Protein AF-0000000085036688 (afdb_homodimer)

Solvent-accessible surface area (backbone atoms only — not comparable to full-atom values): 31280 Å² total; per-residue (Å²): 132,33,38,31,40,26,48,33,54,65,31,42,30,39,31,34,72,43,72,71,35,54,66,45,72,47,45,45,31,37,58,47,78,47,32,64,40,50,36,23,39,43,38,35,27,49,56,72,44,52,25,35,40,34,37,30,23,11,72,47,45,65,21,49,29,50,54,52,55,42,46,74,52,64,34,38,57,89,51,44,44,72,29,85,86,28,49,42,26,31,30,42,30,36,25,50,89,68,82,77,60,55,73,48,79,57,41,88,64,14,16,31,29,62,36,42,40,72,62,52,70,67,58,83,60,86,59,40,54,32,33,46,41,50,39,49,41,43,32,56,25,73,46,15,26,49,18,45,51,49,47,48,52,52,36,50,75,68,69,36,48,27,38,26,29,50,64,85,52,71,87,51,34,98,38,69,67,55,43,31,53,50,47,56,55,57,40,13,60,15,36,30,30,46,41,38,33,71,51,23,36,71,57,74,68,34,63,47,57,67,60,43,30,54,59,49,46,67,25,87,47,20,42,34,25,41,28,36,57,65,72,62,16,33,39,38,35,35,68,86,63,55,66,52,73,46,71,36,58,90,66,96,56,82,66,29,67,53,38,17,67,32,30,21,53,27,26,28,52,54,30,47,75,69,67,29,45,70,69,37,9,50,43,38,9,33,49,32,20,44,43,15,18,50,21,67,59,57,56,70,27,48,46,39,59,66,52,47,52,50,50,29,58,76,70,72,53,80,75,91,135,32,37,30,38,26,51,33,55,65,30,40,30,39,31,34,72,43,72,71,36,54,65,43,71,48,43,43,30,37,58,46,80,47,32,65,38,50,36,24,39,42,40,34,27,48,53,74,42,50,26,34,41,34,37,29,24,11,73,47,45,65,22,51,29,50,54,50,54,42,45,73,53,64,33,38,57,87,52,45,45,74,28,86,87,27,50,42,25,30,30,40,29,35,24,50,89,68,82,80,60,55,72,48,78,56,41,88,63,15,18,30,28,64,36,42,40,73,63,51,69,66,58,82,61,86,59,40,54,34,34,46,40,49,39,49,40,44,33,55,26,73,45,14,26,49,17,45,51,47,46,48,50,52,36,52,75,67,70,34,49,27,38,26,31,50,64,85,53,71,87,50,36,97,38,68,67,56,44,31,56,50,48,55,55,55,38,13,62,16,37,30,31,48,40,38,34,71,52,24,35,72,57,73,69,34,62,45,56,67,60,42,31,54,59,49,45,67,26,87,45,20,42,35,24,40,27,37,56,65,72,61,16,33,39,37,34,34,67,86,64,54,66,52,71,46,70,35,56,90,65,95,57,79,65,28,66,53,39,17,68,34,30,22,53,28,25,28,53,52,30,47,76,69,68,28,45,71,68,35,8,50,44,37,9,32,48,31,20,43,42,14,20,52,21,68,60,56,56,67,28,48,45,38,60,68,51,46,49,51,50,28,59,74,71,71,54,80,77,89

pLDDT: mean 96.86, std 3.48, range [76.81, 98.94]

Foldseek 3Di:
DFQEEEEWAKAWEFEAPDAPDDPVGGDHTDIDIDILRLLLQLLLVLQPGAYEYAFEAEPDDVSVVHLVVSVVSVHHDPRYHYDDPFHGKYKYWYHYPDDGIDMDTDDQRHRRQQDALVSLVPDDCPNYQEYEYELHQLLNYVRSVNNVVSNLVVCLVVVHAYEYEDPDDQVSHPHLVCSLVSSLQSLLSHQEYEEELVVCCSNPNGSDQVVSFVSSLPRPRYFKYWYADPQQFIWIAGVVGDIDGQGADDAPDFDAQAQLSSQLVSQLVSCVVVVWDNSLSSHRSRQQSRQPRNDDDNNPSNDHNVRSVVSCVVVVHDID/DFQEEEEWAKAWEFEAPDAPDDPVGGDHTDIDIDILRLLLQLLLVLQPGAYEYAFEAEPDDVSVVHQVVSVVSVHHDPRYHYDHPFHGKYKYWYHYPDDGIDMDTDDQRHRRQQDALVSLVPDDCPNYQEYEYELHQLLNYVRSVNNVVSNLVVCLVVVHAYEYEDPDDQVSHPHLVCSLVSSLQSLLSHQEYEYELVVLCSNPNGSDQVVSFVSSLPRPRYFKYWYQDPQQFIWIAGVVGDIDGQGADDAPDFDAQAQLSSQLVSQLVSCVVVVWDNSLSSHRSRQQSRQPRNDDDNNPSNDHNVRSVVSCVVVVHDID

InterPro domains:
  IPR011611 Carbohydrate kinase PfkB [PF00294] (1-304)
  IPR029056 Ribokinase-like [G3DSA:3.40.1190.20] (1-315)
  IPR029056 Ribokinase-like [SSF53613] (1-312)
  IPR050306 PfkB Carbohydrate Kinase [PTHR43085] (6-309)

Sequence (640 aa):
MSEILTIGEPIVTFASKEPDVSLRDALEFHKILGGAELNVAIGAQRLGHSVDYISQVGEEPLGDYVIKTIKEHHVGTRYITRDADYWTAFQLKDRVTQGNPTTQNYRRGSAAAHLTPAVVDQIDLTDVRAAHMSGIFPAISATAEAAFRTLLKRLEAANILTTFDPNLRPTLWPSRGKMVTTLNELAGHAEIVLPGVEEGEILMGSTDPEKIADFYLRGARTKVVIVKVGPAGAYVKQQSGESYTVTGFKVAQVADTVGAGDGFAMGVLTALLEHKSLRSAVMRGNAVGALQVQTYGDNDGYPTPAGLQAFYQQEGVVEDMSEILTIGEPIVTFASKEPDVSLRDALEFHKILGGAELNVAIGAQRLGHSVDYISQVGEEPLGDYVIKTIKEHHVGTRYITRDADYWTAFQLKDRVTQGNPTTQNYRRGSAAAHLTPAVVDQIDLTDVRAAHMSGIFPAISATAEAAFRTLLKRLEAANILTTFDPNLRPTLWPSRGKMVTTLNELAGHAEIVLPGVEEGEILMGSTDPEKIADFYLRGARTKVVIVKVGPAGAYVKQQSGESYTVTGFKVAQVADTVGAGDGFAMGVLTALLEHKSLRSAVMRGNAVGALQVQTYGDNDGYPTPAGLQAFYQQEGVVED

Radius of gyration: 29.86 Å; Cα contacts (8 Å, |Δi|>4): 1556; chains: 2; bounding box: 48×90×69 Å

Nearest PDB structures (foldseek):
  3pl2-assembly1_B  TM=9.076E-01  e=1.077E-28  Corynebacterium glutamicum
  2qcv-assembly1_A  TM=9.093E-01  e=4.792E-28  Halalkalibacterium halodurans C-125
  3k9e-assembly1_B  TM=9.135E-01  e=1.771E-25  Escherichia coli O6
  3ljs-assembly2_B  TM=8.445E-01  e=3.825E-23  Xylella fastidiosa Temecula1
  5bye-assembly1_B  TM=7.733E-01  e=3.073E-20  Homo sapiens

Secondary structure (DSSP, 8-state):
--SEEEE---EEEEEEEEETB-TTT--EEEEEEE-HHHHHHHHHHHTT--EEEEEEEESSHHHHHHHHHHHHTT-B-TTEEEESSSPPPEEEEEE-SSSPPPEEEE-TT-SGGG--HHHHTT---TT--EEEEESSGGGS-HHHHHHHHHHHHHHHHTT-EEEEE----GGGSS-HHHHHHHHHHHHTTSSEE--BHHHHHHHHS---HHHHHHHHHTSSS--EEEEE-GGGEEEEEETTS-EEEEE----S-----TTHHHHHHHHHHHHHHTT--HHHHHHHHHHHHHHHTTSSSSSTTPPPHHHHHHHHHHHT----/--SEEEE---EEEEEEEEETB-TTT--EEEEEEE-HHHHHHHHHHHTT--EEEEEEEESSHHHHHHHHHHHHTT-B-TTEEEESSSPPPEEEEEE-SSSPPPEEEE-TT-SGGG--HHHHTT---TT--EEEEESSGGGS-HHHHHHHHHHHHHHHHTT-EEEEE----GGGSS-HHHHHHHHHHHHTTSSEE--BHHHHHHHHS---HHHHHHHHTTSSS--EEEEE-GGGEEEEEETTS-EEEEE----S-----TTHHHHHHHHHHHHHHTT--HHHHHHHHHHHHHHHTTSSSSSTTPPPHHHHHHHHHHHT----

Organism: Levilactobacillus brevis (strain ATCC 367 / BCRC 12310 / CIP 105137 / JCM 1170 / LMG 11437 / NCIMB 947 / NCTC 947) (NCBI:txid387344)

Structure (mmCIF, N/CA/C/O backbone):
data_AF-0000000085036688-model_v1
#
loop_
_entity.id
_entity.type
_entity.pdbx_description
1 polymer 2-dehydro-3-deoxygluconokinase
#
loop_
_atom_site.group_PDB
_atom_site.id
_atom_site.type_symbol
_atom_site.label_atom_id
_atom_site.label_alt_id
_atom_site.label_comp_id
_atom_site.label_asym_id
_atom_site.label_entity_id
_atom_site.label_seq_id
_atom_site.pdbx_PDB_ins_code
_atom_site.Cartn_x
_atom_site.Cartn_y
_atom_site.Cartn_z
_atom_site.occupancy
_atom_site.B_iso_or_equiv
_atom_site.auth_seq_id
_atom_site.auth_comp_id
_atom_site.auth_asym_id
_atom_site.auth_atom_id
_atom_site.pdbx_PDB_model_num
ATOM 1 N N . MET A 1 1 ? 17.156 27.844 9.109 1 76.81 1 MET A N 1
ATOM 2 C CA . MET A 1 1 ? 16.188 27.531 10.156 1 76.81 1 MET A CA 1
ATOM 3 C C . MET A 1 1 ? 14.867 28.25 9.914 1 76.81 1 MET A C 1
ATOM 5 O O . MET A 1 1 ? 14.836 29.297 9.273 1 76.81 1 MET A O 1
ATOM 9 N N . SER A 1 2 ? 13.672 27.562 10.219 1 90.62 2 SER A N 1
ATOM 10 C CA . SER A 1 2 ? 12.383 28.094 9.797 1 90.62 2 SER A CA 1
ATOM 11 C C . SER A 1 2 ? 11.609 28.672 10.984 1 90.62 2 SER A C 1
ATOM 13 O O . SER A 1 2 ? 11.875 28.312 12.133 1 90.62 2 SER A O 1
ATOM 15 N N . GLU A 1 3 ? 10.805 29.547 10.695 1 97.31 3 GLU A N 1
ATOM 16 C CA . GLU A 1 3 ? 10.031 30.234 11.734 1 97.31 3 GLU A CA 1
ATOM 17 C C . GLU A 1 3 ? 8.867 29.359 12.211 1 97.31 3 GLU A C 1
ATOM 19 O O . GLU A 1 3 ? 8.406 29.5 13.344 1 97.31 3 GLU A O 1
ATOM 24 N N . ILE A 1 4 ? 8.359 28.484 11.312 1 98.69 4 ILE A N 1
ATOM 25 C CA . ILE A 1 4 ? 7.227 27.641 11.672 1 98.69 4 ILE A CA 1
ATOM 26 C C . ILE A 1 4 ? 7.641 26.172 11.633 1 98.69 4 ILE A C 1
ATOM 28 O O . ILE A 1 4 ? 8.406 25.75 10.758 1 98.69 4 ILE A O 1
ATOM 32 N N . LEU A 1 5 ? 7.137 25.406 12.555 1 98.62 5 LEU A N 1
ATOM 33 C CA . LEU A 1 5 ? 7.328 23.953 12.586 1 98.62 5 LEU A CA 1
ATOM 34 C C . LEU A 1 5 ? 5.984 23.234 12.586 1 98.62 5 LEU A C 1
ATOM 36 O O . LEU A 1 5 ? 5.043 23.672 13.258 1 98.62 5 LEU A O 1
ATOM 40 N N . THR A 1 6 ? 5.895 22.219 11.852 1 98.75 6 THR A N 1
ATOM 41 C CA . THR A 1 6 ? 4.793 21.266 11.961 1 98.75 6 THR A CA 1
ATOM 42 C C . THR A 1 6 ? 5.32 19.844 12.039 1 98.75 6 THR A C 1
ATOM 44 O O . THR A 1 6 ? 6.449 19.562 11.633 1 98.75 6 THR A O 1
ATOM 47 N N . ILE A 1 7 ? 4.594 18.953 12.672 1 98.81 7 ILE A N 1
ATOM 48 C CA . ILE A 1 7 ? 4.906 17.531 12.75 1 98.81 7 ILE A CA 1
ATOM 49 C C . ILE A 1 7 ? 3.695 16.719 12.305 1 98.81 7 ILE A C 1
ATOM 51 O O . ILE A 1 7 ? 2.57 16.969 12.75 1 98.81 7 ILE A O 1
ATOM 55 N N . GLY A 1 8 ? 3.912 15.828 11.414 1 98.69 8 GLY A N 1
ATOM 56 C CA . GLY A 1 8 ? 2.773 15.062 10.93 1 98.69 8 GLY A CA 1
ATOM 57 C C . GLY A 1 8 ? 3.172 13.859 10.109 1 98.69 8 GLY A C 1
ATOM 58 O O . GLY A 1 8 ? 4.344 13.484 10.07 1 98.69 8 GLY A O 1
ATOM 59 N N . GLU A 1 9 ? 2.17 13.141 9.617 1 98.56 9 GLU A N 1
ATOM 60 C CA . GLU A 1 9 ? 2.318 11.984 8.727 1 98.56 9 GLU A CA 1
ATOM 61 C C . GLU A 1 9 ? 1.904 12.328 7.301 1 98.56 9 GLU A C 1
ATOM 63 O O . GLU A 1 9 ? 0.719 12.516 7.02 1 98.56 9 GLU A O 1
ATOM 68 N N . PRO A 1 10 ? 2.922 12.43 6.414 1 98.5 10 PRO A N 1
ATOM 69 C CA . PRO A 1 10 ? 2.52 12.531 5.008 1 98.5 10 PRO A CA 1
ATOM 70 C C . PRO A 1 10 ? 1.915 11.234 4.477 1 98.5 10 PRO A C 1
ATOM 72 O O . PRO A 1 10 ? 2.367 10.148 4.836 1 98.5 10 PRO A O 1
ATOM 75 N N . ILE A 1 11 ? 0.914 11.375 3.695 1 98.06 11 ILE A N 1
ATOM 76 C CA . ILE A 1 11 ? 0.247 10.188 3.16 1 98.06 11 ILE A CA 1
ATOM 77 C C . ILE A 1 11 ? 0.178 10.281 1.637 1 98.06 11 ILE A C 1
ATOM 79 O O . ILE A 1 11 ? -0.337 11.258 1.091 1 98.06 11 ILE A O 1
ATOM 83 N N . VAL A 1 12 ? 0.749 9.289 0.964 1 98.62 12 VAL A N 1
ATOM 84 C CA . VAL A 1 12 ? 0.606 9.188 -0.485 1 98.62 12 VAL A CA 1
ATOM 85 C C . VAL A 1 12 ? -0.745 8.57 -0.832 1 98.62 12 VAL A C 1
ATOM 87 O O . VAL A 1 12 ? -1.051 7.453 -0.4 1 98.62 12 VAL A O 1
ATOM 90 N N . THR A 1 13 ? -1.485 9.32 -1.588 1 98.25 13 THR A N 1
ATOM 91 C CA . THR A 1 13 ? -2.826 8.859 -1.93 1 98.25 13 THR A CA 1
ATOM 92 C C . THR A 1 13 ? -2.9 8.453 -3.398 1 98.25 13 THR A C 1
ATOM 94 O O . THR A 1 13 ? -2.521 9.227 -4.281 1 98.25 13 THR A O 1
ATOM 97 N N . PHE A 1 14 ? -3.307 7.203 -3.623 1 98.5 14 PHE A N 1
ATOM 98 C CA . PHE A 1 14 ? -3.758 6.805 -4.953 1 98.5 14 PHE A CA 1
ATOM 99 C C . PHE A 1 14 ? -5.246 7.09 -5.125 1 98.5 14 PHE A C 1
ATOM 101 O O . PHE A 1 14 ? -6.086 6.297 -4.695 1 98.5 14 PHE A O 1
ATOM 108 N N . ALA A 1 15 ? -5.516 8.172 -5.773 1 97.69 15 ALA A N 1
ATOM 109 C CA . ALA A 1 15 ? -6.887 8.633 -5.969 1 97.69 15 ALA A CA 1
ATOM 110 C C . ALA A 1 15 ? -7.469 8.086 -7.27 1 97.69 15 ALA A C 1
ATOM 112 O O . ALA A 1 15 ? -6.895 8.273 -8.344 1 97.69 15 ALA A O 1
ATOM 113 N N . SER A 1 16 ? -8.609 7.438 -7.141 1 98.38 16 SER A N 1
ATOM 114 C CA . SER A 1 16 ? -9.273 6.91 -8.328 1 98.38 16 SER A CA 1
ATOM 115 C C . SER A 1 16 ? -9.586 8.023 -9.328 1 98.38 16 SER A C 1
ATOM 117 O O . SER A 1 16 ? -9.992 9.117 -8.93 1 98.38 16 SER A O 1
ATOM 119 N N . LYS A 1 17 ? -9.484 7.715 -10.57 1 97.69 17 LYS A N 1
ATOM 120 C CA . LYS A 1 17 ? -9.859 8.648 -11.625 1 97.69 17 LYS A CA 1
ATOM 121 C C . LYS A 1 17 ? -11.258 8.344 -12.156 1 97.69 17 LYS A C 1
ATOM 123 O O . LYS A 1 17 ? -11.727 8.984 -13.094 1 97.69 17 LYS A O 1
ATOM 128 N N . GLU A 1 18 ? -11.914 7.363 -11.594 1 98.31 18 GLU A N 1
ATOM 129 C CA . GLU A 1 18 ? -13.195 6.871 -12.094 1 98.31 18 GLU A CA 1
ATOM 130 C C . GLU A 1 18 ?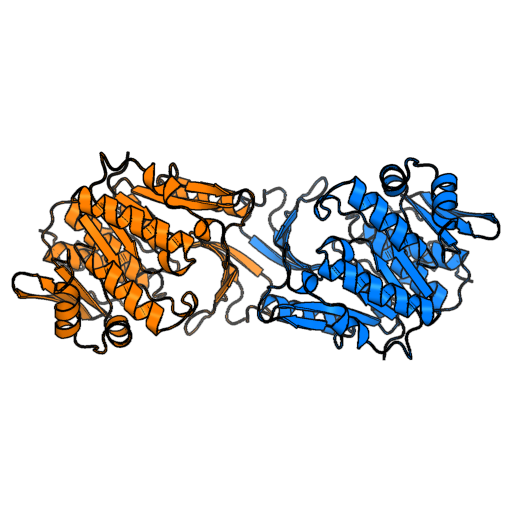 -14.336 7.301 -11.18 1 98.31 18 GLU A C 1
ATOM 132 O O . GLU A 1 18 ? -14.531 6.738 -10.102 1 98.31 18 GLU A O 1
ATOM 137 N N . PRO A 1 19 ? -15.195 8.242 -11.641 1 96.94 19 PRO A N 1
ATOM 138 C CA . PRO A 1 19 ? -16.266 8.766 -10.789 1 96.94 19 PRO A CA 1
ATOM 139 C C . PRO A 1 19 ? -17.297 7.703 -10.406 1 96.94 19 PRO A C 1
ATOM 141 O O . PRO A 1 19 ? -17.797 6.988 -11.273 1 96.94 19 PRO A O 1
ATOM 144 N N . ASP A 1 20 ? -17.578 7.609 -9.141 1 97.38 20 ASP A N 1
ATOM 145 C CA . ASP A 1 20 ? -18.641 6.785 -8.57 1 97.38 20 ASP A CA 1
ATOM 146 C C . ASP A 1 20 ? -18.359 5.301 -8.805 1 97.38 20 ASP A C 1
ATOM 148 O O . ASP A 1 20 ? -19.297 4.523 -9.016 1 97.38 20 ASP A O 1
ATOM 152 N N . VAL A 1 21 ? -17.156 4.91 -8.93 1 98.06 21 VAL A N 1
ATOM 153 C CA . VAL A 1 21 ? -16.719 3.521 -8.969 1 98.06 21 VAL A CA 1
ATOM 154 C C . VAL A 1 21 ? -16.031 3.166 -7.652 1 98.06 21 VAL A C 1
ATOM 156 O O . VAL A 1 21 ? -15.18 3.92 -7.164 1 98.06 21 VAL A O 1
ATOM 159 N N . SER A 1 22 ? -16.422 2.064 -7.043 1 97.81 22 SER A N 1
ATOM 160 C CA . SER A 1 22 ? -15.867 1.652 -5.758 1 97.81 22 SER A CA 1
ATOM 161 C C . SER A 1 22 ? -14.367 1.378 -5.863 1 97.81 22 SER A C 1
ATOM 163 O O . SER A 1 22 ? -13.859 1.099 -6.953 1 97.81 22 SER A O 1
ATOM 165 N N . LEU A 1 23 ? -13.68 1.391 -4.789 1 98.25 23 LEU A N 1
ATOM 166 C CA . LEU A 1 23 ? -12.25 1.106 -4.754 1 98.25 23 LEU A CA 1
ATOM 167 C C . LEU A 1 23 ? -11.969 -0.333 -5.172 1 98.25 23 LEU A C 1
ATOM 169 O O . LEU A 1 23 ? -10.906 -0.63 -5.719 1 98.25 23 LEU A O 1
ATOM 173 N N . ARG A 1 24 ? -12.859 -1.242 -4.914 1 97.88 24 ARG A N 1
ATOM 174 C CA . ARG A 1 24 ? -12.75 -2.617 -5.395 1 97.88 24 ARG A CA 1
ATOM 175 C C . ARG A 1 24 ? -12.68 -2.662 -6.918 1 97.88 24 ARG A C 1
ATOM 177 O O . ARG A 1 24 ? -11.867 -3.395 -7.484 1 97.88 24 ARG A O 1
ATOM 184 N N . ASP A 1 25 ? -13.461 -1.798 -7.562 1 98.31 25 ASP A N 1
ATOM 185 C CA . ASP A 1 25 ? -13.695 -1.935 -8.992 1 98.31 25 ASP A CA 1
ATOM 186 C C . ASP A 1 25 ? -12.852 -0.947 -9.789 1 98.31 25 ASP A C 1
ATOM 188 O O . ASP A 1 25 ? -12.602 -1.151 -10.984 1 98.31 25 ASP A O 1
ATOM 192 N N . ALA A 1 26 ? -12.414 0.16 -9.164 1 98.62 26 ALA A N 1
ATOM 193 C CA . ALA A 1 26 ? -11.625 1.175 -9.859 1 98.62 26 ALA A CA 1
ATOM 194 C C . ALA A 1 26 ? -10.289 0.607 -10.32 1 98.62 26 ALA A C 1
ATOM 196 O O . ALA A 1 26 ? -9.641 -0.154 -9.594 1 98.62 26 ALA A O 1
ATOM 197 N N . LEU A 1 27 ? -9.852 1.055 -11.547 1 98.62 27 LEU A N 1
ATOM 198 C CA . LEU A 1 27 ? -8.625 0.515 -12.117 1 98.62 27 LEU A CA 1
ATOM 199 C C . LEU A 1 27 ? -7.609 1.624 -12.367 1 98.62 27 LEU A C 1
ATOM 201 O O . LEU A 1 27 ? -6.414 1.357 -12.492 1 98.62 27 LEU A O 1
ATOM 205 N N . GLU A 1 28 ? -8.055 2.846 -12.484 1 98.69 28 GLU A N 1
ATOM 206 C CA . GLU A 1 28 ? -7.203 3.973 -12.852 1 98.69 28 GLU A CA 1
ATOM 207 C C . GLU A 1 28 ? -6.988 4.906 -11.664 1 98.69 28 GLU A C 1
ATOM 209 O O . GLU A 1 28 ? -7.949 5.398 -11.07 1 98.69 28 GLU A O 1
ATOM 214 N N . PHE A 1 29 ? -5.746 5.203 -11.352 1 98.69 29 PHE A N 1
ATOM 215 C CA . PHE A 1 29 ? -5.445 5.992 -10.164 1 98.69 29 PHE A CA 1
ATOM 216 C C . PHE A 1 29 ? -4.426 7.078 -10.477 1 98.69 29 PHE A C 1
ATOM 218 O O . PHE A 1 29 ? -3.59 6.914 -11.367 1 98.69 29 PHE A O 1
ATOM 225 N N . HIS A 1 30 ? -4.504 8.172 -9.758 1 98.5 30 HIS A N 1
ATOM 226 C CA . HIS A 1 30 ? -3.566 9.289 -9.773 1 98.5 30 HIS A CA 1
ATOM 227 C C . HIS A 1 30 ? -2.918 9.484 -8.406 1 98.5 30 HIS A C 1
ATOM 229 O O . HIS A 1 30 ? -3.613 9.555 -7.391 1 98.5 30 HIS A O 1
ATOM 235 N N . LYS A 1 31 ? -1.641 9.539 -8.406 1 97.94 31 LYS A N 1
ATOM 236 C CA . LYS A 1 31 ? -0.864 9.656 -7.176 1 97.94 31 LYS A CA 1
ATOM 237 C C . LYS A 1 31 ? -0.771 11.109 -6.715 1 97.94 31 LYS A C 1
ATOM 239 O O . LYS A 1 31 ? -0.379 11.984 -7.488 1 97.94 31 LYS A O 1
ATOM 244 N N . ILE A 1 32 ? -1.227 11.438 -5.473 1 97.31 32 ILE A N 1
ATOM 245 C CA . ILE A 1 32 ? -1.129 12.766 -4.875 1 97.31 32 ILE A CA 1
ATOM 246 C C . ILE A 1 32 ? -0.575 12.656 -3.457 1 97.31 32 ILE A C 1
ATOM 248 O O . ILE A 1 32 ? -0.409 11.547 -2.934 1 97.31 32 ILE A O 1
ATOM 252 N N . LEU A 1 33 ? -0.23 13.773 -2.881 1 97.81 33 LEU A N 1
ATOM 253 C CA . LEU A 1 33 ? 0.327 13.82 -1.533 1 97.81 33 LEU A CA 1
ATOM 254 C C . LEU A 1 33 ? -0.565 14.641 -0.606 1 97.81 33 LEU A C 1
ATOM 256 O O . LEU A 1 33 ? -1.025 15.727 -0.978 1 97.81 33 LEU A O 1
ATOM 260 N N . GLY A 1 34 ? -0.878 14.062 0.521 1 95.38 34 GLY A N 1
ATOM 261 C CA . GLY A 1 34 ? -1.642 14.766 1.535 1 95.38 34 GLY A CA 1
ATOM 262 C C . GLY A 1 34 ? -1.025 14.68 2.918 1 95.38 34 GLY A C 1
ATOM 263 O O . GLY A 1 34 ? 0.038 14.078 3.092 1 95.38 34 GLY A O 1
ATOM 264 N N . GLY A 1 35 ? -1.74 15.297 3.887 1 96.56 35 GLY A N 1
ATOM 265 C CA . GLY A 1 35 ? -1.354 15.422 5.285 1 96.56 35 GLY A CA 1
ATOM 266 C C . GLY A 1 35 ? -1.819 16.719 5.918 1 96.56 35 GLY A C 1
ATOM 267 O O . GLY A 1 35 ? -1.596 17.797 5.367 1 96.56 35 GLY A O 1
ATOM 268 N N . ALA A 1 36 ? -2.412 16.516 7.059 1 97.19 36 ALA A N 1
ATOM 269 C CA . ALA A 1 36 ? -3.031 17.672 7.684 1 97.19 36 ALA A CA 1
ATOM 270 C C . ALA A 1 36 ? -1.99 18.734 8.016 1 97.19 36 ALA A C 1
ATOM 272 O O . ALA A 1 36 ? -2.064 19.859 7.512 1 97.19 36 ALA A O 1
ATOM 273 N N . GLU A 1 37 ? -0.997 18.375 8.766 1 98.44 37 GLU A N 1
ATOM 274 C CA . GLU A 1 37 ? 0.019 19.344 9.164 1 98.44 37 GLU A CA 1
ATOM 275 C C . GLU A 1 37 ? 0.88 19.766 7.98 1 98.44 37 GLU A C 1
ATOM 277 O O . GLU A 1 37 ? 1.438 20.875 7.973 1 98.44 37 GLU A O 1
ATOM 282 N N . LEU A 1 38 ? 0.98 18.891 7.02 1 98.5 38 LEU A N 1
ATOM 283 C CA . LEU A 1 38 ? 1.668 19.25 5.785 1 98.5 38 LEU A CA 1
ATOM 284 C C . LEU A 1 38 ? 0.898 20.328 5.031 1 98.5 38 LEU A C 1
ATOM 286 O O . LEU A 1 38 ? 1.499 21.234 4.453 1 98.5 38 LEU A O 1
ATOM 290 N N . ASN A 1 39 ? -0.401 20.219 4.988 1 98.19 39 ASN A N 1
ATOM 291 C CA . ASN A 1 39 ? -1.222 21.266 4.379 1 98.19 39 ASN A CA 1
ATOM 292 C C . ASN A 1 39 ? -0.949 22.641 5.004 1 98.19 39 ASN A C 1
ATOM 294 O O . ASN A 1 39 ? -0.837 23.641 4.293 1 98.19 39 ASN A O 1
ATOM 298 N N . VAL A 1 40 ? -0.863 22.625 6.324 1 98.75 40 VAL A N 1
ATOM 299 C CA . VAL A 1 40 ? -0.56 23.859 7.035 1 98.75 40 VAL A CA 1
ATOM 300 C C . VAL A 1 40 ? 0.806 24.391 6.598 1 98.75 40 VAL A C 1
ATOM 302 O O . VAL A 1 40 ? 0.96 25.578 6.328 1 98.75 40 VAL A O 1
ATOM 305 N N . ALA A 1 41 ? 1.756 23.484 6.516 1 98.75 41 ALA A N 1
ATOM 306 C CA . ALA A 1 41 ? 3.109 23.859 6.117 1 98.75 41 ALA A CA 1
ATOM 307 C C . ALA A 1 41 ? 3.123 24.469 4.715 1 98.75 41 ALA A C 1
ATOM 309 O O . ALA A 1 41 ? 3.717 25.516 4.492 1 98.75 41 ALA A O 1
ATOM 310 N N . ILE A 1 42 ? 2.465 23.828 3.801 1 98.44 42 ILE A N 1
ATOM 311 C CA . ILE A 1 42 ? 2.422 24.281 2.41 1 98.44 42 ILE A CA 1
ATOM 312 C C . ILE A 1 42 ? 1.74 25.641 2.324 1 98.44 42 ILE A C 1
ATOM 314 O O . ILE A 1 42 ? 2.238 26.547 1.657 1 98.44 42 ILE A O 1
ATOM 318 N N . GLY A 1 43 ? 0.634 25.75 2.973 1 98.38 43 GLY A N 1
ATOM 319 C CA . GLY A 1 43 ? -0.074 27.016 2.967 1 98.38 43 GLY A CA 1
ATOM 320 C C . GLY A 1 43 ? 0.737 28.156 3.557 1 98.38 43 GLY A C 1
ATOM 321 O O . GLY A 1 43 ? 0.733 29.266 3.025 1 98.38 43 GLY A O 1
ATOM 322 N N . ALA A 1 44 ? 1.373 27.906 4.688 1 98.62 44 ALA A N 1
ATOM 323 C CA . ALA A 1 44 ? 2.199 28.938 5.324 1 98.62 44 ALA A CA 1
ATOM 324 C C . ALA A 1 44 ? 3.33 29.375 4.398 1 98.62 44 ALA A C 1
ATOM 326 O O . ALA A 1 44 ? 3.631 30.578 4.309 1 98.62 44 ALA A O 1
ATOM 327 N N . GLN A 1 45 ? 3.955 28.391 3.781 1 98.38 45 GLN A N 1
ATOM 328 C CA . GLN A 1 45 ? 4.996 28.703 2.807 1 98.38 45 GLN A CA 1
ATOM 329 C C . GLN A 1 45 ? 4.449 29.578 1.684 1 98.38 45 GLN A C 1
ATOM 331 O O . GLN A 1 45 ? 5.09 30.547 1.279 1 98.38 45 GLN A O 1
ATOM 336 N N . ARG A 1 46 ? 3.305 29.266 1.174 1 97.81 46 ARG A N 1
ATOM 337 C CA . ARG A 1 46 ? 2.678 30.016 0.097 1 97.81 46 ARG A CA 1
ATOM 338 C C . ARG A 1 46 ? 2.426 31.469 0.519 1 97.81 46 ARG A C 1
ATOM 340 O O . ARG A 1 46 ? 2.457 32.375 -0.313 1 97.81 46 ARG A O 1
ATOM 347 N N . LEU A 1 47 ? 2.191 31.672 1.78 1 98.06 47 LEU A N 1
ATOM 348 C CA . LEU A 1 47 ? 1.912 33 2.297 1 98.06 47 LEU A CA 1
ATOM 349 C C . LEU A 1 47 ? 3.203 33.719 2.697 1 98.06 47 LEU A C 1
ATOM 351 O O . LEU A 1 47 ? 3.164 34.781 3.291 1 98.06 47 LEU A O 1
ATOM 355 N N . GLY A 1 48 ? 4.359 33.094 2.49 1 97.44 48 GLY A N 1
ATOM 356 C CA . GLY A 1 48 ? 5.625 33.812 2.576 1 97.44 48 GLY A CA 1
ATOM 357 C C . GLY A 1 48 ? 6.422 33.469 3.818 1 97.44 48 GLY A C 1
ATOM 358 O O . GLY A 1 48 ? 7.414 34.125 4.133 1 97.44 48 GLY A O 1
ATOM 359 N N . HIS A 1 49 ? 6.047 32.438 4.516 1 98.38 49 HIS A N 1
ATOM 360 C CA . HIS A 1 49 ? 6.754 32.062 5.734 1 98.38 49 HIS A CA 1
ATOM 361 C C . HIS A 1 49 ? 7.652 30.859 5.504 1 98.38 49 HIS A C 1
ATOM 363 O O . HIS A 1 49 ? 7.379 30.047 4.625 1 98.38 49 HIS A O 1
ATOM 369 N N . SER A 1 50 ? 8.734 30.766 6.238 1 98.38 50 SER A N 1
ATOM 370 C CA . SER A 1 50 ? 9.57 29.562 6.199 1 98.38 50 SER A CA 1
ATOM 371 C C . SER A 1 50 ? 9.055 28.5 7.16 1 98.38 50 SER A C 1
ATOM 373 O O . SER A 1 50 ? 8.641 28.812 8.273 1 98.38 50 SER A O 1
ATOM 375 N N . VAL A 1 51 ? 9.008 27.312 6.684 1 98.62 51 VAL A N 1
ATOM 376 C CA . VAL A 1 51 ? 8.43 26.234 7.473 1 98.62 51 VAL A CA 1
ATOM 377 C C . VAL A 1 51 ? 9.297 24.984 7.328 1 98.62 51 VAL A C 1
ATOM 379 O O . VAL A 1 51 ? 9.773 24.672 6.238 1 98.62 51 VAL A O 1
ATOM 382 N N . ASP A 1 52 ? 9.531 24.281 8.398 1 98.62 52 ASP A N 1
ATOM 383 C CA . ASP A 1 52 ? 10.086 22.938 8.391 1 98.62 52 ASP A CA 1
ATOM 384 C C . ASP A 1 52 ? 9.031 21.906 8.805 1 98.62 52 ASP A C 1
ATOM 386 O O . ASP A 1 52 ? 8.227 22.172 9.695 1 98.62 52 ASP A O 1
ATOM 390 N N . TYR A 1 53 ? 9.078 20.812 8.164 1 98.62 53 TYR A N 1
ATOM 391 C CA . TYR A 1 53 ? 8.148 19.719 8.414 1 98.62 53 TYR A CA 1
ATOM 392 C C . TYR A 1 53 ? 8.867 18.516 9.039 1 98.62 53 TYR A C 1
ATOM 394 O O . TYR A 1 53 ? 9.852 18.031 8.492 1 98.62 53 TYR A O 1
ATOM 402 N N . ILE A 1 54 ? 8.398 18.125 10.211 1 98.81 54 ILE A N 1
ATOM 403 C CA . ILE A 1 54 ? 8.977 16.984 10.922 1 98.81 54 ILE A CA 1
ATOM 404 C C . ILE A 1 54 ? 8.188 15.719 10.586 1 98.81 54 ILE A C 1
ATOM 406 O O . ILE A 1 54 ? 6.969 15.68 10.758 1 98.81 54 ILE A O 1
ATOM 410 N N . SER A 1 55 ? 8.875 14.758 10.102 1 98.88 55 SER A N 1
ATOM 411 C CA . SER A 1 55 ? 8.234 13.484 9.789 1 98.88 55 SER A CA 1
ATOM 412 C C . SER A 1 55 ? 9.266 12.383 9.57 1 98.88 55 SER A C 1
ATOM 414 O O . SER A 1 55 ? 10.445 12.562 9.883 1 98.88 55 SER A O 1
ATOM 416 N N . GLN A 1 56 ? 8.82 11.219 9.25 1 98.88 56 GLN A N 1
ATOM 417 C CA . GLN A 1 56 ? 9.641 10.078 8.836 1 98.88 56 GLN A CA 1
ATOM 418 C C . GLN A 1 56 ? 8.977 9.305 7.703 1 98.88 56 GLN A C 1
ATOM 420 O O . GLN A 1 56 ? 7.766 9.062 7.734 1 98.88 56 GLN A O 1
ATOM 425 N N . VAL A 1 57 ? 9.742 9 6.664 1 98.88 57 VAL A N 1
ATOM 426 C CA . VAL A 1 57 ? 9.234 8.25 5.52 1 98.88 57 VAL A CA 1
ATOM 427 C C . VAL A 1 57 ? 10.102 7.016 5.285 1 98.88 57 VAL A C 1
ATOM 429 O O . VAL A 1 57 ? 11.18 6.887 5.867 1 98.88 57 VAL A O 1
ATOM 432 N N . GLY A 1 58 ? 9.594 6.109 4.484 1 98.69 58 GLY A N 1
ATOM 433 C CA . GLY A 1 58 ? 10.352 4.914 4.148 1 98.69 58 GLY A CA 1
ATOM 434 C C . GLY A 1 58 ? 11.469 5.176 3.152 1 98.69 58 GLY A C 1
ATOM 435 O O . GLY A 1 58 ? 11.477 6.211 2.484 1 98.69 58 GLY A O 1
ATOM 436 N N . GLU A 1 59 ? 12.461 4.258 3.129 1 98.25 59 GLU A N 1
ATOM 437 C CA . GLU A 1 59 ? 13.469 4.25 2.072 1 98.25 59 GLU A CA 1
ATOM 438 C C . GLU A 1 59 ? 12.977 3.494 0.843 1 98.25 59 GLU A C 1
ATOM 440 O O . GLU A 1 59 ? 13.539 2.459 0.479 1 98.25 59 GLU A O 1
ATOM 445 N N . GLU A 1 60 ? 12.07 3.98 0.147 1 97.88 60 GLU A N 1
ATOM 446 C CA . GLU A 1 60 ? 11.43 3.436 -1.045 1 97.88 60 GLU A CA 1
ATOM 447 C C . GLU A 1 60 ? 10.797 4.543 -1.888 1 97.88 60 GLU A C 1
ATOM 449 O O . GLU A 1 60 ? 10.859 5.719 -1.521 1 97.88 60 GLU A O 1
ATOM 454 N N . PRO A 1 61 ? 10.219 4.254 -3.053 1 98.44 61 PRO A N 1
ATOM 455 C CA . PRO A 1 61 ? 9.812 5.277 -4.016 1 98.44 61 PRO A CA 1
ATOM 456 C C . PRO A 1 61 ? 8.75 6.223 -3.459 1 98.44 61 PRO A C 1
ATOM 458 O O . PRO A 1 61 ? 8.742 7.41 -3.791 1 98.44 61 PRO A O 1
ATOM 461 N N . LEU A 1 62 ? 7.871 5.758 -2.646 1 98.75 62 LEU A N 1
ATOM 462 C CA . LEU A 1 62 ? 6.852 6.641 -2.086 1 98.75 62 LEU A CA 1
ATOM 463 C C . LEU A 1 62 ? 7.477 7.648 -1.128 1 98.75 62 LEU A C 1
ATOM 465 O O . LEU A 1 62 ? 7.066 8.812 -1.089 1 98.75 62 LEU A O 1
ATOM 469 N N . GLY A 1 63 ? 8.406 7.145 -0.327 1 98.81 63 GLY A N 1
ATOM 470 C CA . GLY A 1 63 ? 9.148 8.078 0.501 1 98.81 63 GLY A CA 1
ATOM 471 C C . GLY A 1 63 ? 9.891 9.133 -0.304 1 98.81 63 GLY A C 1
ATOM 472 O O . GLY A 1 63 ? 9.875 10.312 0.049 1 98.81 63 GLY A O 1
ATOM 473 N N . ASP A 1 64 ? 10.5 8.703 -1.41 1 98.81 64 ASP A N 1
ATOM 474 C CA . ASP A 1 64 ? 11.18 9.625 -2.316 1 98.81 64 ASP A CA 1
ATOM 475 C C . ASP A 1 64 ? 10.203 10.648 -2.885 1 98.81 64 ASP A C 1
ATOM 477 O O . ASP A 1 64 ? 10.523 11.836 -2.984 1 98.81 64 ASP A O 1
ATOM 481 N N . TYR A 1 65 ? 9.109 10.172 -3.238 1 98.88 65 TYR A N 1
ATOM 482 C CA . TYR A 1 65 ? 8.062 11.023 -3.789 1 98.88 65 TYR A CA 1
ATOM 483 C C . TYR A 1 65 ? 7.637 12.086 -2.783 1 98.88 65 TYR A C 1
ATOM 485 O O . TYR A 1 65 ? 7.484 13.258 -3.135 1 98.88 65 TYR A O 1
ATOM 493 N N . VAL A 1 66 ? 7.461 11.719 -1.545 1 98.88 66 VAL A N 1
ATOM 494 C CA . VAL A 1 66 ? 7.035 12.617 -0.479 1 98.88 66 VAL A CA 1
ATOM 495 C C . VAL A 1 66 ? 8.055 13.742 -0.317 1 98.88 66 VAL A C 1
ATOM 497 O O . VAL A 1 66 ? 7.699 14.922 -0.355 1 98.88 66 VAL A O 1
ATOM 500 N N . ILE A 1 67 ? 9.273 13.375 -0.172 1 98.88 67 ILE A N 1
ATOM 501 C CA . ILE A 1 67 ? 10.32 14.367 0.054 1 98.88 67 ILE A CA 1
ATOM 502 C C . ILE A 1 67 ? 10.422 15.305 -1.147 1 98.88 67 ILE A C 1
ATOM 504 O O . ILE A 1 67 ? 10.469 16.531 -0.987 1 98.88 67 ILE A O 1
ATOM 508 N N . LYS A 1 68 ? 10.406 14.719 -2.326 1 98.75 68 LYS A N 1
ATOM 509 C CA . LYS A 1 68 ? 10.484 15.523 -3.545 1 98.75 68 LYS A CA 1
ATOM 510 C C . LYS A 1 68 ? 9.328 16.516 -3.623 1 98.75 68 LYS A C 1
ATOM 512 O O . LYS A 1 68 ? 9.531 17.688 -3.918 1 98.75 68 LYS A O 1
ATOM 517 N N . THR A 1 69 ? 8.133 16.047 -3.434 1 98.44 69 THR A N 1
ATOM 518 C CA . THR A 1 69 ? 6.934 16.859 -3.549 1 98.44 69 THR A CA 1
ATOM 519 C C . THR A 1 69 ? 6.941 17.984 -2.508 1 98.44 69 THR A C 1
ATOM 521 O O . THR A 1 69 ? 6.57 19.109 -2.807 1 98.44 69 THR A O 1
ATOM 524 N N . ILE A 1 70 ? 7.352 17.656 -1.272 1 98.69 70 ILE A N 1
ATOM 525 C CA . ILE A 1 70 ? 7.418 18.656 -0.212 1 98.69 70 ILE A CA 1
ATOM 526 C C . ILE A 1 70 ? 8.43 19.734 -0.583 1 98.69 70 ILE A C 1
ATOM 528 O O . ILE A 1 70 ? 8.164 20.922 -0.415 1 98.69 70 ILE A O 1
ATOM 532 N N . LYS A 1 71 ? 9.57 19.312 -1.161 1 98.56 71 LYS A N 1
ATOM 533 C CA . LYS A 1 71 ? 10.57 20.266 -1.621 1 98.56 71 LYS A CA 1
ATOM 534 C C . LYS A 1 71 ? 10.023 21.156 -2.732 1 98.56 71 LYS A C 1
ATOM 536 O O . LYS A 1 71 ? 10.344 22.344 -2.801 1 98.56 71 LYS A O 1
ATOM 541 N N . GLU A 1 72 ? 9.234 20.594 -3.568 1 98 72 GLU A N 1
ATOM 542 C CA . GLU A 1 72 ? 8.633 21.359 -4.664 1 98 72 GLU A CA 1
ATOM 543 C C . GLU A 1 72 ? 7.719 22.453 -4.137 1 98 72 GLU A C 1
ATOM 545 O O . GLU A 1 72 ? 7.523 23.484 -4.797 1 98 72 GLU A O 1
ATOM 550 N N . HIS A 1 73 ? 7.195 22.297 -2.945 1 97.69 73 HIS A N 1
ATOM 551 C CA . HIS A 1 73 ? 6.371 23.312 -2.301 1 97.69 73 HIS A CA 1
ATOM 552 C C . HIS A 1 73 ? 7.223 24.25 -1.454 1 97.69 73 HIS A C 1
ATOM 554 O O . HIS A 1 73 ? 6.688 25.094 -0.72 1 97.69 73 HIS A O 1
ATOM 560 N N . HIS A 1 74 ? 8.547 24.031 -1.439 1 97.94 74 HIS A N 1
ATOM 561 C CA . HIS A 1 74 ? 9.523 24.875 -0.759 1 97.94 74 HIS A CA 1
ATOM 562 C C . HIS A 1 74 ? 9.383 24.781 0.755 1 97.94 74 HIS A C 1
ATOM 564 O O . HIS A 1 74 ? 9.656 25.734 1.476 1 97.94 74 HIS A O 1
ATOM 570 N N . VAL A 1 75 ? 8.812 23.703 1.2 1 98.56 75 VAL A N 1
ATOM 571 C CA . VAL A 1 75 ? 8.789 23.375 2.623 1 98.56 75 VAL A CA 1
ATOM 572 C C . VAL A 1 75 ? 10.07 22.641 3.008 1 98.56 75 VAL A C 1
ATOM 574 O O . VAL A 1 75 ? 10.586 21.828 2.238 1 98.56 75 VAL A O 1
ATOM 577 N N . GLY A 1 76 ? 10.648 23.016 4.137 1 98.38 76 GLY A N 1
ATOM 578 C CA . GLY A 1 76 ? 11.883 22.391 4.598 1 98.38 76 GLY A CA 1
ATOM 579 C C . GLY A 1 76 ? 11.727 20.922 4.914 1 98.38 76 GLY A C 1
ATOM 580 O O . GLY A 1 76 ? 10.75 20.516 5.559 1 98.38 76 GLY A O 1
ATOM 581 N N . THR A 1 77 ? 12.719 20.125 4.484 1 98.44 77 THR A N 1
ATOM 582 C CA . THR A 1 77 ? 12.648 18.672 4.664 1 98.44 77 THR A CA 1
ATOM 583 C C . THR A 1 77 ? 13.812 18.172 5.52 1 98.44 77 THR A C 1
ATOM 585 O O . THR A 1 77 ? 14.07 16.969 5.586 1 98.44 77 THR A O 1
ATOM 588 N N . ARG A 1 78 ? 14.531 19.078 6.117 1 97.81 78 ARG A N 1
ATOM 589 C CA . ARG A 1 78 ? 15.742 18.688 6.844 1 97.81 78 ARG A CA 1
ATOM 590 C C . ARG A 1 78 ? 15.391 17.797 8.047 1 97.81 78 ARG A C 1
ATOM 592 O O . ARG A 1 78 ? 16.234 17.047 8.539 1 97.81 78 ARG A O 1
ATOM 599 N N . TYR A 1 79 ? 14.133 17.859 8.5 1 98.44 79 TYR A N 1
ATOM 600 C CA . TYR A 1 79 ? 13.727 17.078 9.656 1 98.44 79 TYR A CA 1
ATOM 601 C C . TYR A 1 79 ? 12.844 15.914 9.25 1 98.44 79 TYR A C 1
ATOM 603 O O . TYR A 1 79 ? 12.109 15.359 10.07 1 98.44 79 TYR A O 1
ATOM 611 N N . ILE A 1 80 ? 12.883 15.586 7.984 1 98.69 80 ILE A N 1
ATOM 612 C CA . ILE A 1 80 ? 12.266 14.336 7.543 1 98.69 80 ILE A CA 1
ATOM 613 C C . ILE A 1 80 ? 13.305 13.227 7.512 1 98.69 80 ILE A C 1
ATOM 615 O O . ILE A 1 80 ? 14.227 13.25 6.691 1 98.69 80 ILE A O 1
ATOM 619 N N . THR A 1 81 ? 13.141 12.273 8.398 1 98.69 81 THR A N 1
ATOM 620 C CA . THR A 1 81 ? 14.062 11.148 8.445 1 98.69 81 THR A CA 1
ATOM 621 C C . THR A 1 81 ? 13.562 10 7.574 1 98.69 81 THR A C 1
ATOM 623 O O . THR A 1 81 ? 12.406 10.008 7.133 1 98.69 81 THR A O 1
ATOM 626 N N . ARG A 1 82 ? 14.438 9.094 7.281 1 98.19 82 ARG A N 1
ATOM 627 C CA . ARG A 1 82 ? 14.125 7.926 6.457 1 98.19 82 ARG A CA 1
ATOM 628 C C . ARG A 1 82 ? 14.266 6.637 7.262 1 98.19 82 ARG A C 1
ATOM 630 O O . ARG A 1 82 ? 15.164 6.508 8.094 1 98.19 82 ARG A O 1
ATOM 637 N N . ASP A 1 83 ? 13.398 5.77 7.047 1 98.25 83 ASP A N 1
ATOM 638 C CA . ASP A 1 83 ? 13.406 4.469 7.715 1 98.25 83 ASP A CA 1
ATOM 639 C C . ASP A 1 83 ? 13.469 3.332 6.699 1 98.25 83 ASP A C 1
ATOM 641 O O . ASP A 1 83 ? 12.672 3.285 5.758 1 98.25 83 ASP A O 1
ATOM 645 N N . ALA A 1 84 ? 14.398 2.379 6.824 1 96.56 84 ALA A N 1
ATOM 646 C CA . ALA A 1 84 ? 14.578 1.289 5.867 1 96.56 84 ALA A CA 1
ATOM 647 C C . ALA A 1 84 ? 13.625 0.135 6.168 1 96.56 84 ALA A C 1
ATOM 649 O O . ALA A 1 84 ? 13.391 -0.721 5.312 1 96.56 84 ALA A O 1
ATOM 650 N N . ASP A 1 85 ? 13.07 0.143 7.391 1 96 85 ASP A N 1
ATOM 651 C CA . ASP A 1 85 ? 12.312 -1.024 7.832 1 96 85 ASP A CA 1
ATOM 652 C C . ASP A 1 85 ? 10.812 -0.817 7.621 1 96 85 ASP A C 1
ATOM 654 O O . ASP A 1 85 ? 10.055 -1.785 7.523 1 96 85 ASP A O 1
ATOM 658 N N . TYR A 1 86 ? 10.359 0.406 7.629 1 97.69 86 TYR A N 1
ATOM 659 C CA . TYR A 1 86 ? 8.93 0.699 7.543 1 97.69 86 TYR A CA 1
ATOM 660 C C . TYR A 1 86 ? 8.625 1.565 6.328 1 97.69 86 TYR A C 1
ATOM 662 O O . TYR A 1 86 ? 9.406 2.451 5.973 1 97.69 86 TYR A O 1
ATOM 670 N N . TRP A 1 87 ? 7.488 1.306 5.715 1 98 87 TRP A N 1
ATOM 671 C CA . TRP A 1 87 ? 7.121 1.98 4.477 1 98 87 TRP A CA 1
ATOM 672 C C . TRP A 1 87 ? 6.414 3.301 4.762 1 98 87 TRP A C 1
ATOM 674 O O . TRP A 1 87 ? 5.883 3.502 5.855 1 98 87 TRP A O 1
ATOM 684 N N . THR A 1 88 ? 6.453 4.172 3.789 1 98.75 88 THR A N 1
ATOM 685 C CA . THR A 1 88 ? 5.668 5.398 3.803 1 98.75 88 THR A CA 1
ATOM 686 C C . THR A 1 88 ? 4.176 5.09 3.793 1 98.75 88 THR A C 1
ATOM 688 O O . THR A 1 88 ? 3.73 4.172 3.096 1 98.75 88 THR A O 1
ATOM 691 N N . ALA A 1 89 ? 3.418 5.852 4.574 1 98.12 89 ALA A N 1
ATOM 692 C CA . ALA A 1 89 ? 1.97 5.668 4.605 1 98.12 89 ALA A CA 1
ATOM 693 C C . ALA A 1 89 ? 1.35 5.957 3.242 1 98.12 89 ALA A C 1
ATOM 695 O O . ALA A 1 89 ? 1.749 6.906 2.561 1 98.12 89 ALA A O 1
ATOM 696 N N . PHE A 1 90 ? 0.378 5.176 2.861 1 97.44 90 PHE A N 1
ATOM 697 C CA . PHE A 1 90 ? -0.388 5.492 1.661 1 97.44 90 PHE A CA 1
ATOM 698 C C . PHE A 1 90 ? -1.854 5.121 1.841 1 97.44 90 PHE A C 1
ATOM 700 O O . PHE A 1 90 ? -2.232 4.539 2.861 1 97.44 90 PHE A O 1
ATOM 707 N N . GLN A 1 91 ? -2.662 5.586 0.927 1 97.88 91 GLN A N 1
ATOM 708 C CA . GLN A 1 91 ? -4.102 5.352 0.998 1 97.88 91 GLN A CA 1
ATOM 709 C C . GLN A 1 91 ? -4.715 5.273 -0.397 1 97.88 91 GLN A C 1
ATOM 711 O O . GLN A 1 91 ? -4.105 5.719 -1.374 1 97.88 91 GLN A O 1
ATOM 716 N N . LEU A 1 92 ? -5.793 4.574 -0.482 1 98.38 92 LEU A N 1
ATOM 717 C CA . LEU A 1 92 ? -6.656 4.613 -1.659 1 98.38 92 LEU A CA 1
ATOM 718 C C . LEU A 1 92 ? -7.875 5.492 -1.41 1 98.38 92 LEU A C 1
ATOM 720 O O . LEU A 1 92 ? -8.453 5.469 -0.32 1 98.38 92 LEU A O 1
ATOM 724 N N . LYS A 1 93 ? -8.211 6.301 -2.361 1 97 93 LYS A N 1
ATOM 725 C CA . LYS A 1 93 ? -9.375 7.18 -2.279 1 97 93 LYS A CA 1
ATOM 726 C C . LYS A 1 93 ? -10.25 7.055 -3.523 1 97 93 LYS A C 1
ATOM 728 O O . LYS A 1 93 ? -9.75 7.09 -4.648 1 97 93 LYS A O 1
ATOM 733 N N . ASP A 1 94 ? -11.539 6.836 -3.352 1 96.62 94 ASP A N 1
ATOM 734 C CA . ASP A 1 94 ? -12.414 6.781 -4.516 1 96.62 94 ASP A CA 1
ATOM 735 C C . ASP A 1 94 ? -12.828 8.18 -4.957 1 96.62 94 ASP A C 1
ATOM 737 O O . ASP A 1 94 ? -12.469 9.172 -4.316 1 96.62 94 ASP A O 1
ATOM 741 N N . ARG A 1 95 ? -13.414 8.25 -6.098 1 95.06 95 ARG A N 1
ATOM 742 C CA . ARG A 1 95 ? -13.93 9.5 -6.652 1 95.06 95 ARG A CA 1
ATOM 743 C C . ARG A 1 95 ? -15.453 9.492 -6.684 1 95.06 95 ARG A C 1
ATOM 745 O O . ARG A 1 95 ? -16.062 8.562 -7.219 1 95.06 95 ARG A O 1
ATOM 752 N N . VAL A 1 96 ? -15.984 10.492 -6.074 1 93 96 VAL A N 1
ATOM 753 C CA . VAL A 1 96 ? -17.438 10.539 -6.055 1 93 96 VAL A CA 1
ATOM 754 C C . VAL A 1 96 ? -17.922 11.883 -6.602 1 93 96 VAL A C 1
ATOM 756 O O . VAL A 1 96 ? -17.25 12.906 -6.426 1 93 96 VAL A O 1
ATOM 759 N N . THR A 1 97 ? -19.047 11.859 -7.305 1 90.88 97 THR A N 1
ATOM 760 C CA . THR A 1 97 ? -19.656 13.086 -7.812 1 90.88 97 THR A CA 1
ATOM 761 C C . THR A 1 97 ? -20.609 13.688 -6.777 1 90.88 97 THR A C 1
ATOM 763 O O . THR A 1 97 ? -20.969 14.859 -6.871 1 90.88 97 THR A O 1
ATOM 766 N N . GLN A 1 98 ? -21.062 12.891 -5.859 1 87.31 98 GLN A N 1
ATOM 767 C CA . GLN A 1 98 ? -21.922 13.32 -4.758 1 87.31 98 GLN A CA 1
ATOM 768 C C . GLN A 1 98 ? -21.453 12.711 -3.436 1 87.31 98 GLN A C 1
ATOM 770 O O . GLN A 1 98 ? -20.984 11.578 -3.396 1 87.31 98 GLN A O 1
ATOM 775 N N . GLY A 1 99 ? -21.5 13.539 -2.441 1 83.31 99 GLY A N 1
ATOM 776 C CA . GLY A 1 99 ? -21.109 13.039 -1.133 1 83.31 99 GLY A CA 1
ATOM 777 C C . GLY A 1 99 ? -19.609 13.062 -0.905 1 83.31 99 GLY A C 1
ATOM 778 O O . GLY A 1 99 ? -18.875 13.766 -1.61 1 83.31 99 GLY A O 1
ATOM 779 N N . ASN A 1 100 ? -19.172 12.312 0.205 1 84.56 100 ASN A N 1
ATOM 780 C CA . ASN A 1 100 ? -17.766 12.273 0.563 1 84.56 100 ASN A CA 1
ATOM 781 C C . ASN A 1 100 ? -17.078 11.008 0.051 1 84.56 100 ASN A C 1
ATOM 783 O O . ASN A 1 100 ? -17.641 9.914 0.143 1 84.56 100 ASN A O 1
ATOM 787 N N . PRO A 1 101 ? -15.977 11.141 -0.497 1 91.06 101 PRO A N 1
ATOM 788 C CA . PRO A 1 101 ? -15.234 9.961 -0.941 1 91.06 101 PRO A CA 1
ATOM 789 C C . PRO A 1 101 ? -14.891 9.016 0.208 1 91.06 101 PRO A C 1
ATOM 791 O O . PRO A 1 101 ? -14.836 9.445 1.365 1 91.06 101 PRO A O 1
ATOM 794 N N . THR A 1 102 ? -14.766 7.766 -0.105 1 93.69 102 THR A N 1
ATOM 795 C CA . THR A 1 102 ? -14.258 6.789 0.853 1 93.69 102 THR A CA 1
ATOM 796 C C . THR A 1 102 ? -12.75 6.625 0.715 1 93.69 102 THR A C 1
ATOM 798 O O . THR A 1 102 ? -12.203 6.762 -0.382 1 93.69 102 THR A O 1
ATOM 801 N N . THR A 1 103 ? -12.133 6.332 1.835 1 95.12 103 THR A N 1
ATOM 802 C CA . THR A 1 103 ? -10.688 6.109 1.834 1 95.12 103 THR A CA 1
ATOM 803 C C . THR A 1 103 ? -10.344 4.793 2.525 1 95.12 103 THR A C 1
ATOM 805 O O . THR A 1 103 ? -11.086 4.328 3.391 1 95.12 103 THR A O 1
ATOM 808 N N . GLN A 1 104 ? -9.359 4.129 2.025 1 96.94 104 GLN A N 1
ATOM 809 C CA . GLN A 1 104 ? -8.734 2.994 2.695 1 96.94 104 GLN A CA 1
ATOM 810 C C . GLN A 1 104 ? -7.281 3.301 3.053 1 96.94 104 GLN A C 1
ATOM 812 O O . GLN A 1 104 ? -6.453 3.525 2.166 1 96.94 104 GLN A O 1
ATOM 817 N N . ASN A 1 105 ? -7.043 3.271 4.301 1 96.25 105 ASN A N 1
ATOM 818 C CA . ASN A 1 105 ? -5.703 3.613 4.77 1 96.25 105 ASN A CA 1
ATOM 819 C C . ASN A 1 105 ? -4.82 2.375 4.883 1 96.25 105 ASN A C 1
ATOM 821 O O . ASN A 1 105 ? -5.262 1.334 5.375 1 96.25 105 ASN A O 1
ATOM 825 N N . TYR A 1 106 ? -3.682 2.479 4.367 1 96.44 106 TYR A N 1
ATOM 826 C CA . TYR A 1 106 ? -2.594 1.53 4.578 1 96.44 106 TYR A CA 1
ATOM 827 C C . TYR A 1 106 ? -1.426 2.195 5.297 1 96.44 106 TYR A C 1
ATOM 829 O O . TYR A 1 106 ? -0.351 2.371 4.719 1 96.44 106 TYR A O 1
ATOM 837 N N . ARG A 1 107 ? -1.672 2.424 6.582 1 95.69 107 ARG A N 1
ATOM 838 C CA . ARG A 1 107 ? -0.702 3.287 7.25 1 95.69 107 ARG A CA 1
ATOM 839 C C . ARG A 1 107 ? -0.33 2.734 8.625 1 95.69 107 ARG A C 1
ATOM 841 O O . ARG A 1 107 ? 0.525 3.295 9.312 1 95.69 107 ARG A O 1
ATOM 848 N N . ARG A 1 108 ? -1.011 1.675 9.086 1 94.25 108 ARG A N 1
ATOM 849 C CA . ARG A 1 108 ? -0.623 1.094 10.367 1 94.25 108 ARG A CA 1
ATOM 850 C C . ARG A 1 108 ? 0.847 0.688 10.359 1 94.25 108 ARG A C 1
ATOM 852 O O . ARG A 1 108 ? 1.282 -0.077 9.492 1 94.25 108 ARG A O 1
ATOM 859 N N . GLY A 1 109 ? 1.555 1.272 11.227 1 96.19 109 GLY A N 1
ATOM 860 C CA . GLY A 1 109 ? 2.963 0.929 11.336 1 96.19 109 GLY A CA 1
ATOM 861 C C . GLY A 1 109 ? 3.828 1.632 10.305 1 96.19 109 GLY A C 1
ATOM 862 O O . GLY A 1 109 ? 4.961 1.219 10.055 1 96.19 109 GLY A O 1
ATOM 863 N N . SER A 1 110 ? 3.34 2.65 9.727 1 97.94 110 SER A N 1
ATOM 864 C CA . SER A 1 110 ? 4.102 3.412 8.742 1 97.94 110 SER A CA 1
ATOM 865 C C . SER A 1 110 ? 5.41 3.924 9.328 1 97.94 110 SER A C 1
ATOM 867 O O . SER A 1 110 ? 5.617 3.861 10.547 1 97.94 110 SER A O 1
ATOM 869 N N . ALA A 1 111 ? 6.262 4.402 8.43 1 98.75 111 ALA A N 1
ATOM 870 C CA . ALA A 1 111 ? 7.535 4.969 8.859 1 98.75 111 ALA A CA 1
ATOM 871 C C . ALA A 1 111 ? 7.32 6.094 9.875 1 98.75 111 ALA A C 1
ATOM 873 O O . ALA A 1 111 ? 8.008 6.152 10.898 1 98.75 111 ALA A O 1
ATOM 874 N N . ALA A 1 112 ? 6.355 6.938 9.672 1 98.81 112 ALA A N 1
ATOM 875 C CA . ALA A 1 112 ? 6.078 8.062 10.562 1 98.81 112 ALA A CA 1
ATOM 876 C C . ALA A 1 112 ? 5.676 7.578 11.953 1 98.81 112 ALA A C 1
ATOM 878 O O . ALA A 1 112 ? 5.992 8.219 12.953 1 98.81 112 ALA A O 1
ATOM 879 N N . ALA A 1 113 ? 4.996 6.449 12 1 98.69 113 ALA A N 1
ATOM 880 C CA . ALA A 1 113 ? 4.512 5.883 13.258 1 98.69 113 ALA A CA 1
ATOM 881 C C . ALA A 1 113 ? 5.672 5.445 14.141 1 98.69 113 ALA A C 1
ATOM 883 O O . ALA A 1 113 ? 5.477 5.148 15.328 1 98.69 113 ALA A O 1
ATOM 884 N N . HIS A 1 114 ? 6.883 5.488 13.625 1 98.75 114 HIS A N 1
ATOM 885 C CA . HIS A 1 114 ? 8.055 5.023 14.359 1 98.75 114 HIS A CA 1
ATOM 886 C C . HIS A 1 114 ? 9.031 6.168 14.617 1 98.75 114 HIS A C 1
ATOM 888 O O . HIS A 1 114 ? 10.172 5.934 15.008 1 98.75 114 HIS A O 1
ATOM 894 N N . LEU A 1 115 ? 8.594 7.395 14.305 1 98.75 115 LEU A N 1
ATOM 895 C CA . LEU A 1 115 ? 9.398 8.555 14.672 1 98.75 115 LEU A CA 1
ATOM 896 C C . LEU A 1 115 ? 9.57 8.641 16.188 1 98.75 115 LEU A C 1
ATOM 898 O O . LEU A 1 115 ? 8.586 8.703 16.922 1 98.75 115 LEU A O 1
ATOM 902 N N . THR A 1 116 ? 10.789 8.727 16.688 1 98.69 116 THR A N 1
ATOM 903 C CA . THR A 1 116 ? 11.047 8.586 18.109 1 98.69 116 THR A CA 1
ATOM 904 C C . THR A 1 116 ? 11.297 9.945 18.75 1 98.69 116 THR A C 1
ATOM 906 O O . THR A 1 116 ? 11.672 10.906 18.078 1 98.69 116 THR A O 1
ATOM 909 N N . PRO A 1 117 ? 11.141 10.023 20.078 1 98.75 117 PRO A N 1
ATOM 910 C CA . PRO A 1 117 ? 11.492 11.234 20.812 1 98.75 117 PRO A CA 1
ATOM 911 C C . PRO A 1 117 ? 12.945 11.648 20.625 1 98.75 117 PRO A C 1
ATOM 913 O O . PRO A 1 117 ? 13.258 12.844 20.594 1 98.75 117 PRO A O 1
ATOM 916 N N . ALA A 1 118 ? 13.805 10.664 20.453 1 98.5 118 ALA A N 1
ATOM 917 C CA . ALA A 1 118 ? 15.227 10.953 20.297 1 98.5 118 ALA A CA 1
ATOM 918 C C . ALA A 1 118 ? 15.477 11.805 19.047 1 98.5 118 ALA A C 1
ATOM 920 O O . ALA A 1 118 ? 16.359 12.664 19.047 1 98.5 118 ALA A O 1
ATOM 921 N N . VAL A 1 119 ? 14.734 11.531 17.984 1 98.06 119 VAL A N 1
ATOM 922 C CA . VAL A 1 119 ? 14.852 12.305 16.766 1 98.06 119 VAL A CA 1
ATOM 923 C C . VAL A 1 119 ? 14.359 13.727 17 1 98.06 119 VAL A C 1
ATOM 925 O O . VAL A 1 119 ? 14.984 14.695 16.562 1 98.06 119 VAL A O 1
ATOM 928 N N . VAL A 1 120 ? 13.281 13.867 17.703 1 98.06 120 VAL A N 1
ATOM 929 C CA . VAL A 1 120 ? 12.641 15.156 17.969 1 98.06 120 VAL A CA 1
ATOM 930 C C . VAL A 1 120 ? 13.531 16 18.875 1 98.06 120 VAL A C 1
ATOM 932 O O . VAL A 1 120 ? 13.586 17.219 18.734 1 98.06 120 VAL A O 1
ATOM 935 N N . ASP A 1 121 ? 14.273 15.344 19.766 1 97.62 121 ASP A N 1
ATOM 936 C CA . ASP A 1 121 ? 15.172 16.031 20.703 1 97.62 121 ASP A CA 1
ATOM 937 C C . ASP A 1 121 ? 16.281 16.766 19.953 1 97.62 121 ASP A C 1
ATOM 939 O O . ASP A 1 121 ? 16.875 17.703 20.484 1 97.62 121 ASP A O 1
ATOM 943 N N . GLN A 1 122 ? 16.469 16.344 18.75 1 96.81 122 GLN A N 1
ATOM 944 C CA . GLN A 1 122 ? 17.578 16.922 18 1 96.81 122 GLN A CA 1
ATOM 945 C C . GLN A 1 122 ? 17.141 18.109 17.172 1 96.81 122 GLN A C 1
ATOM 947 O O . GLN A 1 122 ? 17.969 18.797 16.562 1 96.81 122 GLN A O 1
ATOM 952 N N . ILE A 1 123 ? 15.914 18.453 17.141 1 97.38 123 ILE A N 1
ATOM 953 C CA . ILE A 1 123 ? 15.391 19.547 16.344 1 97.38 123 ILE A CA 1
ATOM 954 C C . ILE A 1 123 ? 15.828 20.875 16.938 1 97.38 123 ILE A C 1
ATOM 956 O O . ILE A 1 123 ? 15.719 21.094 18.141 1 97.38 123 ILE A O 1
ATOM 960 N N . ASP A 1 124 ? 16.312 21.75 16.141 1 97.44 124 ASP A N 1
ATOM 961 C CA . ASP A 1 124 ? 16.75 23.078 16.547 1 97.44 124 ASP A CA 1
ATOM 962 C C . ASP A 1 124 ? 15.57 24.062 16.578 1 97.44 124 ASP A C 1
ATOM 964 O O . ASP A 1 124 ? 14.984 24.359 15.539 1 97.44 124 ASP A O 1
ATOM 968 N N . LEU A 1 125 ? 15.273 24.625 17.781 1 97.62 125 LEU A N 1
ATOM 969 C CA . LEU A 1 125 ? 14.117 25.5 17.938 1 97.62 125 LEU A CA 1
ATOM 970 C C . LEU A 1 125 ? 14.531 26.969 17.953 1 97.62 125 LEU A C 1
ATOM 972 O O . LEU A 1 125 ? 13.695 27.844 18.156 1 97.62 125 LEU A O 1
ATOM 976 N N . THR A 1 126 ? 15.75 27.219 17.703 1 95.88 126 THR A N 1
ATOM 977 C CA . THR A 1 126 ? 16.328 28.547 17.922 1 95.88 126 THR A CA 1
ATOM 978 C C . THR A 1 126 ? 15.555 29.609 17.156 1 95.88 126 THR A C 1
ATOM 980 O O . THR A 1 126 ? 15.266 30.688 17.688 1 95.88 126 THR A O 1
ATOM 983 N N . ASP A 1 127 ? 15.188 29.391 15.922 1 95.31 127 ASP A N 1
ATOM 984 C CA . ASP A 1 127 ? 14.555 30.406 15.086 1 95.31 127 ASP A CA 1
ATOM 985 C C . ASP A 1 127 ? 13.055 30.141 14.961 1 95.31 127 ASP A C 1
ATOM 987 O O . ASP A 1 127 ? 12.367 30.828 14.188 1 95.31 127 ASP A O 1
ATOM 991 N N . VAL A 1 128 ? 12.602 29.188 15.711 1 98.38 128 VAL A N 1
ATOM 992 C CA . VAL A 1 128 ? 11.195 28.828 15.609 1 98.38 128 VAL A CA 1
ATOM 993 C C . VAL A 1 128 ? 10.344 29.828 16.391 1 98.38 128 VAL A C 1
ATOM 995 O O . VAL A 1 128 ? 10.609 30.094 17.562 1 98.38 128 VAL A O 1
ATOM 998 N N . ARG A 1 129 ? 9.328 30.312 15.711 1 98.38 129 ARG A N 1
ATOM 999 C CA . ARG A 1 129 ? 8.453 31.312 16.312 1 98.38 129 ARG A CA 1
ATOM 1000 C C . ARG A 1 129 ? 7.074 30.734 16.609 1 98.38 129 ARG A C 1
ATOM 1002 O O . ARG A 1 129 ? 6.355 31.234 17.469 1 98.38 129 ARG A O 1
ATOM 1009 N N . ALA A 1 130 ? 6.715 29.75 15.852 1 98.75 130 ALA A N 1
ATOM 1010 C CA . ALA A 1 130 ? 5.402 29.125 16.031 1 98.75 130 ALA A CA 1
ATOM 1011 C C . ALA A 1 130 ? 5.41 27.672 15.586 1 98.75 130 ALA A C 1
ATOM 1013 O O . ALA A 1 130 ? 6.25 27.266 14.781 1 98.75 130 ALA A O 1
ATOM 1014 N N . ALA A 1 131 ? 4.512 26.891 16.125 1 98.75 131 ALA A N 1
ATOM 1015 C CA . ALA A 1 131 ? 4.309 25.5 15.711 1 98.75 131 ALA A CA 1
ATOM 1016 C C . ALA A 1 131 ? 2.82 25.172 15.633 1 98.75 131 ALA A C 1
ATOM 1018 O O . ALA A 1 131 ? 2.029 25.641 16.453 1 98.75 131 ALA A O 1
ATOM 1019 N N . HIS A 1 132 ? 2.441 24.438 14.648 1 98.88 132 HIS A N 1
ATOM 1020 C CA . HIS A 1 132 ? 1.092 23.891 14.562 1 98.88 132 HIS A CA 1
ATOM 1021 C C . HIS A 1 132 ? 1.096 22.375 14.75 1 98.88 132 HIS A C 1
ATOM 1023 O O . HIS A 1 132 ? 1.859 21.656 14.086 1 98.88 132 HIS A O 1
ATOM 1029 N N . MET A 1 133 ? 0.221 21.969 15.57 1 98.25 133 MET A N 1
ATOM 1030 C CA . MET A 1 133 ? 0.113 20.547 15.906 1 98.25 133 MET A CA 1
ATOM 1031 C C . MET A 1 133 ? -1.342 20.094 15.883 1 98.25 133 MET A C 1
ATOM 1033 O O . MET A 1 133 ? -2.246 20.875 16.172 1 98.25 133 MET A O 1
ATOM 1037 N N . SER A 1 134 ? -1.574 18.828 15.5 1 98.31 134 SER A N 1
ATOM 1038 C CA . SER A 1 134 ? -2.939 18.312 15.477 1 98.31 134 SER A CA 1
ATOM 1039 C C . SER A 1 134 ? -3.031 16.953 16.172 1 98.31 134 SER A C 1
ATOM 1041 O O . SER A 1 134 ? -2.014 16.391 16.578 1 98.31 134 SER A O 1
ATOM 1043 N N . GLY A 1 135 ? -4.25 16.484 16.281 1 98.38 135 GLY A N 1
ATOM 1044 C CA . GLY A 1 135 ? -4.492 15.234 16.984 1 98.38 135 GLY A CA 1
ATOM 1045 C C . GLY A 1 135 ? -4.234 14.008 16.125 1 98.38 135 GLY A C 1
ATOM 1046 O O . GLY A 1 135 ? -4.379 12.875 16.578 1 98.38 135 GLY A O 1
ATOM 1047 N N . ILE A 1 136 ? -3.738 14.211 14.945 1 98.25 136 ILE A N 1
ATOM 1048 C CA . ILE A 1 136 ? -3.582 13.078 14.031 1 98.25 136 ILE A CA 1
ATOM 1049 C C . ILE A 1 136 ? -2.273 12.352 14.336 1 98.25 136 ILE A C 1
ATOM 1051 O O . ILE A 1 136 ? -2.266 11.141 14.547 1 98.25 136 ILE A O 1
ATOM 1055 N N . PHE A 1 137 ? -1.182 13.047 14.453 1 98.69 137 PHE A N 1
ATOM 1056 C CA . PHE A 1 137 ? 0.138 12.438 14.562 1 98.69 137 PHE A CA 1
ATOM 1057 C C . PHE A 1 137 ? 0.246 11.609 15.836 1 98.69 137 PHE A C 1
ATOM 1059 O O . PHE A 1 137 ? 0.714 10.469 15.805 1 98.69 137 PHE A O 1
ATOM 1066 N N . PRO A 1 138 ? -0.222 12.125 16.953 1 98.69 138 PRO A N 1
ATOM 1067 C CA . PRO A 1 138 ? -0.106 11.312 18.172 1 98.69 138 PRO A CA 1
ATOM 1068 C C . PRO A 1 138 ? -1 10.078 18.141 1 98.69 138 PRO A C 1
ATOM 1070 O O . PRO A 1 138 ? -0.852 9.18 18.969 1 98.69 138 PRO A O 1
ATOM 1073 N N . ALA A 1 139 ? -1.907 10.031 17.219 1 98.62 139 ALA A N 1
ATOM 1074 C CA . ALA A 1 139 ? -2.857 8.922 17.141 1 98.62 139 ALA A CA 1
ATOM 1075 C C . ALA A 1 139 ? -2.258 7.738 16.406 1 98.62 139 ALA A C 1
ATOM 1077 O O . ALA A 1 139 ? -2.771 6.621 16.484 1 98.62 139 ALA A O 1
ATOM 1078 N N . ILE A 1 140 ? -1.163 7.902 15.633 1 98.38 140 ILE A N 1
ATOM 1079 C CA . ILE A 1 140 ? -0.785 6.891 14.648 1 98.38 140 ILE A CA 1
ATOM 1080 C C . ILE A 1 140 ? 0.019 5.785 15.328 1 98.38 140 ILE A C 1
ATOM 1082 O O . ILE A 1 140 ? 0.195 4.703 14.766 1 98.38 140 ILE A O 1
ATOM 1086 N N . SER A 1 141 ? 0.594 6.039 16.531 1 98.38 141 SER A N 1
ATOM 1087 C CA . SER A 1 141 ? 1.23 5.004 17.344 1 98.38 141 SER A CA 1
ATOM 1088 C C . SER A 1 141 ? 1.638 5.543 18.719 1 98.38 141 SER A C 1
ATOM 1090 O O . SER A 1 141 ? 1.725 6.754 18.906 1 98.38 141 SER A O 1
ATOM 1092 N N . ALA A 1 142 ? 1.92 4.672 19.625 1 98.31 142 ALA A N 1
ATOM 1093 C CA . ALA A 1 142 ? 2.424 5.078 20.938 1 98.31 142 ALA A CA 1
ATOM 1094 C C . ALA A 1 142 ? 3.762 5.801 20.812 1 98.31 142 ALA A C 1
ATOM 1096 O O . ALA A 1 142 ? 4.023 6.766 21.531 1 98.31 142 ALA A O 1
ATOM 1097 N N . THR A 1 143 ? 4.598 5.328 19.891 1 98.69 143 THR A N 1
ATOM 1098 C CA . THR A 1 143 ? 5.891 5.957 19.672 1 98.69 143 THR A CA 1
ATOM 1099 C C . THR A 1 143 ? 5.711 7.375 19.125 1 98.69 143 THR A C 1
ATOM 1101 O O . THR A 1 143 ? 6.379 8.305 19.578 1 98.69 143 THR A O 1
ATOM 1104 N N . ALA A 1 144 ? 4.812 7.52 18.172 1 98.75 144 ALA A N 1
ATOM 1105 C CA . ALA A 1 144 ? 4.527 8.836 17.609 1 98.75 144 ALA A CA 1
ATOM 1106 C C . ALA A 1 144 ? 3.961 9.773 18.688 1 98.75 144 ALA A C 1
ATOM 1108 O O . ALA A 1 144 ? 4.289 10.961 18.703 1 98.75 144 ALA A O 1
ATOM 1109 N N . GLU A 1 145 ? 3.105 9.219 19.5 1 98.81 145 GLU A N 1
ATOM 1110 C CA . GLU A 1 145 ? 2.568 10.031 20.594 1 98.81 145 GLU A CA 1
ATOM 1111 C C . GLU A 1 145 ? 3.68 10.531 21.516 1 98.81 145 GLU A C 1
ATOM 1113 O O . GLU A 1 145 ? 3.682 11.695 21.922 1 98.81 145 GLU A O 1
ATOM 1118 N N . ALA A 1 146 ? 4.574 9.664 21.859 1 98.88 146 ALA A N 1
ATOM 1119 C CA . ALA A 1 146 ? 5.691 10.047 22.719 1 98.88 146 ALA A CA 1
ATOM 1120 C C . ALA A 1 146 ? 6.539 11.133 22.062 1 98.88 146 ALA A C 1
ATOM 1122 O O . ALA A 1 146 ? 6.969 12.078 22.734 1 98.88 146 ALA A O 1
ATOM 1123 N N . ALA A 1 147 ? 6.812 10.969 20.797 1 98.88 147 ALA A N 1
ATOM 1124 C CA . ALA A 1 147 ? 7.562 11.984 20.062 1 98.88 147 ALA A CA 1
ATOM 1125 C C . ALA A 1 147 ? 6.816 13.312 20.047 1 98.88 147 ALA A C 1
ATOM 1127 O O . ALA A 1 147 ? 7.418 14.375 20.219 1 98.88 147 ALA A O 1
ATOM 1128 N N . PHE A 1 148 ? 5.559 13.211 19.828 1 98.81 148 PHE A N 1
ATOM 1129 C CA . PHE A 1 148 ? 4.688 14.375 19.828 1 98.81 148 PHE A CA 1
ATOM 1130 C C . PHE A 1 148 ? 4.777 15.109 21.172 1 98.81 148 PHE A C 1
ATOM 1132 O O . PHE A 1 148 ? 4.969 16.328 21.203 1 98.81 148 PHE A O 1
ATOM 1139 N N . ARG A 1 149 ? 4.68 14.414 22.234 1 98.75 149 ARG A N 1
ATOM 1140 C CA . ARG A 1 149 ? 4.734 14.977 23.578 1 98.75 149 ARG A CA 1
ATOM 1141 C C . ARG A 1 149 ? 6.09 15.625 23.844 1 98.75 149 ARG A C 1
ATOM 1143 O O . ARG A 1 149 ? 6.164 16.672 24.5 1 98.75 149 ARG A O 1
ATOM 1150 N N . THR A 1 150 ? 7.074 14.984 23.391 1 98.75 150 THR A N 1
ATOM 1151 C CA . THR A 1 150 ? 8.414 15.539 23.531 1 98.75 150 THR A CA 1
ATOM 1152 C C . THR A 1 150 ? 8.516 16.891 22.844 1 98.75 150 THR A C 1
ATOM 1154 O O . THR A 1 150 ? 9.031 17.859 23.422 1 98.75 150 THR A O 1
ATOM 1157 N N . LEU A 1 151 ? 8.023 16.969 21.625 1 98.75 151 LEU A N 1
ATOM 1158 C CA . LEU A 1 151 ? 8.055 18.234 20.891 1 98.75 151 LEU A CA 1
ATOM 1159 C C . LEU A 1 151 ? 7.238 19.297 21.609 1 98.75 151 LEU A C 1
ATOM 1161 O O . LEU A 1 151 ? 7.691 20.438 21.75 1 98.75 151 LEU A O 1
ATOM 1165 N N . LEU A 1 152 ? 6.09 18.891 22 1 98.31 152 LEU A N 1
ATOM 1166 C CA . LEU A 1 152 ? 5.184 19.828 22.672 1 98.31 152 LEU A CA 1
ATOM 1167 C C . LEU A 1 152 ? 5.836 20.406 23.922 1 98.31 152 LEU A C 1
ATOM 1169 O O . LEU A 1 152 ? 5.758 21.609 24.172 1 98.31 152 LEU A O 1
ATOM 1173 N N . LYS A 1 153 ? 6.426 19.594 24.719 1 97.94 153 LYS A N 1
ATOM 1174 C CA . LYS A 1 153 ? 7.109 20.031 25.922 1 97.94 153 LYS A CA 1
ATOM 1175 C C . LYS A 1 153 ? 8.234 21 25.609 1 97.94 153 LYS A C 1
ATOM 1177 O O . LYS A 1 153 ? 8.43 22 26.312 1 97.94 153 LYS A O 1
ATOM 1182 N N . ARG A 1 154 ? 8.977 20.688 24.641 1 98.5 154 ARG A N 1
ATOM 1183 C CA . ARG A 1 154 ? 10.086 21.562 24.25 1 98.5 154 ARG A CA 1
ATOM 1184 C C . ARG A 1 154 ? 9.578 22.906 23.75 1 98.5 154 ARG A C 1
ATOM 1186 O O . ARG A 1 154 ? 10.172 23.938 24.047 1 98.5 154 ARG A O 1
ATOM 1193 N N . LEU A 1 155 ? 8.547 22.875 22.953 1 98.44 155 LEU A N 1
ATOM 1194 C CA . LEU A 1 155 ? 7.941 24.125 22.469 1 98.44 155 LEU A CA 1
ATOM 1195 C C . LEU A 1 155 ? 7.445 24.969 23.641 1 98.44 155 LEU A C 1
ATOM 1197 O O . LEU A 1 155 ? 7.633 26.188 23.656 1 98.44 155 LEU A O 1
ATOM 1201 N N . GLU A 1 156 ? 6.812 24.328 24.594 1 97.56 156 GLU A N 1
ATOM 1202 C CA . GLU A 1 156 ? 6.332 25 25.797 1 97.56 156 GLU A CA 1
ATOM 1203 C C . GLU A 1 156 ? 7.484 25.625 26.578 1 97.56 156 GLU A C 1
ATOM 1205 O O . GLU A 1 156 ? 7.406 26.797 26.984 1 97.56 156 GLU A O 1
ATOM 1210 N N . ALA A 1 157 ? 8.5 24.891 26.781 1 97.31 157 ALA A N 1
ATOM 1211 C CA . ALA A 1 157 ? 9.664 25.344 27.531 1 97.31 157 ALA A CA 1
ATOM 1212 C C . ALA A 1 157 ? 10.312 26.547 26.844 1 97.31 157 ALA A C 1
ATOM 1214 O O . ALA A 1 157 ? 10.844 27.438 27.516 1 97.31 157 ALA A O 1
ATOM 1215 N N . ALA A 1 158 ? 10.242 26.609 25.578 1 97.56 158 ALA A N 1
ATOM 1216 C CA . ALA A 1 158 ? 10.859 27.688 24.812 1 97.56 158 ALA A CA 1
ATOM 1217 C C . ALA A 1 158 ? 9.883 28.844 24.609 1 97.56 158 ALA A C 1
ATOM 1219 O O . ALA A 1 158 ? 10.211 29.828 23.969 1 97.56 158 ALA A O 1
ATOM 1220 N N . ASN A 1 159 ? 8.664 28.719 25.125 1 97.44 159 ASN A N 1
ATOM 1221 C CA . ASN A 1 159 ? 7.613 29.719 25.031 1 97.44 159 ASN A CA 1
ATOM 1222 C C . ASN A 1 159 ? 7.281 30.047 23.578 1 97.44 159 ASN A C 1
ATOM 1224 O O . ASN A 1 159 ? 7.125 31.219 23.219 1 97.44 159 ASN A O 1
ATOM 1228 N N . ILE A 1 160 ? 7.332 29.062 22.781 1 98.12 160 ILE A N 1
ATOM 1229 C CA . ILE A 1 160 ? 6.996 29.203 21.375 1 98.12 160 ILE A CA 1
ATOM 1230 C C . ILE A 1 160 ? 5.488 29.094 21.188 1 98.12 160 ILE A C 1
ATOM 1232 O O . ILE A 1 160 ? 4.848 28.203 21.766 1 98.12 160 ILE A O 1
ATOM 1236 N N . LEU A 1 161 ? 4.879 29.969 20.391 1 98.5 161 LEU A N 1
ATOM 1237 C CA . LEU A 1 161 ? 3.453 29.953 20.078 1 98.5 161 LEU A CA 1
ATOM 1238 C C . LEU A 1 161 ? 3.047 28.625 19.469 1 98.5 161 LEU A C 1
ATOM 1240 O O . LEU A 1 161 ? 3.635 28.188 18.469 1 98.5 161 LEU A O 1
ATOM 1244 N N . THR A 1 162 ? 2.092 27.969 20.062 1 98.62 162 THR A N 1
ATOM 1245 C CA . THR A 1 162 ? 1.644 26.672 19.562 1 98.62 162 THR A CA 1
ATOM 1246 C C . THR A 1 162 ? 0.13 26.672 19.375 1 98.62 162 THR A C 1
ATOM 1248 O O . THR A 1 162 ? -0.62 27.078 20.266 1 98.62 162 THR A O 1
ATOM 1251 N N . THR A 1 163 ? -0.28 26.266 18.188 1 98.81 163 THR A N 1
ATOM 1252 C CA . THR A 1 163 ? -1.687 25.984 17.938 1 98.81 163 THR A CA 1
ATOM 1253 C C . THR A 1 163 ? -1.934 24.469 17.922 1 98.81 163 THR A C 1
ATOM 1255 O O . THR A 1 163 ? -1.081 23.703 17.484 1 98.81 163 THR A O 1
ATOM 1258 N N . PHE A 1 164 ? -3.107 24.047 18.406 1 98.88 164 PHE A N 1
ATOM 1259 C CA . PHE A 1 164 ? -3.494 22.641 18.422 1 98.88 164 PHE A CA 1
ATOM 1260 C C . PHE A 1 164 ? -4.891 22.453 17.844 1 98.88 164 PHE A C 1
ATOM 1262 O O . PHE A 1 164 ? -5.852 23.062 18.312 1 98.88 164 PHE A O 1
ATOM 1269 N N . ASP A 1 165 ? -4.98 21.703 16.828 1 98.81 165 ASP A N 1
ATOM 1270 C CA . ASP A 1 165 ? -6.234 21.266 16.219 1 98.81 165 ASP A CA 1
ATOM 1271 C C . ASP A 1 165 ? -6.539 19.812 16.562 1 98.81 165 ASP A C 1
ATOM 1273 O O . ASP A 1 165 ? -5.797 18.906 16.172 1 98.81 165 ASP A O 1
ATOM 1277 N N . PRO A 1 166 ? -7.641 19.547 17.281 1 98.44 166 PRO A N 1
ATOM 1278 C CA . PRO A 1 166 ? -7.93 18.156 17.625 1 98.44 166 PRO A CA 1
ATOM 1279 C C . PRO A 1 166 ? -7.941 17.234 16.406 1 98.44 166 PRO A C 1
ATOM 1281 O O . PRO A 1 166 ? -7.363 16.141 16.453 1 98.44 166 PRO A O 1
ATOM 1284 N N . ASN A 1 167 ? -8.68 17.672 15.32 1 97.31 167 ASN A N 1
ATOM 1285 C CA . ASN A 1 167 ? -8.633 16.953 14.055 1 97.31 167 ASN A CA 1
ATOM 1286 C C . ASN A 1 167 ? -8.805 15.445 14.266 1 97.31 167 ASN A C 1
ATOM 1288 O O . ASN A 1 167 ? -7.941 14.664 13.867 1 97.31 167 ASN A O 1
ATOM 1292 N N . LEU A 1 168 ? -10 15.047 14.734 1 96.5 168 LEU A N 1
ATOM 1293 C CA . LEU A 1 168 ? -10.289 13.703 15.227 1 96.5 168 LEU A CA 1
ATOM 1294 C C . LEU A 1 168 ? -10.188 12.68 14.102 1 96.5 168 LEU A C 1
ATOM 1296 O O . LEU A 1 168 ? -10.695 12.906 13 1 96.5 168 LEU A O 1
ATOM 1300 N N . ARG A 1 169 ? -9.445 11.648 14.367 1 95.94 169 ARG A N 1
ATOM 1301 C CA . ARG A 1 169 ? -9.414 10.414 13.594 1 95.94 169 ARG A CA 1
ATOM 1302 C C . ARG A 1 169 ? -9.664 9.203 14.492 1 95.94 169 ARG A C 1
ATOM 1304 O O . ARG A 1 169 ? -8.742 8.461 14.812 1 95.94 169 ARG A O 1
ATOM 1311 N N . PRO A 1 170 ? -10.922 8.953 14.758 1 96 170 PRO A N 1
ATOM 1312 C CA . PRO A 1 170 ? -11.258 7.953 15.773 1 96 170 PRO A CA 1
ATOM 1313 C C . PRO A 1 170 ? -10.664 6.582 15.469 1 96 170 PRO A C 1
ATOM 1315 O O . PRO A 1 170 ? -10.25 5.863 16.375 1 96 170 PRO A O 1
ATOM 1318 N N . THR A 1 171 ? -10.5 6.23 14.227 1 93.06 171 THR A N 1
ATOM 1319 C CA . THR A 1 171 ? -10.078 4.891 13.828 1 93.06 171 THR A CA 1
ATOM 1320 C C . THR A 1 171 ? -8.602 4.672 14.156 1 93.06 171 THR A C 1
ATOM 1322 O O . THR A 1 171 ? -8.125 3.537 14.133 1 93.06 171 THR A O 1
ATOM 1325 N N . LEU A 1 172 ? -7.891 5.723 14.461 1 96.44 172 LEU A N 1
ATOM 1326 C CA . LEU A 1 172 ? -6.469 5.609 14.758 1 96.44 172 LEU A CA 1
ATOM 1327 C C . LEU A 1 172 ? -6.238 5.348 16.234 1 96.44 172 LEU A C 1
ATOM 1329 O O . LEU A 1 172 ? -5.129 4.992 16.656 1 96.44 172 LEU A O 1
ATOM 1333 N N . TRP A 1 173 ? -7.293 5.5 17 1 97.06 173 TRP A N 1
ATOM 1334 C CA . TRP A 1 173 ? -7.156 5.383 18.438 1 97.06 173 TRP A CA 1
ATOM 1335 C C . TRP A 1 173 ? -7.652 4.023 18.922 1 97.06 173 TRP A C 1
ATOM 1337 O O . TRP A 1 173 ? -8.602 3.469 18.375 1 97.06 173 TRP A O 1
ATOM 1347 N N . PRO A 1 174 ? -7.078 3.479 19.953 1 95.62 174 PRO A N 1
ATOM 1348 C CA . PRO A 1 174 ? -7.535 2.188 20.484 1 95.62 174 PRO A CA 1
ATOM 1349 C C . PRO A 1 174 ? -8.961 2.236 21.016 1 95.62 174 PRO A C 1
ATOM 1351 O O . PRO A 1 174 ? -9.648 1.214 21.047 1 95.62 174 PRO A O 1
ATOM 1354 N N . SER A 1 175 ? -9.367 3.434 21.516 1 97.12 175 SER A N 1
ATOM 1355 C CA . SER A 1 175 ? -10.727 3.619 22.016 1 97.12 175 SER A CA 1
ATOM 1356 C C . SER A 1 175 ? -11.117 5.094 22.016 1 97.12 175 SER A C 1
ATOM 1358 O O . SER A 1 175 ? -10.25 5.973 21.969 1 97.12 175 SER A O 1
ATOM 1360 N N . ARG A 1 176 ? -12.391 5.312 22.078 1 96.69 176 ARG A N 1
ATOM 1361 C CA . ARG A 1 176 ? -12.898 6.676 22.188 1 96.69 176 ARG A CA 1
ATOM 1362 C C . ARG A 1 176 ? -12.422 7.336 23.469 1 96.69 176 ARG A C 1
ATOM 1364 O O . ARG A 1 176 ? -12.078 8.523 23.469 1 96.69 176 ARG A O 1
ATOM 1371 N N . GLY A 1 177 ? -12.469 6.59 24.516 1 98.25 177 GLY A N 1
ATOM 1372 C CA . GLY A 1 177 ? -12.016 7.113 25.781 1 98.25 177 GLY A CA 1
ATOM 1373 C C . GLY A 1 177 ? -10.57 7.59 25.766 1 98.25 177 GLY A C 1
ATOM 1374 O O . GLY A 1 177 ? -10.258 8.672 26.266 1 98.25 177 GLY A O 1
ATOM 1375 N N . LYS A 1 178 ? -9.734 6.742 25.172 1 98.19 178 LYS A N 1
ATOM 1376 C CA . LYS A 1 178 ? -8.328 7.121 25.062 1 98.19 178 LYS A CA 1
ATOM 1377 C C . LYS A 1 178 ? -8.156 8.344 24.172 1 98.19 178 LYS A C 1
ATOM 1379 O O . LYS A 1 178 ? -7.348 9.227 24.469 1 98.19 178 LYS A O 1
ATOM 1384 N N . MET A 1 179 ? -8.891 8.32 23.094 1 98.44 179 MET A N 1
ATOM 1385 C CA . MET A 1 179 ? -8.867 9.469 22.188 1 98.44 179 MET A CA 1
ATOM 1386 C C . MET A 1 179 ? -9.227 10.75 22.922 1 98.44 179 MET A C 1
ATOM 1388 O O . MET A 1 179 ? -8.461 11.719 22.906 1 98.44 179 MET A O 1
ATOM 1392 N N . VAL A 1 180 ? -10.305 10.734 23.672 1 98.62 180 VAL A N 1
ATOM 1393 C CA . VAL A 1 180 ? -10.844 11.906 24.359 1 98.62 180 VAL A CA 1
ATOM 1394 C C . VAL A 1 180 ? -9.867 12.367 25.438 1 98.62 180 VAL A C 1
ATOM 1396 O O . VAL A 1 180 ? -9.5 13.547 25.484 1 98.62 180 VAL A O 1
ATOM 1399 N N . THR A 1 181 ? -9.43 11.492 26.219 1 98.5 181 THR A N 1
ATOM 1400 C CA . THR A 1 181 ? -8.547 11.844 27.328 1 98.5 181 THR A CA 1
ATOM 1401 C C . THR A 1 181 ? -7.223 12.398 26.812 1 98.5 181 THR A C 1
ATOM 1403 O O . THR A 1 181 ? -6.742 13.422 27.297 1 98.5 181 THR A O 1
ATOM 1406 N N . THR A 1 182 ? -6.656 11.727 25.844 1 98.69 182 THR A N 1
ATOM 1407 C CA . THR A 1 182 ? -5.348 12.109 25.328 1 98.69 182 THR A CA 1
ATOM 1408 C C . THR A 1 182 ? -5.418 13.453 24.609 1 98.69 182 THR A C 1
ATOM 1410 O O . THR A 1 182 ? -4.605 14.344 24.859 1 98.69 182 THR A O 1
ATOM 1413 N N . LEU A 1 183 ? -6.371 13.586 23.719 1 98.75 183 LEU A N 1
ATOM 1414 C CA . LEU A 1 183 ? -6.449 14.805 22.922 1 98.75 183 LEU A CA 1
ATOM 1415 C C . LEU A 1 183 ? -6.762 16.016 23.812 1 98.75 183 LEU A C 1
ATOM 1417 O O . LEU A 1 183 ? -6.23 17.094 23.578 1 98.75 183 LEU A O 1
ATOM 1421 N N . ASN A 1 184 ? -7.613 15.844 24.781 1 98.69 184 ASN A N 1
ATOM 1422 C CA . ASN A 1 184 ? -7.902 16.938 25.703 1 98.69 184 ASN A CA 1
ATOM 1423 C C . ASN A 1 184 ? -6.68 17.312 26.531 1 98.69 184 ASN A C 1
ATOM 1425 O O . ASN A 1 184 ? -6.438 18.5 26.781 1 98.69 184 ASN A O 1
ATOM 1429 N N . GLU A 1 185 ? -5.977 16.344 26.953 1 98.62 185 GLU A N 1
ATOM 1430 C CA . GLU A 1 185 ? -4.746 16.625 27.688 1 98.62 185 GLU A CA 1
ATOM 1431 C C . GLU A 1 185 ? -3.744 17.375 26.812 1 98.62 185 GLU A C 1
ATOM 1433 O O . GLU A 1 185 ? -3.184 18.391 27.25 1 98.62 185 GLU A O 1
ATOM 1438 N N . LEU A 1 186 ? -3.508 16.906 25.594 1 98.69 186 LEU A N 1
ATOM 1439 C CA . LEU A 1 186 ? -2.545 17.531 24.688 1 98.69 186 LEU A CA 1
ATOM 1440 C C . LEU A 1 186 ? -2.961 18.953 24.344 1 98.69 186 LEU A C 1
ATOM 1442 O O . LEU A 1 186 ? -2.119 19.859 24.266 1 98.69 186 LEU A O 1
ATOM 1446 N N . ALA A 1 187 ? -4.223 19.125 24.078 1 98.62 187 ALA A N 1
ATOM 1447 C CA . ALA A 1 187 ? -4.742 20.453 23.75 1 98.62 187 ALA A CA 1
ATOM 1448 C C . ALA A 1 187 ? -4.402 21.469 24.828 1 98.62 187 ALA A C 1
ATOM 1450 O O . ALA A 1 187 ? -4.109 22.625 24.547 1 98.62 187 ALA A O 1
ATOM 1451 N N . GLY A 1 188 ? -4.406 21.047 26.078 1 97.75 188 GLY A N 1
ATOM 1452 C CA . GLY A 1 188 ? -4.156 21.922 27.219 1 97.75 188 GLY A CA 1
ATOM 1453 C C . GLY A 1 188 ? -2.742 22.469 27.25 1 97.75 188 GLY A C 1
ATOM 1454 O O . GLY A 1 188 ? -2.459 23.438 27.969 1 97.75 188 GLY A O 1
ATOM 1455 N N . HIS A 1 189 ? -1.917 21.906 26.469 1 97.81 189 HIS A N 1
ATOM 1456 C CA . HIS A 1 189 ? -0.517 22.312 26.453 1 97.81 189 HIS A CA 1
ATOM 1457 C C . HIS A 1 189 ? -0.23 23.266 25.281 1 97.81 189 HIS A C 1
ATOM 1459 O O . HIS A 1 189 ? 0.91 23.688 25.094 1 97.81 189 HIS A O 1
ATOM 1465 N N . ALA A 1 190 ? -1.204 23.656 24.516 1 98.19 190 ALA A N 1
ATOM 1466 C CA . ALA A 1 190 ? -1.061 24.641 23.438 1 98.19 190 ALA A CA 1
ATOM 1467 C C . ALA A 1 190 ? -1.588 26 23.859 1 98.19 190 ALA A C 1
ATOM 1469 O O . ALA A 1 190 ? -2.518 26.094 24.656 1 98.19 190 ALA A O 1
ATOM 1470 N N . GLU A 1 191 ? -1.021 26.969 23.297 1 98.38 191 GLU A N 1
ATOM 1471 C CA . GLU A 1 191 ? -1.454 28.328 23.594 1 98.38 191 GLU A CA 1
ATOM 1472 C C . GLU A 1 191 ? -2.811 28.641 22.969 1 98.38 191 GLU A C 1
ATOM 1474 O O . GLU A 1 191 ? -3.619 29.359 23.547 1 98.38 191 GLU A O 1
ATOM 1479 N N . ILE A 1 192 ? -3.051 28.141 21.812 1 98.88 192 ILE A N 1
ATOM 1480 C CA . ILE A 1 192 ? -4.305 28.344 21.094 1 98.88 192 ILE A CA 1
ATOM 1481 C C . ILE A 1 192 ? -4.879 26.984 20.672 1 98.88 192 ILE A C 1
ATOM 1483 O O . ILE A 1 192 ? -4.195 26.172 20.047 1 98.88 192 ILE A O 1
ATOM 1487 N N . VAL A 1 193 ? -6.113 26.703 21.016 1 98.88 193 VAL A N 1
ATOM 1488 C CA . VAL A 1 193 ? -6.809 25.469 20.641 1 98.88 193 VAL A CA 1
ATOM 1489 C C . VAL A 1 193 ? -7.902 25.781 19.625 1 98.88 193 VAL A C 1
ATOM 1491 O O . VAL A 1 193 ? -8.625 26.781 19.766 1 98.88 193 VAL A O 1
ATOM 1494 N N . LEU A 1 194 ? -7.984 24.922 18.562 1 98.88 194 LEU A N 1
ATOM 1495 C CA . LEU A 1 194 ? -8.844 25.203 17.422 1 98.88 194 LEU A CA 1
ATOM 1496 C C . LEU A 1 194 ? -9.867 24.078 17.234 1 98.88 194 LEU A C 1
ATOM 1498 O O . LEU A 1 194 ? -9.898 23.438 16.172 1 98.88 194 LEU A O 1
ATOM 1502 N N . PRO A 1 195 ? -10.805 23.859 18.141 1 98.69 195 PRO A N 1
ATOM 1503 C CA . PRO A 1 195 ? -11.797 22.797 17.984 1 98.69 195 PRO A CA 1
ATOM 1504 C C . PRO A 1 195 ? -12.961 23.203 17.094 1 98.69 195 PRO A C 1
ATOM 1506 O O . PRO A 1 195 ? -13.242 24.391 16.938 1 98.69 195 PRO A O 1
ATOM 1509 N N . GLY A 1 196 ? -13.57 22.203 16.469 1 97.88 196 GLY A N 1
ATOM 1510 C CA . GLY A 1 196 ? -14.891 22.406 15.898 1 97.88 196 GLY A CA 1
ATOM 1511 C C . GLY A 1 196 ? -16.016 22.031 16.844 1 97.88 196 GLY A C 1
ATOM 1512 O O . GLY A 1 196 ? -15.789 21.312 17.828 1 97.88 196 GLY A O 1
ATOM 1513 N N . VAL A 1 197 ? -17.188 22.469 16.531 1 97.69 197 VAL A N 1
ATOM 1514 C CA . VAL A 1 197 ? -18.328 22.203 17.406 1 97.69 197 VAL A CA 1
ATOM 1515 C C . VAL A 1 197 ? -18.594 20.703 17.484 1 97.69 197 VAL A C 1
ATOM 1517 O O . VAL A 1 197 ? -18.969 20.203 18.547 1 97.69 197 VAL A O 1
ATOM 1520 N N . GLU A 1 198 ? -18.5 20.031 16.391 1 96.69 198 GLU A N 1
ATOM 1521 C CA . GLU A 1 198 ? -18.719 18.594 16.391 1 96.69 198 GLU A CA 1
ATOM 1522 C C . GLU A 1 198 ? -17.656 17.875 17.219 1 96.69 198 GLU A C 1
ATOM 1524 O O . GLU A 1 198 ? -17.953 16.875 17.891 1 96.69 198 GLU A O 1
ATOM 1529 N N . GLU A 1 199 ? -16.469 18.328 17.109 1 97.88 199 GLU A N 1
ATOM 1530 C CA . GLU A 1 199 ? -15.398 17.766 17.922 1 97.88 199 GLU A CA 1
ATOM 1531 C C . GLU A 1 199 ? -15.633 18.031 19.406 1 97.88 199 GLU A C 1
ATOM 1533 O O . GLU A 1 199 ? -15.344 17.172 20.25 1 97.88 199 GLU A O 1
ATOM 1538 N N . GLY A 1 200 ? -16.172 19.219 19.703 1 98.19 200 GLY A N 1
ATOM 1539 C CA . GLY A 1 200 ? -16.516 19.516 21.078 1 98.19 200 GLY A CA 1
ATOM 1540 C C . GLY A 1 200 ? -17.516 18.547 21.672 1 98.19 200 GLY A C 1
ATOM 1541 O O . GLY A 1 200 ? -17.391 18.141 22.844 1 98.19 200 GLY A O 1
ATOM 1542 N N . GLU A 1 201 ? -18.438 18.156 20.859 1 98.12 201 GLU A N 1
ATOM 1543 C CA . GLU A 1 201 ? -19.438 17.188 21.297 1 98.12 201 GLU A CA 1
ATOM 1544 C C . GLU A 1 201 ? -18.781 15.875 21.719 1 98.12 201 GLU A C 1
ATOM 1546 O O . GLU A 1 201 ? -19.156 15.281 22.719 1 98.12 201 GLU A O 1
ATOM 1551 N N . ILE A 1 202 ? -17.812 15.461 20.953 1 98 202 ILE A N 1
ATOM 1552 C CA . ILE A 1 202 ? -17.156 14.18 21.188 1 98 202 ILE A CA 1
ATOM 1553 C C . ILE A 1 202 ? -16.156 14.312 22.344 1 98 202 ILE A C 1
ATOM 1555 O O . ILE A 1 202 ? -16.109 13.461 23.234 1 98 202 ILE A O 1
ATOM 1559 N N . LEU A 1 203 ? -15.445 15.406 22.391 1 98.31 203 LEU A N 1
ATOM 1560 C CA . LEU A 1 203 ? -14.273 15.516 23.25 1 98.31 203 LEU A CA 1
ATOM 1561 C C . LEU A 1 203 ? -14.664 16.016 24.641 1 98.31 203 LEU A C 1
ATOM 1563 O O . LEU A 1 203 ? -13.984 15.727 25.625 1 98.31 203 LEU A O 1
ATOM 1567 N N . MET A 1 204 ? -15.773 16.734 24.656 1 97.88 204 MET A N 1
ATOM 1568 C CA . MET A 1 204 ? -16.078 17.297 25.969 1 97.88 204 MET A CA 1
ATOM 1569 C C . MET A 1 204 ? -17.578 17.391 26.203 1 97.88 204 MET A C 1
ATOM 1571 O O . MET A 1 204 ? -18.031 17.859 27.25 1 97.88 204 MET A O 1
ATOM 1575 N N . GLY A 1 205 ? -18.469 16.984 25.25 1 97.62 205 GLY A N 1
ATOM 1576 C CA . GLY A 1 205 ? -19.859 16.672 25.531 1 97.62 205 GLY A CA 1
ATOM 1577 C C . GLY A 1 205 ? -20.797 17.828 25.203 1 97.62 205 GLY A C 1
ATOM 1578 O O . GLY A 1 205 ? -21.969 17.812 25.609 1 97.62 205 GLY A O 1
ATOM 1579 N N . SER A 1 206 ? -20.312 18.844 24.484 1 98.19 206 SER A N 1
ATOM 1580 C CA . SER A 1 206 ? -21.188 19.953 24.156 1 98.19 206 SER A CA 1
ATOM 1581 C C . SER A 1 206 ? -20.906 20.5 22.766 1 98.19 206 SER A C 1
ATOM 1583 O O . SER A 1 206 ? -19.766 20.469 22.297 1 98.19 206 SER A O 1
ATOM 1585 N N . THR A 1 207 ? -21.922 21.016 22.156 1 97.94 207 THR A N 1
ATOM 1586 C CA . THR A 1 207 ? -21.766 21.703 20.875 1 97.94 207 THR A CA 1
ATOM 1587 C C . THR A 1 207 ? -21.797 23.219 21.078 1 97.94 207 THR A C 1
ATOM 1589 O O . THR A 1 207 ? -21.719 23.984 20.109 1 97.94 207 THR A O 1
ATOM 1592 N N . ASP A 1 208 ? -21.922 23.625 22.328 1 98.5 208 ASP A N 1
ATOM 1593 C CA . ASP A 1 208 ? -21.938 25.062 22.641 1 98.5 208 ASP A CA 1
ATOM 1594 C C . ASP A 1 208 ? -20.531 25.641 22.594 1 98.5 208 ASP A C 1
ATOM 1596 O O . ASP A 1 208 ? -19.672 25.312 23.422 1 98.5 208 ASP A O 1
ATOM 1600 N N . PRO A 1 209 ? -20.375 26.594 21.688 1 98.62 209 PRO A N 1
ATOM 1601 C CA . PRO A 1 209 ? -19.031 27.141 21.516 1 98.62 209 PRO A CA 1
ATOM 1602 C C . PRO A 1 209 ? -18.453 27.719 22.812 1 98.62 209 PRO A C 1
ATOM 1604 O O . PRO A 1 209 ? -17.266 27.594 23.078 1 98.62 209 PRO A O 1
ATOM 1607 N N . GLU A 1 210 ? -19.234 28.406 23.562 1 98.56 210 GLU A N 1
ATOM 1608 C CA . GLU A 1 210 ? -18.75 28.984 24.797 1 98.56 210 GLU A CA 1
ATOM 1609 C C . GLU A 1 210 ? -18.312 27.922 25.797 1 98.56 210 GLU A C 1
ATOM 1611 O O . GLU A 1 210 ? -17.281 28.047 26.438 1 98.56 210 GLU A O 1
ATOM 1616 N N . LYS A 1 211 ? -19.109 26.844 25.922 1 98.62 211 LYS A N 1
ATOM 1617 C CA . LYS A 1 211 ? -18.75 25.75 26.828 1 98.62 211 LYS A CA 1
ATOM 1618 C C . LYS A 1 211 ? -17.484 25.047 26.359 1 98.62 211 LYS A C 1
ATOM 1620 O O . LYS A 1 211 ? -16.656 24.656 27.172 1 98.62 211 LYS A O 1
ATOM 1625 N N . ILE A 1 212 ? -17.406 24.844 25.078 1 98.81 212 ILE A N 1
ATOM 1626 C CA . ILE A 1 212 ? -16.203 24.234 24.5 1 98.81 212 ILE A CA 1
ATOM 1627 C C . ILE A 1 212 ? -14.984 25.078 24.828 1 98.81 212 ILE A C 1
ATOM 1629 O O . ILE A 1 212 ? -13.969 24.562 25.297 1 98.81 212 ILE A O 1
ATOM 1633 N N . ALA A 1 213 ? -15.125 26.391 24.594 1 98.81 213 ALA A N 1
ATOM 1634 C CA . ALA A 1 213 ? -14.016 27.312 24.859 1 98.81 213 ALA A CA 1
ATOM 1635 C C . ALA A 1 213 ? -13.633 27.297 26.328 1 98.81 213 ALA A C 1
ATOM 1637 O O . ALA A 1 213 ? -12.445 27.234 26.672 1 98.81 213 ALA A O 1
ATOM 1638 N N . ASP A 1 214 ? -14.641 27.359 27.188 1 98.62 214 ASP A N 1
ATOM 1639 C CA . ASP A 1 214 ? -14.398 27.359 28.625 1 98.62 214 ASP A CA 1
ATOM 1640 C C . ASP A 1 214 ? -13.641 26.109 29.047 1 98.62 214 ASP A C 1
ATOM 1642 O O . ASP A 1 214 ? -12.766 26.156 29.922 1 98.62 214 ASP A O 1
ATOM 1646 N N . PHE A 1 215 ? -14.023 25.016 28.516 1 98.62 215 PHE A N 1
ATOM 1647 C CA . PHE A 1 215 ? -13.391 23.734 28.828 1 98.62 215 PHE A CA 1
ATOM 1648 C C . PHE A 1 215 ? -11.898 23.781 28.516 1 98.62 215 PHE A C 1
ATOM 1650 O O . PHE A 1 215 ? -11.07 23.453 29.375 1 98.62 215 PHE A O 1
ATOM 1657 N N . TYR A 1 216 ? -11.539 24.219 27.344 1 98.69 216 TYR A N 1
ATOM 1658 C CA . TYR A 1 216 ? -10.148 24.156 26.922 1 98.69 216 TYR A CA 1
ATOM 1659 C C . TYR A 1 216 ? -9.328 25.266 27.578 1 98.69 216 TYR A C 1
ATOM 1661 O O . TYR A 1 216 ? -8.117 25.125 27.766 1 98.69 216 TYR A O 1
ATOM 1669 N N . LEU A 1 217 ? -9.969 26.406 27.953 1 98.5 217 LEU A N 1
ATOM 1670 C CA . LEU A 1 217 ? -9.258 27.5 28.609 1 98.5 217 LEU A CA 1
ATOM 1671 C C . LEU A 1 217 ? -8.773 27.078 29.984 1 98.5 217 LEU A C 1
ATOM 1673 O O . LEU A 1 217 ? -7.953 27.766 30.594 1 98.5 217 LEU A O 1
ATOM 1677 N N . ARG A 1 218 ? -9.242 25.938 30.469 1 97.44 218 ARG A N 1
ATOM 1678 C CA . ARG A 1 218 ? -8.781 25.406 31.734 1 97.44 218 ARG A CA 1
ATOM 1679 C C . ARG A 1 218 ? -7.449 24.688 31.578 1 97.44 218 ARG A C 1
ATOM 1681 O O . ARG A 1 218 ? -6.84 24.281 32.562 1 97.44 218 ARG A O 1
ATOM 1688 N N . GLY A 1 219 ? -7.012 24.531 30.422 1 95.31 219 GLY A N 1
ATOM 1689 C CA . GLY A 1 219 ? -5.742 23.875 30.172 1 95.31 219 GLY A CA 1
ATOM 1690 C C . GLY A 1 219 ? -4.559 24.578 30.797 1 95.31 219 GLY A C 1
ATOM 1691 O O . GLY A 1 219 ? -4.656 25.766 31.156 1 95.31 219 GLY A O 1
ATOM 1692 N N . ALA A 1 220 ? -3.498 23.906 30.859 1 93.81 220 ALA A N 1
ATOM 1693 C CA . ALA A 1 220 ? -2.316 24.391 31.562 1 93.81 220 ALA A CA 1
ATOM 1694 C C . ALA A 1 220 ? -1.711 25.594 30.844 1 93.81 220 ALA A C 1
ATOM 1696 O O . ALA A 1 220 ? -1.192 26.516 31.5 1 93.81 220 ALA A O 1
ATOM 1697 N N . ARG A 1 221 ? -1.805 25.609 29.531 1 96.44 221 ARG A N 1
ATOM 1698 C CA . ARG A 1 221 ? -1.084 26.625 28.781 1 96.44 221 ARG A CA 1
ATOM 1699 C C . ARG A 1 221 ? -2.039 27.438 27.922 1 96.44 221 ARG A C 1
ATOM 1701 O O . ARG A 1 221 ? -1.678 28.516 27.422 1 96.44 221 ARG A O 1
ATOM 1708 N N . THR A 1 222 ? -3.268 27.094 27.828 1 98.31 222 THR A N 1
ATOM 1709 C CA . THR A 1 222 ? -4.199 27.625 26.828 1 98.31 222 THR A CA 1
ATOM 1710 C C . THR A 1 222 ? -4.613 29.047 27.188 1 98.31 222 THR A C 1
ATOM 1712 O O . THR A 1 222 ? -5.066 29.312 28.312 1 98.31 222 THR A O 1
ATOM 1715 N N . LYS A 1 223 ? -4.484 29.953 26.219 1 98.56 223 LYS A N 1
ATOM 1716 C CA . LYS A 1 223 ? -4.824 31.359 26.422 1 98.56 223 LYS A CA 1
ATOM 1717 C C . LYS A 1 223 ? -6.012 31.766 25.547 1 98.56 223 LYS A C 1
ATOM 1719 O O . LYS A 1 223 ? -6.754 32.688 25.891 1 98.56 223 LYS A O 1
ATOM 1724 N N . VAL A 1 224 ? -6.133 31.125 24.453 1 98.81 224 VAL A N 1
ATOM 1725 C CA . VAL A 1 224 ? -7.188 31.438 23.5 1 98.81 224 VAL A CA 1
ATOM 1726 C C . VAL A 1 224 ? -7.805 30.141 22.969 1 98.81 224 VAL A C 1
ATOM 1728 O O . VAL A 1 224 ? -7.094 29.156 22.719 1 98.81 224 VAL A O 1
ATOM 1731 N N . VAL A 1 225 ? -9.062 30.109 22.844 1 98.88 225 VAL A N 1
ATOM 1732 C CA . VAL A 1 225 ? -9.773 29.047 22.156 1 98.88 225 VAL A CA 1
ATOM 1733 C C . VAL A 1 225 ? -10.617 29.625 21.031 1 98.88 225 VAL A C 1
ATOM 1735 O O . VAL A 1 225 ? -11.352 30.594 21.234 1 98.88 225 VAL A O 1
ATOM 1738 N N . ILE A 1 226 ? -10.438 29.125 19.844 1 98.94 226 ILE A N 1
ATOM 1739 C CA . ILE A 1 226 ? -11.203 29.516 18.672 1 98.94 226 ILE A CA 1
ATOM 1740 C C . ILE A 1 226 ? -12.047 28.328 18.203 1 98.94 226 ILE A C 1
ATOM 1742 O O . ILE A 1 226 ? -11.516 27.375 17.625 1 98.94 226 ILE A O 1
ATOM 1746 N N . VAL A 1 227 ? -13.336 28.391 18.406 1 98.88 227 VAL A N 1
ATOM 1747 C CA . VAL A 1 227 ? -14.242 27.297 18.047 1 98.88 227 VAL A CA 1
ATOM 1748 C C . VAL A 1 227 ? -14.828 27.531 16.656 1 98.88 227 VAL A C 1
ATOM 1750 O O . VAL A 1 227 ? -15.555 28.516 16.438 1 98.88 227 VAL A O 1
ATOM 1753 N N . LYS A 1 228 ? -14.492 26.656 15.727 1 98.19 228 LYS A N 1
ATOM 1754 C CA . LYS A 1 228 ? -15.062 26.734 14.383 1 98.19 228 LYS A CA 1
ATOM 1755 C C . LYS A 1 228 ? -16.531 26.312 14.383 1 98.19 228 LYS A C 1
ATOM 1757 O O . LYS A 1 228 ? -16.875 25.219 14.812 1 98.19 228 LYS A O 1
ATOM 1762 N N . VAL A 1 229 ? -17.359 27.156 13.898 1 97.19 229 VAL A N 1
ATOM 1763 C CA . VAL A 1 229 ? -18.797 26.922 13.93 1 97.19 229 VAL A CA 1
ATOM 1764 C C . VAL A 1 229 ? -19.344 26.828 12.508 1 97.19 229 VAL A C 1
ATOM 1766 O O . VAL A 1 229 ? -20.406 27.375 12.203 1 97.19 229 VAL A O 1
ATOM 1769 N N . GLY A 1 230 ? -18.625 26.266 11.594 1 91.69 230 GLY A N 1
ATOM 1770 C CA . GLY A 1 230 ? -19.016 26.078 10.211 1 91.69 230 GLY A CA 1
ATOM 1771 C C . GLY A 1 230 ? -19 27.344 9.391 1 91.69 230 GLY A C 1
ATOM 1772 O O . GLY A 1 230 ? -18.094 28.156 9.523 1 91.69 230 GLY A O 1
ATOM 1773 N N . PRO A 1 231 ? -20 27.453 8.492 1 90.56 231 PRO A N 1
ATOM 1774 C CA . PRO A 1 231 ? -20.062 28.625 7.609 1 90.56 231 PRO A CA 1
ATOM 1775 C C . PRO A 1 231 ? -20.297 29.938 8.375 1 90.56 231 PRO A C 1
ATOM 1777 O O . PRO A 1 231 ? -20.016 31.016 7.852 1 90.56 231 PRO A O 1
ATOM 1780 N N . ALA A 1 232 ? -20.75 29.797 9.594 1 94.44 232 ALA A N 1
ATOM 1781 C CA . ALA A 1 232 ? -21.031 30.984 10.398 1 94.44 232 ALA A CA 1
ATOM 1782 C C . ALA A 1 232 ? -19.75 31.656 10.867 1 94.44 232 ALA A C 1
ATOM 1784 O O . ALA A 1 232 ? -19.75 32.812 11.289 1 94.44 232 ALA A O 1
ATOM 1785 N N . GLY A 1 233 ? -18.641 30.922 10.836 1 97.75 233 GLY A N 1
ATOM 1786 C CA . GLY A 1 233 ? -17.359 31.484 11.211 1 97.75 233 GLY A CA 1
ATOM 1787 C C . GLY A 1 233 ? -16.734 30.797 12.398 1 97.75 233 GLY A C 1
ATOM 1788 O O . GLY A 1 233 ? -16.594 29.578 12.422 1 97.75 233 GLY A O 1
ATOM 1789 N N . ALA A 1 234 ? -16.297 31.672 13.367 1 98.75 234 ALA A N 1
ATOM 1790 C CA . ALA A 1 234 ? -15.594 31.109 14.523 1 98.75 234 ALA A CA 1
ATOM 1791 C C . ALA A 1 234 ? -15.859 31.938 15.781 1 98.75 234 ALA A C 1
ATOM 1793 O O . ALA A 1 234 ? -15.906 33.156 15.711 1 98.75 234 ALA A O 1
ATOM 1794 N N . TYR A 1 235 ? -16.094 31.281 16.844 1 98.81 235 TYR A N 1
ATOM 1795 C CA . TYR A 1 235 ? -16.25 31.875 18.172 1 98.81 235 TYR A CA 1
ATOM 1796 C C . TYR A 1 235 ? -14.906 31.906 18.906 1 98.81 235 TYR A C 1
ATOM 1798 O O . TYR A 1 235 ? -14.219 30.875 19 1 98.81 235 TYR A O 1
ATOM 1806 N N . VAL A 1 236 ? -14.555 33.125 19.438 1 98.88 236 VAL A N 1
ATOM 1807 C CA . VAL A 1 236 ? -13.266 33.312 20.094 1 98.88 236 VAL A CA 1
ATOM 1808 C C . VAL A 1 236 ? -13.477 33.625 21.562 1 98.88 236 VAL A C 1
ATOM 1810 O O . VAL A 1 236 ? -14.352 34.438 21.922 1 98.88 236 VAL A O 1
ATOM 1813 N N . LYS A 1 237 ? -12.695 32.969 22.391 1 98.81 237 LYS A N 1
ATOM 1814 C CA . LYS A 1 237 ? -12.672 33.312 23.812 1 98.81 237 LYS A CA 1
ATOM 1815 C C . LYS A 1 237 ? -11.242 33.281 24.359 1 98.81 237 LYS A C 1
ATOM 1817 O O . LYS A 1 237 ? -10.477 32.375 24.062 1 98.81 237 LYS A O 1
ATOM 1822 N N . GLN A 1 238 ? -10.953 34.281 25.062 1 98.5 238 GLN A N 1
ATOM 1823 C CA . GLN A 1 238 ? -9.625 34.438 25.656 1 98.5 238 GLN A CA 1
ATOM 1824 C C . GLN A 1 238 ? -9.664 34.125 27.156 1 98.5 238 GLN A C 1
ATOM 1826 O O . GLN A 1 238 ? -10.734 34.188 27.781 1 98.5 238 GLN A O 1
ATOM 1831 N N . GLN A 1 239 ? -8.531 33.812 27.656 1 96.44 239 GLN A N 1
ATOM 1832 C CA . GLN A 1 239 ? -8.406 33.531 29.078 1 96.44 239 GLN A CA 1
ATOM 1833 C C . GLN A 1 239 ? -8.891 34.719 29.922 1 96.44 239 GLN A C 1
ATOM 1835 O O . GLN A 1 239 ? -9.398 34.531 31.031 1 96.44 239 GLN A O 1
ATOM 1840 N N . SER A 1 240 ? -8.883 35.875 29.375 1 95.06 240 SER A N 1
ATOM 1841 C CA . SER A 1 240 ? -9.328 37.094 30.047 1 95.06 240 SER A CA 1
ATOM 1842 C C . SER A 1 240 ? -10.844 37.094 30.234 1 95.06 240 SER A C 1
ATOM 1844 O O . SER A 1 240 ? -11.375 37.875 31.016 1 95.06 240 SER A O 1
ATOM 1846 N N . GLY A 1 241 ? -11.5 36.312 29.453 1 95.62 241 GLY A N 1
ATOM 1847 C CA . GLY A 1 241 ? -12.953 36.281 29.484 1 95.62 241 GLY A CA 1
ATOM 1848 C C . GLY A 1 241 ? -13.578 36.969 28.266 1 95.62 241 GLY A C 1
ATOM 1849 O O . GLY A 1 241 ? -14.758 36.75 27.969 1 95.62 241 GLY A O 1
ATOM 1850 N N . GLU A 1 242 ? -12.797 37.75 27.609 1 97.75 242 GLU A N 1
ATOM 1851 C CA . GLU A 1 242 ? -13.297 38.375 26.391 1 97.75 242 GLU A CA 1
ATOM 1852 C C . GLU A 1 242 ? -13.688 37.344 25.344 1 97.75 242 GLU A C 1
ATOM 1854 O O . GLU A 1 242 ? -12.969 36.344 25.156 1 97.75 242 GLU A O 1
ATOM 1859 N N . SER A 1 243 ? -14.797 37.531 24.781 1 98.5 243 SER A N 1
ATOM 1860 C CA . SER A 1 243 ? -15.266 36.594 23.766 1 98.5 243 SER A CA 1
ATOM 1861 C C . SER A 1 243 ? -16.031 37.312 22.656 1 98.5 243 SER A C 1
ATOM 1863 O O . SER A 1 243 ? -16.594 38.406 22.875 1 98.5 243 SER A O 1
ATOM 1865 N N . TYR A 1 244 ? -15.961 36.844 21.469 1 98.38 244 TYR A N 1
ATOM 1866 C CA . TYR A 1 244 ? -16.656 37.375 20.312 1 98.38 244 TYR A CA 1
ATOM 1867 C C . TYR A 1 244 ? -16.703 36.375 19.172 1 98.38 244 TYR A C 1
ATOM 1869 O O . TYR A 1 244 ? -16.016 35.344 19.219 1 98.38 244 TYR A O 1
ATOM 1877 N N . THR A 1 245 ? -17.547 36.688 18.25 1 98.38 245 THR A N 1
ATOM 1878 C CA . THR A 1 245 ? -17.641 35.875 17.031 1 98.38 245 THR A CA 1
ATOM 1879 C C . THR A 1 245 ? -17.094 36.625 15.828 1 98.38 245 THR A C 1
ATOM 1881 O O . THR A 1 245 ? -17.359 37.844 15.688 1 98.38 245 THR A O 1
ATOM 1884 N N . VAL A 1 246 ? -16.266 36 15.086 1 98.44 246 VAL A N 1
ATOM 1885 C CA . VAL A 1 246 ? -15.836 36.531 13.789 1 98.44 246 VAL A CA 1
ATOM 1886 C C . VAL A 1 246 ? -16.609 35.812 12.672 1 98.44 246 VAL A C 1
ATOM 1888 O O . VAL A 1 246 ? -16.484 34.594 12.484 1 98.44 246 VAL A O 1
ATOM 1891 N N . THR A 1 247 ? -17.391 36.531 11.93 1 97.44 247 THR A N 1
ATOM 1892 C CA . THR A 1 247 ? -18.297 36 10.922 1 97.44 247 THR A CA 1
ATOM 1893 C C . THR A 1 247 ? -17.5 35.375 9.766 1 97.44 247 THR A C 1
ATOM 1895 O O . THR A 1 247 ? -16.484 35.938 9.344 1 97.44 247 THR A O 1
ATOM 1898 N N . GLY A 1 248 ? -18.047 34.219 9.289 1 97 248 GLY A N 1
ATOM 1899 C CA . GLY A 1 248 ? -17.453 33.594 8.125 1 97 248 GLY A CA 1
ATOM 1900 C C . GLY A 1 248 ? -17.766 34.312 6.828 1 97 248 GLY A C 1
ATOM 1901 O O . GLY A 1 248 ? -18.438 35.344 6.832 1 97 248 GLY A O 1
ATOM 1902 N N . PHE A 1 249 ? -17.219 33.812 5.734 1 96.69 249 PHE A N 1
ATOM 1903 C CA . PHE A 1 249 ? -17.469 34.344 4.402 1 96.69 249 PHE A CA 1
ATOM 1904 C C . PHE A 1 249 ? -18.406 33.438 3.623 1 96.69 249 PHE A C 1
ATOM 1906 O O . PHE A 1 249 ? -18.297 32.219 3.717 1 96.69 249 PHE A O 1
ATOM 1913 N N . LYS A 1 250 ? -19.219 33.969 2.889 1 92 250 LYS A N 1
ATOM 1914 C CA . LYS A 1 250 ? -20.141 33.188 2.072 1 92 250 LYS A CA 1
ATOM 1915 C C . LYS A 1 250 ? -19.453 32.656 0.829 1 92 250 LYS A C 1
ATOM 1917 O O . LYS A 1 250 ? -18.672 33.375 0.177 1 92 250 LYS A O 1
ATOM 1922 N N . VAL A 1 251 ? -19.656 31.422 0.712 1 90.5 251 VAL A N 1
ATOM 1923 C CA . VAL A 1 251 ? -19.078 30.766 -0.458 1 90.5 251 VAL A CA 1
ATOM 1924 C C . VAL A 1 251 ? -20.188 30.312 -1.399 1 90.5 251 VAL A C 1
ATOM 1926 O O . VAL A 1 251 ? -21.219 29.828 -0.953 1 90.5 251 VAL A O 1
ATOM 1929 N N . ALA A 1 252 ? -20.109 30.531 -2.729 1 85.25 252 ALA A N 1
ATOM 1930 C CA . ALA A 1 252 ? -21.125 30.234 -3.736 1 85.25 252 ALA A CA 1
ATOM 1931 C C . ALA A 1 252 ? -21.266 28.734 -3.939 1 85.25 252 ALA A C 1
ATOM 1933 O O . ALA A 1 252 ? -22.375 28.219 -4.023 1 85.25 252 ALA A O 1
ATOM 1934 N N . GLN A 1 253 ? -20.156 28.016 -4.043 1 86.94 253 GLN A N 1
ATOM 1935 C CA . GLN A 1 253 ? -20.188 26.578 -4.273 1 86.94 253 GLN A CA 1
ATOM 1936 C C . GLN A 1 253 ? -19.109 25.875 -3.463 1 86.94 253 GLN A C 1
ATOM 1938 O O . GLN A 1 253 ? -17.953 26.281 -3.461 1 86.94 253 GLN A O 1
ATOM 1943 N N . VAL A 1 254 ? -19.562 24.922 -2.779 1 85.44 254 VAL A N 1
ATOM 1944 C CA . VAL A 1 254 ? -18.625 24.078 -2.045 1 85.44 254 VAL A CA 1
ATOM 1945 C C . VAL A 1 254 ? -18.203 22.891 -2.92 1 85.44 254 VAL A C 1
ATOM 1947 O O . VAL A 1 254 ? -19.031 22.078 -3.324 1 85.44 254 VAL A O 1
ATOM 1950 N N . ALA A 1 255 ? -16.953 22.844 -3.209 1 81 255 ALA A N 1
ATOM 1951 C CA . ALA A 1 255 ? -16.375 21.75 -4.016 1 81 255 ALA A CA 1
ATOM 1952 C C . ALA A 1 255 ? -15.906 20.609 -3.131 1 81 255 ALA A C 1
ATOM 1954 O O . ALA A 1 255 ? -16.219 19.438 -3.389 1 81 255 ALA A O 1
ATOM 1955 N N . ASP A 1 256 ? -15.164 20.938 -2.1 1 83.12 256 ASP A N 1
ATOM 1956 C CA . ASP A 1 256 ? -14.531 19.984 -1.2 1 83.12 256 ASP A CA 1
ATOM 1957 C C . ASP A 1 256 ? -14.211 20.625 0.15 1 83.12 256 ASP A C 1
ATOM 1959 O O . ASP A 1 256 ? -13.68 21.734 0.208 1 83.12 256 ASP A O 1
ATOM 1963 N N . THR A 1 257 ? -14.5 19.891 1.132 1 81.06 257 THR A N 1
ATOM 1964 C CA . THR A 1 257 ? -14.266 20.484 2.443 1 81.06 257 THR A CA 1
ATOM 1965 C C . THR A 1 257 ? -12.914 20.047 3.006 1 81.06 257 THR A C 1
ATOM 1967 O O . THR A 1 257 ? -12.492 20.531 4.059 1 81.06 257 THR A O 1
ATOM 1970 N N . VAL A 1 258 ? -12.258 19.172 2.35 1 85.81 258 VAL A N 1
ATOM 1971 C CA . VAL A 1 258 ? -10.977 18.656 2.807 1 85.81 258 VAL A CA 1
ATOM 1972 C C . VAL A 1 258 ? -9.945 19.797 2.84 1 85.81 258 VAL A C 1
ATOM 1974 O O . VAL A 1 258 ? -9.883 20.609 1.916 1 85.81 258 VAL A O 1
ATOM 1977 N N . GLY A 1 259 ? -9.242 19.922 3.928 1 90.56 259 GLY A N 1
ATOM 1978 C CA . GLY A 1 259 ? -8.172 20.891 4.055 1 90.56 259 GLY A CA 1
ATOM 1979 C C . GLY A 1 259 ? -8.648 22.219 4.609 1 90.56 259 GLY A C 1
ATOM 1980 O O . GLY A 1 259 ? -7.836 23.094 4.93 1 90.56 259 GLY A O 1
ATOM 1981 N N . ALA A 1 260 ? -9.961 22.406 4.723 1 92.69 260 ALA A N 1
ATOM 1982 C CA . ALA A 1 260 ? -10.5 23.672 5.195 1 92.69 260 ALA A CA 1
ATOM 1983 C C . ALA A 1 260 ? -10.055 23.969 6.625 1 92.69 260 ALA A C 1
ATOM 1985 O O . ALA A 1 260 ? -9.672 25.094 6.953 1 92.69 260 ALA A O 1
ATOM 1986 N N . GLY A 1 261 ? -10.125 22.938 7.48 1 95.88 261 GLY A N 1
ATOM 1987 C CA . GLY A 1 261 ? -9.656 23.094 8.844 1 95.88 261 GLY A CA 1
ATOM 1988 C C . GLY A 1 261 ? -8.172 23.406 8.945 1 95.88 261 GLY A C 1
ATOM 1989 O O . GLY A 1 261 ? -7.766 24.25 9.734 1 95.88 261 GLY A O 1
ATOM 1990 N N . ASP A 1 262 ? -7.395 22.719 8.141 1 97.88 262 ASP A N 1
ATOM 1991 C CA . ASP A 1 262 ? -5.965 23.016 8.07 1 97.88 262 ASP A CA 1
ATOM 1992 C C . ASP A 1 262 ? -5.711 24.438 7.598 1 97.88 262 ASP A C 1
ATOM 1994 O O . ASP A 1 262 ? -4.824 25.125 8.109 1 97.88 262 ASP A O 1
ATOM 1998 N N . GLY A 1 263 ? -6.484 24.781 6.582 1 97.94 263 GLY A N 1
ATOM 1999 C CA . GLY A 1 263 ? -6.375 26.141 6.09 1 97.94 263 GLY A CA 1
ATOM 2000 C C . GLY A 1 263 ? -6.703 27.188 7.141 1 97.94 263 GLY A C 1
ATOM 2001 O O . GLY A 1 263 ? -6.047 28.234 7.219 1 97.94 263 GLY A O 1
ATOM 2002 N N . PHE A 1 264 ? -7.734 26.953 7.895 1 98.44 264 PHE A N 1
ATOM 2003 C CA . PHE A 1 264 ? -8.109 27.844 8.977 1 98.44 264 PHE A CA 1
ATOM 2004 C C . PHE A 1 264 ? -6.957 28.016 9.961 1 98.44 264 PHE A C 1
ATOM 2006 O O . PHE A 1 264 ? -6.59 29.141 10.312 1 98.44 264 PHE A O 1
ATOM 2013 N N . ALA A 1 265 ? -6.387 26.891 10.391 1 98.62 265 ALA A N 1
ATOM 2014 C CA . ALA A 1 265 ? -5.266 26.922 11.328 1 98.62 265 ALA A CA 1
ATOM 2015 C C . ALA A 1 265 ? -4.09 27.703 10.75 1 98.62 265 ALA A C 1
ATOM 2017 O O . ALA A 1 265 ? -3.48 28.516 11.445 1 98.62 265 ALA A O 1
ATOM 2018 N N . MET A 1 266 ? -3.812 27.422 9.539 1 98.25 266 MET A N 1
ATOM 2019 C CA . MET A 1 266 ? -2.725 28.094 8.828 1 98.25 266 MET A CA 1
ATOM 2020 C C . MET A 1 266 ? -2.967 29.609 8.766 1 98.25 266 MET A C 1
ATOM 2022 O O . MET A 1 266 ? -2.055 30.391 9.016 1 98.25 266 MET A O 1
ATOM 2026 N N . GLY A 1 267 ? -4.16 30.016 8.414 1 98.56 267 GLY A N 1
ATOM 2027 C CA . GLY A 1 267 ? -4.512 31.438 8.383 1 98.56 267 GLY A CA 1
ATOM 2028 C C . GLY A 1 267 ? -4.316 32.125 9.711 1 98.56 267 GLY A C 1
ATOM 2029 O O . GLY A 1 267 ? -3.695 33.188 9.781 1 98.56 267 GLY A O 1
ATOM 2030 N N . VAL A 1 268 ? -4.797 31.516 10.758 1 98.81 268 VAL A N 1
ATOM 2031 C CA . VAL A 1 268 ? -4.672 32.062 12.102 1 98.81 268 VAL A CA 1
ATOM 2032 C C . VAL A 1 268 ? -3.195 32.219 12.461 1 98.81 268 VAL A C 1
ATOM 2034 O O . VAL A 1 268 ? -2.754 33.281 12.891 1 98.81 268 VAL A O 1
ATOM 2037 N N . LEU A 1 269 ? -2.469 31.188 12.258 1 98.69 269 LEU A N 1
ATOM 2038 C CA . LEU A 1 269 ? -1.064 31.125 12.648 1 98.69 269 LEU A CA 1
ATOM 2039 C C . LEU A 1 269 ? -0.248 32.188 11.93 1 98.69 269 LEU A C 1
ATOM 2041 O O . LEU A 1 269 ? 0.538 32.906 12.555 1 98.69 269 LEU A O 1
ATOM 2045 N N . THR A 1 270 ? -0.413 32.312 10.617 1 98.56 270 THR A N 1
ATOM 2046 C CA . THR A 1 270 ? 0.397 33.219 9.828 1 98.56 270 THR A CA 1
ATOM 2047 C C . THR A 1 270 ? 0.045 34.656 10.156 1 98.56 270 THR A C 1
ATOM 2049 O O . THR A 1 270 ? 0.927 35.531 10.227 1 98.56 270 THR A O 1
ATOM 2052 N N . ALA A 1 271 ? -1.229 35 10.383 1 98.62 271 ALA A N 1
ATOM 2053 C CA . ALA A 1 271 ? -1.633 36.344 10.766 1 98.62 271 ALA A CA 1
ATOM 2054 C C . ALA A 1 271 ? -1.008 36.75 12.094 1 98.62 271 ALA A C 1
ATOM 2056 O O . ALA A 1 271 ? -0.513 37.875 12.234 1 98.62 271 ALA A O 1
ATOM 2057 N N . LEU A 1 272 ? -1.017 35.844 13.023 1 98.56 272 LEU A N 1
ATOM 2058 C CA . LEU A 1 272 ? -0.432 36.156 14.328 1 98.56 272 LEU A CA 1
ATOM 2059 C C . LEU A 1 272 ? 1.072 36.375 14.211 1 98.56 272 LEU A C 1
ATOM 2061 O O . LEU A 1 272 ? 1.626 37.25 14.875 1 98.56 272 LEU A O 1
ATOM 2065 N N . LEU A 1 273 ? 1.728 35.594 13.422 1 97.81 273 LEU A N 1
ATOM 2066 C CA . LEU A 1 273 ? 3.162 35.75 13.195 1 97.81 273 LEU A CA 1
ATOM 2067 C C . LEU A 1 273 ? 3.471 37.094 12.562 1 97.81 273 LEU A C 1
ATOM 2069 O O . LEU A 1 273 ? 4.562 37.625 12.75 1 97.81 273 LEU A O 1
ATOM 2073 N N . GLU A 1 274 ? 2.498 37.594 11.82 1 97.69 274 GLU A N 1
ATOM 2074 C CA . GLU A 1 274 ? 2.645 38.906 11.172 1 97.69 274 GLU A CA 1
ATOM 2075 C C . GLU A 1 274 ? 2.135 40.031 12.07 1 97.69 274 GLU A C 1
ATOM 2077 O O . GLU A 1 274 ? 1.922 41.156 11.609 1 97.69 274 GLU A O 1
ATOM 2082 N N . HIS A 1 275 ? 1.779 39.75 13.273 1 97.69 275 HIS A N 1
ATOM 2083 C CA . HIS A 1 275 ? 1.43 40.688 14.336 1 97.69 275 HIS A CA 1
ATOM 2084 C C . HIS A 1 275 ? 0.069 41.312 14.07 1 97.69 275 HIS A C 1
ATOM 2086 O O . HIS A 1 275 ? -0.157 42.469 14.438 1 97.69 275 HIS A O 1
ATOM 2092 N N . LYS A 1 276 ? -0.724 40.625 13.391 1 98.19 276 LYS A N 1
ATOM 2093 C CA . LYS A 1 276 ? -2.109 41.062 13.281 1 98.19 276 LYS A CA 1
ATOM 2094 C C . LYS A 1 276 ? -2.881 40.812 14.57 1 98.19 276 LYS A C 1
ATOM 2096 O O . LYS A 1 276 ? -2.436 40.031 15.414 1 98.19 276 LYS A O 1
ATOM 2101 N N . SER A 1 277 ? -4.039 41.5 14.75 1 98.31 277 SER A N 1
ATOM 2102 C CA . SER A 1 277 ? -4.891 41.25 15.906 1 98.31 277 SER A CA 1
ATOM 2103 C C . SER A 1 277 ? -5.488 39.844 15.859 1 98.31 277 SER A C 1
ATOM 2105 O O . SER A 1 277 ? -5.535 39.219 14.797 1 98.31 277 SER A O 1
ATOM 2107 N N . LEU A 1 278 ? -5.914 39.406 17.016 1 98.56 278 LEU A N 1
ATOM 2108 C CA . LEU A 1 278 ? -6.559 38.094 17.078 1 98.56 278 LEU A CA 1
ATOM 2109 C C . LEU A 1 278 ? -7.805 38.062 16.203 1 98.56 278 LEU A C 1
ATOM 2111 O O . LEU A 1 278 ? -8.062 37.062 15.539 1 98.56 278 LEU A O 1
ATOM 2115 N N . ARG A 1 279 ? -8.547 39.094 16.188 1 98.31 279 ARG A N 1
ATOM 2116 C CA . ARG A 1 279 ? -9.734 39.188 15.336 1 98.31 279 ARG A CA 1
ATOM 2117 C C . ARG A 1 279 ? -9.367 39.031 13.859 1 98.31 279 ARG A C 1
ATOM 2119 O O . ARG A 1 279 ? -10.023 38.312 13.117 1 98.31 279 ARG A O 1
ATOM 2126 N N . SER A 1 280 ? -8.336 39.75 13.461 1 98.38 280 SER A N 1
ATOM 2127 C CA . SER A 1 280 ? -7.867 39.656 12.078 1 98.38 280 SER A CA 1
ATOM 2128 C C . SER A 1 280 ? -7.336 38.281 11.766 1 98.38 280 SER A C 1
ATOM 2130 O O . SER A 1 280 ? -7.488 37.781 10.648 1 98.38 280 SER A O 1
ATOM 2132 N N . ALA A 1 281 ? -6.676 37.688 12.742 1 98.75 281 ALA A N 1
ATOM 2133 C CA . ALA A 1 281 ? -6.156 36.312 12.555 1 98.75 281 ALA A CA 1
ATOM 2134 C C . ALA A 1 281 ? -7.289 35.344 12.305 1 98.75 281 ALA A C 1
ATOM 2136 O O . ALA A 1 281 ? -7.207 34.5 11.398 1 98.75 281 ALA A O 1
ATOM 2137 N N . VAL A 1 282 ? -8.32 35.438 13.078 1 98.81 282 VAL A N 1
ATOM 2138 C CA . VAL A 1 282 ? -9.469 34.562 12.922 1 98.81 282 VAL A CA 1
ATOM 2139 C C . VAL A 1 282 ? -10.164 34.844 11.586 1 98.81 282 VAL A C 1
ATOM 2141 O O . VAL A 1 282 ? -10.609 33.938 10.906 1 98.81 282 VAL A O 1
ATOM 2144 N N . MET A 1 283 ? -10.242 36.094 11.227 1 98.62 283 MET A N 1
ATOM 2145 C CA . MET A 1 283 ? -10.797 36.469 9.93 1 98.62 283 MET A CA 1
ATOM 2146 C C . MET A 1 283 ? -10.008 35.812 8.797 1 98.62 283 MET A C 1
ATOM 2148 O O . MET A 1 283 ? -10.586 35.281 7.84 1 98.62 283 MET A O 1
ATOM 2152 N N . ARG A 1 284 ? -8.656 35.812 8.844 1 98.56 284 ARG A N 1
ATOM 2153 C CA . ARG A 1 284 ? -7.832 35.156 7.832 1 98.56 284 ARG A CA 1
ATOM 2154 C C . ARG A 1 284 ? -8.102 33.656 7.801 1 98.56 284 ARG A C 1
ATOM 2156 O O . ARG A 1 284 ? -8.156 33.031 6.727 1 98.56 284 ARG A O 1
ATOM 2163 N N . GLY A 1 285 ? -8.188 33.062 9.016 1 98.56 285 GLY A N 1
ATOM 2164 C CA . GLY A 1 285 ? -8.578 31.656 9.055 1 98.56 285 GLY A CA 1
ATOM 2165 C C . GLY A 1 285 ? -9.859 31.375 8.289 1 98.56 285 GLY A C 1
ATOM 2166 O O . GLY A 1 285 ? -9.906 30.453 7.469 1 98.56 285 GLY A O 1
ATOM 2167 N N . ASN A 1 286 ? -10.859 32.219 8.539 1 98.25 286 ASN A N 1
ATOM 2168 C CA . ASN A 1 286 ? -12.125 32.094 7.836 1 98.25 286 ASN A CA 1
ATOM 2169 C C . ASN A 1 286 ? -11.953 32.281 6.328 1 98.25 286 ASN A C 1
ATOM 2171 O O . ASN A 1 286 ? -12.578 31.562 5.539 1 98.25 286 ASN A O 1
ATOM 2175 N N . ALA A 1 287 ? -11.172 33.219 5.973 1 97.62 287 ALA A N 1
ATOM 2176 C CA . ALA A 1 287 ? -10.953 33.5 4.559 1 97.62 287 ALA A CA 1
ATOM 2177 C C . ALA A 1 287 ? -10.305 32.312 3.844 1 97.62 287 ALA A C 1
ATOM 2179 O O . ALA A 1 287 ? -10.758 31.922 2.768 1 97.62 287 ALA A O 1
ATOM 2180 N N . VAL A 1 288 ? -9.258 31.797 4.422 1 97.44 288 VAL A N 1
ATOM 2181 C CA . VAL A 1 288 ? -8.547 30.672 3.82 1 97.44 288 VAL A CA 1
ATOM 2182 C C . VAL A 1 288 ? -9.469 29.453 3.736 1 97.44 288 VAL A C 1
ATOM 2184 O O . VAL A 1 288 ? -9.492 28.75 2.725 1 97.44 288 VAL A O 1
ATOM 2187 N N . GLY A 1 289 ? -10.195 29.219 4.84 1 95.81 289 GLY A N 1
ATOM 2188 C CA . GLY A 1 289 ? -11.18 28.141 4.789 1 95.81 289 GLY A CA 1
ATOM 2189 C C . GLY A 1 289 ? -12.172 28.297 3.652 1 95.81 289 GLY A C 1
ATOM 2190 O O . GLY A 1 289 ? -12.469 27.328 2.941 1 95.81 289 GLY A O 1
ATOM 2191 N N . ALA A 1 290 ? -12.664 29.469 3.518 1 95.19 290 ALA A N 1
ATOM 2192 C CA . ALA A 1 290 ? -13.641 29.766 2.477 1 95.19 290 ALA A CA 1
ATOM 2193 C C . ALA A 1 290 ? -13.055 29.547 1.087 1 95.19 290 ALA A C 1
ATOM 2195 O O . ALA A 1 290 ? -13.727 29.031 0.194 1 95.19 290 ALA A O 1
ATOM 2196 N N . LEU A 1 291 ? -11.867 29.984 0.862 1 95.31 291 LEU A N 1
ATOM 2197 C CA . LEU A 1 291 ? -11.195 29.797 -0.417 1 95.31 291 LEU A CA 1
ATOM 2198 C C . LEU A 1 291 ? -10.969 28.328 -0.712 1 95.31 291 LEU A C 1
ATOM 2200 O O . LEU A 1 291 ? -11.211 27.859 -1.832 1 95.31 291 LEU A O 1
ATOM 2204 N N . GLN A 1 292 ? -10.57 27.562 0.292 1 93.94 292 GLN A N 1
ATOM 2205 C CA . GLN A 1 292 ? -10.203 26.156 0.119 1 93.94 292 GLN A CA 1
ATOM 2206 C C . GLN A 1 292 ? -11.43 25.312 -0.217 1 93.94 292 GLN A C 1
ATOM 2208 O O . GLN A 1 292 ? -11.344 24.406 -1.044 1 93.94 292 GLN A O 1
ATOM 2213 N N . VAL A 1 293 ? -12.578 25.562 0.401 1 92.38 293 VAL A N 1
ATOM 2214 C CA . VAL A 1 293 ? -13.75 24.703 0.209 1 92.38 293 VAL A CA 1
ATOM 2215 C C . VAL A 1 293 ? -14.266 24.859 -1.218 1 92.38 293 VAL A C 1
ATOM 2217 O O . VAL A 1 293 ? -15.086 24.062 -1.676 1 92.38 293 VAL A O 1
ATOM 2220 N N . GLN A 1 294 ? -13.734 25.844 -1.946 1 90.75 294 GLN A N 1
ATOM 2221 C CA . GLN A 1 294 ? -14.18 26.109 -3.311 1 90.75 294 GLN A CA 1
ATOM 2222 C C . GLN A 1 294 ? -13.258 25.438 -4.328 1 90.75 294 GLN A C 1
ATOM 2224 O O . GLN A 1 294 ? -13.461 25.578 -5.535 1 90.75 294 GLN A O 1
ATOM 2229 N N . THR A 1 295 ? -12.32 24.766 -3.889 1 86.5 295 THR A N 1
ATOM 2230 C CA . THR A 1 295 ? -11.312 24.141 -4.738 1 86.5 295 THR A CA 1
ATOM 2231 C C . THR A 1 295 ? -11.156 22.672 -4.395 1 86.5 295 THR A C 1
ATOM 2233 O O . THR A 1 295 ? -11.211 22.297 -3.223 1 86.5 295 THR A O 1
ATOM 2236 N N . TYR A 1 296 ? -10.938 21.859 -5.418 1 80.94 296 TYR A N 1
ATOM 2237 C CA . TYR A 1 296 ? -10.633 20.453 -5.164 1 80.94 296 TYR A CA 1
ATOM 2238 C C . TYR A 1 296 ? -9.203 20.281 -4.676 1 80.94 296 TYR A C 1
ATOM 2240 O O . TYR A 1 296 ? -8.312 21.047 -5.078 1 80.94 296 TYR A O 1
ATOM 2248 N N . GLY A 1 297 ? -9.016 19.25 -3.867 1 82.94 297 GLY A N 1
ATOM 2249 C CA . GLY A 1 297 ? -7.684 18.984 -3.35 1 82.94 297 GLY A CA 1
ATOM 2250 C C . GLY A 1 297 ? -7.488 19.484 -1.925 1 82.94 297 GLY A C 1
ATOM 2251 O O . GLY A 1 297 ? -8.305 20.25 -1.412 1 82.94 297 GLY A O 1
ATOM 2252 N N . ASP A 1 298 ? -6.398 19.156 -1.34 1 87.5 298 ASP A N 1
ATOM 2253 C CA . ASP A 1 298 ? -6.195 19.375 0.089 1 87.5 298 ASP A CA 1
ATOM 2254 C C . ASP A 1 298 ? -5.598 20.75 0.354 1 87.5 298 ASP A C 1
ATOM 2256 O O . ASP A 1 298 ? -5.664 21.25 1.476 1 87.5 298 ASP A O 1
ATOM 2260 N N . ASN A 1 299 ? -4.965 21.344 -0.67 1 90.62 299 ASN A N 1
ATOM 2261 C CA . ASN A 1 299 ? -4.305 22.609 -0.414 1 90.62 299 ASN A CA 1
ATOM 2262 C C . ASN A 1 299 ? -4.289 23.5 -1.66 1 90.62 299 ASN A C 1
ATOM 2264 O O . ASN A 1 299 ? -3.66 24.562 -1.667 1 90.62 299 ASN A O 1
ATOM 2268 N N . ASP A 1 300 ?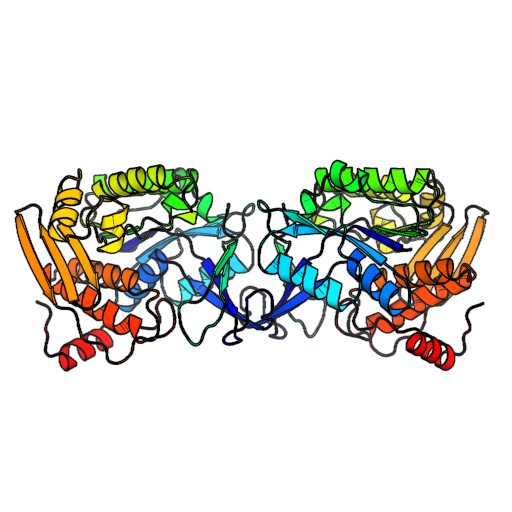 -4.969 23.141 -2.662 1 90.25 300 ASP A N 1
ATOM 2269 C CA . ASP A 1 300 ? -4.93 23.844 -3.943 1 90.25 300 ASP A CA 1
ATOM 2270 C C . ASP A 1 300 ? -5.613 25.203 -3.846 1 90.25 300 ASP A C 1
ATOM 2272 O O . ASP A 1 300 ? -5.352 26.094 -4.656 1 90.25 300 ASP A O 1
ATOM 2276 N N . GLY A 1 301 ? -6.484 25.344 -2.885 1 92.62 301 GLY A N 1
ATOM 2277 C CA . GLY A 1 301 ? -7.219 26.594 -2.719 1 92.62 301 GLY A CA 1
ATOM 2278 C C . GLY A 1 301 ? -6.516 27.578 -1.814 1 92.62 301 GLY A C 1
ATOM 2279 O O . GLY A 1 301 ? -7.004 28.688 -1.605 1 92.62 301 GLY A O 1
ATOM 2280 N N . TYR A 1 302 ? -5.383 27.172 -1.241 1 96.94 302 TYR A N 1
ATOM 2281 C CA . TYR A 1 302 ? -4.664 28.078 -0.351 1 96.94 302 TYR A CA 1
ATOM 2282 C C . TYR A 1 302 ? -4.121 29.281 -1.113 1 96.94 302 TYR A C 1
ATOM 2284 O O . TYR A 1 302 ? -3.586 29.125 -2.215 1 96.94 302 TYR A O 1
ATOM 2292 N N . PRO A 1 303 ? -4.242 30.453 -0.611 1 97.31 303 PRO A N 1
ATOM 2293 C CA . PRO A 1 303 ? -3.889 31.672 -1.338 1 97.31 303 PRO A CA 1
ATOM 2294 C C . PRO A 1 303 ? -2.404 32 -1.237 1 97.31 303 PRO A C 1
ATOM 2296 O O . PRO A 1 303 ? -1.733 31.594 -0.291 1 97.31 303 PRO A O 1
ATOM 2299 N N . THR A 1 304 ? -1.979 32.75 -2.236 1 97.38 304 THR A N 1
ATOM 2300 C CA . THR A 1 304 ? -0.794 33.594 -2.098 1 97.38 304 THR A CA 1
ATOM 2301 C C . THR A 1 304 ? -1.141 34.906 -1.395 1 97.38 304 THR A C 1
ATOM 2303 O O . THR A 1 304 ? -2.316 35.219 -1.214 1 97.38 304 THR A O 1
ATOM 2306 N N . PRO A 1 305 ? -0.079 35.656 -1.009 1 97.31 305 PRO A N 1
ATOM 2307 C CA . PRO A 1 305 ? -0.38 36.969 -0.422 1 97.31 305 PRO A CA 1
ATOM 2308 C C . PRO A 1 305 ? -1.244 37.812 -1.331 1 97.31 305 PRO A C 1
ATOM 2310 O O . PRO A 1 305 ? -2.195 38.469 -0.864 1 97.31 305 PRO A O 1
ATOM 2313 N N . ALA A 1 306 ? -0.966 37.781 -2.584 1 97.56 306 ALA A N 1
ATOM 2314 C CA . ALA A 1 306 ? -1.749 38.562 -3.539 1 97.56 306 ALA A CA 1
ATOM 2315 C C . ALA A 1 306 ? -3.18 38.062 -3.631 1 97.56 306 ALA A C 1
ATOM 2317 O O . ALA A 1 306 ? -4.129 38.844 -3.719 1 97.56 306 ALA A O 1
ATOM 2318 N N . GLY A 1 307 ? -3.336 36.75 -3.67 1 97.06 307 GLY A N 1
ATOM 2319 C CA . GLY A 1 307 ? -4.664 36.156 -3.705 1 97.06 307 GLY A CA 1
ATOM 2320 C C . GLY A 1 307 ? -5.488 36.469 -2.473 1 97.06 307 GLY A C 1
ATOM 2321 O O . GLY A 1 307 ? -6.695 36.688 -2.57 1 97.06 307 GLY A O 1
ATOM 2322 N N . LEU A 1 308 ? -4.824 36.438 -1.345 1 97.56 308 LEU A N 1
ATOM 2323 C CA . LEU A 1 308 ? -5.492 36.75 -0.09 1 97.56 308 LEU A CA 1
ATOM 2324 C C . LEU A 1 308 ? -5.945 38.219 -0.079 1 97.56 308 LEU A C 1
ATOM 2326 O O . LEU A 1 308 ? -7.07 38.531 0.328 1 97.56 308 LEU A O 1
ATOM 2330 N N . GLN A 1 309 ? -5.125 39.062 -0.535 1 97 309 GLN A N 1
ATOM 2331 C CA . GLN A 1 309 ? -5.461 40.5 -0.614 1 97 309 GLN A CA 1
ATOM 2332 C C . GLN A 1 309 ? -6.633 40.719 -1.563 1 97 309 GLN A C 1
ATOM 2334 O O . GLN A 1 309 ? -7.523 41.531 -1.272 1 97 309 GLN A O 1
ATOM 2339 N N . ALA A 1 310 ? -6.582 40.094 -2.691 1 97.25 310 ALA A N 1
ATOM 2340 C CA . ALA A 1 310 ? -7.672 40.188 -3.654 1 97.25 310 ALA A CA 1
ATOM 2341 C C . ALA A 1 310 ? -8.992 39.75 -3.047 1 97.25 310 ALA A C 1
ATOM 2343 O O . ALA A 1 310 ? -10.039 40.344 -3.293 1 97.25 310 ALA A O 1
ATOM 2344 N N . PHE A 1 311 ? -8.938 38.688 -2.332 1 96.69 311 PHE A N 1
ATOM 2345 C CA . PHE A 1 311 ? -10.125 38.188 -1.666 1 96.69 311 PHE A CA 1
ATOM 2346 C C . PHE A 1 311 ? -10.672 39.219 -0.673 1 96.69 311 PHE A C 1
ATOM 2348 O O . PHE A 1 311 ? -11.883 39.438 -0.628 1 96.69 311 PHE A O 1
ATOM 2355 N N . TYR A 1 312 ? -9.797 39.844 0.131 1 97.06 312 TYR A N 1
ATOM 2356 C CA . TYR A 1 312 ? -10.203 40.844 1.105 1 97.06 312 TYR A CA 1
ATOM 2357 C C . TYR A 1 312 ? -10.859 42.031 0.418 1 97.06 312 TYR A C 1
ATOM 2359 O O . TYR A 1 312 ? -11.867 42.562 0.896 1 97.06 312 TYR A O 1
ATOM 2367 N N . GLN A 1 313 ? -10.281 42.438 -0.65 1 97.06 313 GLN A N 1
ATOM 2368 C CA . GLN A 1 313 ? -10.836 43.562 -1.4 1 97.06 313 GLN A CA 1
ATOM 2369 C C . GLN A 1 313 ? -12.234 43.25 -1.915 1 97.06 313 GLN A C 1
ATOM 2371 O O . GLN A 1 313 ? -13.141 44.094 -1.834 1 97.06 313 GLN A O 1
ATOM 2376 N N . GLN A 1 314 ? -12.359 42.125 -2.455 1 96.12 314 GLN A N 1
ATOM 2377 C CA . GLN A 1 314 ? -13.648 41.688 -2.971 1 96.12 314 GLN A CA 1
ATOM 2378 C C . GLN A 1 314 ? -14.695 41.625 -1.861 1 96.12 314 GLN A C 1
ATOM 2380 O O . GLN A 1 314 ? -15.859 41.969 -2.082 1 96.12 314 GLN A O 1
ATOM 2385 N N . GLU A 1 315 ? -14.305 41.219 -0.682 1 95.94 315 GLU A N 1
ATOM 2386 C CA . GLU A 1 315 ? -15.227 41.031 0.437 1 95.94 315 GLU A CA 1
ATOM 2387 C C . GLU A 1 315 ? -15.375 42.312 1.245 1 95.94 315 GLU A C 1
ATOM 2389 O O . GLU A 1 315 ? -16.25 42.406 2.115 1 95.94 315 GLU A O 1
ATOM 2394 N N . GLY A 1 316 ? -14.562 43.281 1.01 1 95.81 316 GLY A N 1
ATOM 2395 C CA . GLY A 1 316 ? -14.633 44.594 1.673 1 95.81 316 GLY A CA 1
ATOM 2396 C C . GLY A 1 316 ? -14.148 44.531 3.107 1 95.81 316 GLY A C 1
ATOM 2397 O O . GLY A 1 316 ? -14.734 45.156 3.988 1 95.81 316 GLY A O 1
ATOM 2398 N N . VAL A 1 317 ? -13.055 43.719 3.361 1 96 317 VAL A N 1
ATOM 2399 C CA . VAL A 1 317 ? -12.508 43.625 4.711 1 96 317 VAL A CA 1
ATOM 2400 C C . VAL A 1 317 ? -11.016 43.938 4.688 1 96 317 VAL A C 1
ATOM 2402 O O . VAL A 1 317 ? -10.406 44 3.621 1 96 317 VAL A O 1
ATOM 2405 N N . VAL A 1 318 ? -10.5 44.219 5.918 1 93.38 318 VAL A N 1
ATOM 2406 C CA . VAL A 1 318 ? -9.086 44.562 6.039 1 93.38 318 VAL A CA 1
ATOM 2407 C C . VAL A 1 318 ? -8.523 43.938 7.316 1 93.38 318 VAL A C 1
ATOM 2409 O O . VAL A 1 318 ? -9.227 43.812 8.32 1 93.38 318 VAL A O 1
ATOM 2412 N N . GLU A 1 319 ? -7.293 43.531 7.207 1 91.88 319 GLU A N 1
ATOM 2413 C CA . GLU A 1 319 ? -6.57 43.094 8.391 1 91.88 319 GLU A CA 1
ATOM 2414 C C . GLU A 1 319 ? -5.93 44.25 9.125 1 91.88 319 GLU A C 1
ATOM 2416 O O . GLU A 1 319 ? -5.422 45.188 8.5 1 91.88 319 GLU A O 1
ATOM 2421 N N . ASP A 1 320 ? -6.07 44.25 10.383 1 89.88 320 ASP A N 1
ATOM 2422 C CA . ASP A 1 320 ? -5.457 45.344 11.133 1 89.88 320 ASP A CA 1
ATOM 2423 C C . ASP A 1 320 ? -4.078 44.969 11.656 1 89.88 320 ASP A C 1
ATOM 2425 O O . ASP A 1 320 ? -3.777 43.781 11.789 1 89.88 320 ASP A O 1
ATOM 2429 N N . MET B 1 1 ? -15.648 -29.438 -6.172 1 76.81 1 MET B N 1
ATOM 2430 C CA . MET B 1 1 ? -14.25 -29.719 -5.875 1 76.81 1 MET B CA 1
ATOM 2431 C C . MET B 1 1 ? -13.414 -29.734 -7.156 1 76.81 1 MET B C 1
ATOM 2433 O O . MET B 1 1 ? -13.945 -30.016 -8.234 1 76.81 1 MET B O 1
ATOM 2437 N N . SER B 1 2 ? -12.094 -29.219 -7.102 1 90.62 2 SER B N 1
ATOM 2438 C CA . SER B 1 2 ? -11.336 -29 -8.328 1 90.62 2 SER B CA 1
ATOM 2439 C C . SER B 1 2 ? -10.234 -30.031 -8.484 1 90.62 2 SER B C 1
ATOM 2441 O O . SER B 1 2 ? -9.812 -30.656 -7.5 1 90.62 2 SER B O 1
ATOM 2443 N N . GLU B 1 3 ? -9.898 -30.266 -9.641 1 97.25 3 GLU B N 1
ATOM 2444 C CA . GLU B 1 3 ? -8.891 -31.266 -9.945 1 97.25 3 GLU B CA 1
ATOM 2445 C C . GLU B 1 3 ? -7.484 -30.75 -9.664 1 97.25 3 GLU B C 1
ATOM 2447 O O . GLU B 1 3 ? -6.566 -31.531 -9.391 1 97.25 3 GLU B O 1
ATOM 2452 N N . ILE B 1 4 ? -7.297 -29.406 -9.773 1 98.69 4 ILE B N 1
ATOM 2453 C CA . ILE B 1 4 ? -5.977 -28.812 -9.562 1 98.69 4 ILE B CA 1
ATOM 2454 C C . ILE B 1 4 ? -6.023 -27.875 -8.359 1 98.69 4 ILE B C 1
ATOM 2456 O O . ILE B 1 4 ? -7.004 -27.156 -8.164 1 98.69 4 ILE B O 1
ATOM 2460 N N . LEU B 1 5 ? -4.977 -27.875 -7.582 1 98.62 5 LEU B N 1
ATOM 2461 C CA . LEU B 1 5 ? -4.797 -26.938 -6.48 1 98.62 5 LEU B CA 1
ATOM 2462 C C . LEU B 1 5 ? -3.508 -26.156 -6.645 1 98.62 5 LEU B C 1
ATOM 2464 O O . LEU B 1 5 ? -2.482 -26.703 -7.051 1 98.62 5 LEU B O 1
ATOM 2468 N N . THR B 1 6 ? -3.57 -24.922 -6.383 1 98.75 6 THR B N 1
ATOM 2469 C CA . THR B 1 6 ? -2.381 -24.094 -6.219 1 98.75 6 THR B CA 1
ATOM 2470 C C . THR B 1 6 ? -2.463 -23.281 -4.93 1 98.75 6 THR B C 1
ATOM 2472 O O . THR B 1 6 ? -3.551 -23.062 -4.395 1 98.75 6 THR B O 1
ATOM 2475 N N . ILE B 1 7 ? -1.339 -22.953 -4.344 1 98.81 7 ILE B N 1
ATOM 2476 C CA . ILE B 1 7 ? -1.243 -22.094 -3.164 1 98.81 7 ILE B CA 1
ATOM 2477 C C . ILE B 1 7 ? -0.263 -20.953 -3.432 1 98.81 7 ILE B C 1
ATOM 2479 O O . ILE B 1 7 ? 0.844 -21.188 -3.926 1 98.81 7 ILE B O 1
ATOM 2483 N N . GLY B 1 8 ? -0.683 -19.781 -3.193 1 98.69 8 GLY B N 1
ATOM 2484 C CA . GLY B 1 8 ? 0.206 -18.672 -3.482 1 98.69 8 GLY B CA 1
ATOM 2485 C C . GLY B 1 8 ? -0.265 -17.359 -2.881 1 98.69 8 GLY B C 1
ATOM 2486 O O . GLY B 1 8 ? -1.183 -17.344 -2.059 1 98.69 8 GLY B O 1
ATOM 2487 N N . GLU B 1 9 ? 0.49 -16.297 -3.135 1 98.56 9 GLU B N 1
ATOM 2488 C CA . GLU B 1 9 ? 0.185 -14.93 -2.732 1 98.56 9 GLU B CA 1
ATOM 2489 C C . GLU B 1 9 ? -0.25 -14.086 -3.93 1 98.56 9 GLU B C 1
ATOM 2491 O O . GLU B 1 9 ? 0.565 -13.766 -4.793 1 98.56 9 GLU B O 1
ATOM 2496 N N . PRO B 1 10 ? -1.562 -13.773 -3.965 1 98.5 10 PRO B N 1
ATOM 2497 C CA . PRO B 1 10 ? -1.938 -12.781 -4.977 1 98.5 10 PRO B CA 1
ATOM 2498 C C . PRO B 1 10 ? -1.403 -11.391 -4.668 1 98.5 10 PRO B C 1
ATOM 2500 O O . PRO B 1 10 ? -1.36 -10.984 -3.5 1 98.5 10 PRO B O 1
ATOM 2503 N N . ILE B 1 11 ? -0.977 -10.734 -5.668 1 98.06 11 ILE B N 1
ATOM 2504 C CA . ILE B 1 11 ? -0.415 -9.398 -5.469 1 98.06 11 ILE B CA 1
ATOM 2505 C C . ILE B 1 11 ? -1.132 -8.398 -6.371 1 98.06 11 ILE B C 1
ATOM 2507 O O . ILE B 1 11 ? -1.191 -8.586 -7.59 1 98.06 11 ILE B O 1
ATOM 2511 N N . VAL B 1 12 ? -1.715 -7.375 -5.766 1 98.62 12 VAL B N 1
ATOM 2512 C CA . VAL B 1 12 ? -2.285 -6.277 -6.539 1 98.62 12 VAL B CA 1
ATOM 2513 C C . VAL B 1 12 ? -1.181 -5.309 -6.957 1 98.62 12 VAL B C 1
ATOM 2515 O O . VAL B 1 12 ? -0.466 -4.77 -6.113 1 98.62 12 VAL B O 1
ATOM 2518 N N . THR B 1 13 ? -1.092 -5.141 -8.242 1 98.19 13 THR B N 1
ATOM 2519 C CA . THR B 1 13 ? -0.03 -4.289 -8.766 1 98.19 13 THR B CA 1
ATOM 2520 C C . THR B 1 13 ? -0.601 -2.977 -9.297 1 98.19 13 THR B C 1
ATOM 2522 O O . THR B 1 13 ? -1.529 -2.979 -10.109 1 98.19 13 THR B O 1
ATOM 2525 N N . PHE B 1 14 ? -0.095 -1.874 -8.75 1 98.5 14 PHE B N 1
ATOM 2526 C CA . PHE B 1 14 ? -0.282 -0.583 -9.406 1 98.5 14 PHE B CA 1
ATOM 2527 C C . PHE B 1 14 ? 0.819 -0.328 -10.43 1 98.5 14 PHE B C 1
ATOM 2529 O O . PHE B 1 14 ? 1.918 0.1 -10.07 1 98.5 14 PHE B O 1
ATOM 2536 N N . ALA B 1 15 ? 0.49 -0.556 -11.648 1 97.69 15 ALA B N 1
ATOM 2537 C CA . ALA B 1 15 ? 1.441 -0.432 -12.75 1 97.69 15 ALA B CA 1
ATOM 2538 C C . ALA B 1 15 ? 1.413 0.973 -13.344 1 97.69 15 ALA B C 1
ATOM 2540 O O . ALA B 1 15 ? 0.356 1.459 -13.75 1 97.69 15 ALA B O 1
ATOM 2541 N N . SER B 1 16 ? 2.578 1.575 -13.398 1 98.38 16 SER B N 1
ATOM 2542 C CA . SER B 1 16 ? 2.662 2.908 -13.992 1 98.38 16 SER B CA 1
ATOM 2543 C C . SER B 1 16 ? 2.189 2.902 -15.438 1 98.38 16 SER B C 1
ATOM 2545 O O . SER B 1 16 ? 2.471 1.962 -16.188 1 98.38 16 SER B O 1
ATOM 2547 N N . LYS B 1 17 ? 1.551 3.947 -15.82 1 97.69 17 LYS B N 1
ATOM 2548 C CA . LYS B 1 17 ? 1.138 4.121 -17.219 1 97.69 17 LYS B CA 1
ATOM 2549 C C . LYS B 1 17 ? 2.119 5.008 -17.969 1 97.69 17 LYS B C 1
ATOM 2551 O O . LYS B 1 17 ? 1.899 5.328 -19.141 1 97.69 17 LYS B O 1
ATOM 2556 N N . GLU B 1 18 ? 3.162 5.441 -17.312 1 98.31 18 GLU B N 1
ATOM 2557 C CA . GLU B 1 18 ? 4.102 6.406 -17.875 1 98.31 18 GLU B CA 1
ATOM 2558 C C . GLU B 1 18 ? 5.422 5.738 -18.25 1 98.31 18 GLU B C 1
ATOM 2560 O O . GLU B 1 18 ? 6.242 5.43 -17.391 1 98.31 18 GLU B O 1
ATOM 2565 N N . PRO B 1 19 ? 5.707 5.59 -19.578 1 96.94 19 PRO B N 1
ATOM 2566 C CA . PRO B 1 19 ? 6.91 4.883 -20.016 1 96.94 19 PRO B CA 1
ATOM 2567 C C . PRO B 1 19 ? 8.195 5.582 -19.594 1 96.94 19 PRO B C 1
ATOM 2569 O O . PRO B 1 19 ? 8.352 6.785 -19.812 1 96.94 19 PRO B O 1
ATOM 2572 N N . ASP B 1 20 ? 9.086 4.84 -19 1 97.38 20 ASP B N 1
ATOM 2573 C CA . ASP B 1 20 ? 10.438 5.25 -18.656 1 97.38 20 ASP B CA 1
ATOM 2574 C C . ASP B 1 20 ? 10.43 6.379 -17.625 1 97.38 20 ASP B C 1
ATOM 2576 O O . ASP B 1 20 ? 11.273 7.273 -17.656 1 97.38 20 ASP B O 1
ATOM 2580 N N . VAL B 1 21 ? 9.438 6.465 -16.812 1 98.06 21 VAL B N 1
ATOM 2581 C CA . VAL B 1 21 ? 9.352 7.348 -15.648 1 98.06 21 VAL B CA 1
ATOM 2582 C C . VAL B 1 21 ? 9.508 6.527 -14.367 1 98.06 21 VAL B C 1
ATOM 2584 O O . VAL B 1 21 ? 8.875 5.484 -14.211 1 98.06 21 VAL B O 1
ATOM 2587 N N . SER B 1 22 ? 10.383 6.953 -13.484 1 97.81 22 SER B N 1
ATOM 2588 C CA . SER B 1 22 ? 10.641 6.227 -12.242 1 97.81 22 SER B CA 1
ATOM 2589 C C . SER B 1 22 ? 9.391 6.152 -11.375 1 97.81 22 SER B C 1
ATOM 2591 O O . SER B 1 22 ? 8.492 6.977 -11.5 1 97.81 22 SER B O 1
ATOM 2593 N N . LEU B 1 23 ? 9.344 5.242 -10.469 1 98.31 23 LEU B N 1
ATOM 2594 C CA . LEU B 1 23 ? 8.227 5.094 -9.547 1 98.31 23 LEU B CA 1
ATOM 2595 C C . LEU B 1 23 ? 8.102 6.312 -8.641 1 98.31 23 LEU B C 1
ATOM 2597 O O . LEU B 1 23 ? 7.004 6.664 -8.211 1 98.31 23 LEU B O 1
ATOM 2601 N N . ARG B 1 24 ? 9.18 6.965 -8.32 1 97.94 24 ARG B N 1
ATOM 2602 C CA . ARG B 1 24 ? 9.164 8.219 -7.57 1 97.94 24 ARG B CA 1
ATOM 2603 C C . ARG B 1 24 ? 8.359 9.281 -8.312 1 97.94 24 ARG B C 1
ATOM 2605 O O . ARG B 1 24 ? 7.562 10 -7.707 1 97.94 24 ARG B O 1
ATOM 2612 N N . ASP B 1 25 ? 8.508 9.297 -9.625 1 98.31 25 ASP B N 1
ATOM 2613 C CA . ASP B 1 25 ? 8.031 10.438 -10.406 1 98.31 25 ASP B CA 1
ATOM 2614 C C . ASP B 1 25 ? 6.707 10.117 -11.094 1 98.31 25 ASP B C 1
ATOM 2616 O O . ASP B 1 25 ? 5.957 11.031 -11.453 1 98.31 25 ASP B O 1
ATOM 2620 N N . ALA B 1 26 ? 6.398 8.828 -11.312 1 98.62 26 ALA B N 1
ATOM 2621 C CA . ALA B 1 26 ? 5.168 8.438 -11.992 1 98.62 26 ALA B CA 1
ATOM 2622 C C . ALA B 1 26 ? 3.939 8.859 -11.18 1 98.62 26 ALA B C 1
ATOM 2624 O O . ALA B 1 26 ? 3.924 8.734 -9.953 1 98.62 26 ALA B O 1
ATOM 2625 N N . LEU B 1 27 ? 2.873 9.289 -11.93 1 98.62 27 LEU B N 1
ATOM 2626 C CA . LEU B 1 27 ? 1.678 9.789 -11.258 1 98.62 27 LEU B CA 1
ATOM 2627 C C . LEU B 1 27 ? 0.452 8.969 -11.656 1 98.62 27 LEU B C 1
ATOM 2629 O O . LEU B 1 27 ? -0.561 8.977 -10.953 1 98.62 27 LEU B O 1
ATOM 2633 N N . GLU B 1 28 ? 0.499 8.32 -12.781 1 98.69 28 GLU B N 1
ATOM 2634 C CA . GLU B 1 28 ? -0.65 7.605 -13.328 1 98.69 28 GLU B CA 1
ATOM 2635 C C . GLU B 1 28 ? -0.452 6.094 -13.242 1 98.69 28 GLU B C 1
ATOM 2637 O O . GLU B 1 28 ? 0.539 5.562 -13.742 1 98.69 28 GLU B O 1
ATOM 2642 N N . PHE B 1 29 ? -1.405 5.395 -12.664 1 98.69 29 PHE B N 1
ATOM 2643 C CA . PHE B 1 29 ? -1.247 3.963 -12.43 1 98.69 29 PHE B CA 1
ATOM 2644 C C . PHE B 1 29 ? -2.504 3.207 -12.844 1 98.69 29 PHE B C 1
ATOM 2646 O O . PHE B 1 29 ? -3.609 3.75 -12.789 1 98.69 29 PHE B O 1
ATOM 2653 N N . HIS B 1 30 ? -2.322 1.977 -13.25 1 98.44 30 HIS B N 1
ATOM 2654 C CA . HIS B 1 30 ? -3.369 1.012 -13.57 1 98.44 30 HIS B CA 1
ATOM 2655 C C . HIS B 1 30 ? -3.283 -0.213 -12.664 1 98.44 30 HIS B C 1
ATOM 2657 O O . HIS B 1 30 ? -2.215 -0.811 -12.523 1 98.44 30 HIS B O 1
ATOM 2663 N N . LYS B 1 31 ? -4.379 -0.549 -12.078 1 97.88 31 LYS B N 1
ATOM 2664 C CA . LYS B 1 31 ? -4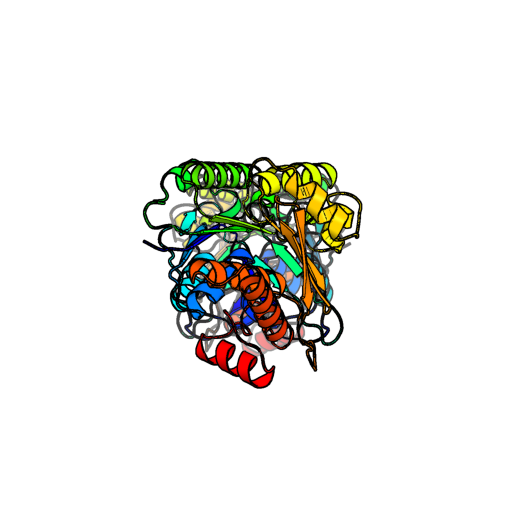.445 -1.652 -11.125 1 97.88 31 LYS B CA 1
ATOM 2665 C C . LYS B 1 31 ? -4.621 -2.988 -11.844 1 97.88 31 LYS B C 1
ATOM 2667 O O . LYS B 1 31 ? -5.527 -3.143 -12.664 1 97.88 31 LYS B O 1
ATOM 2672 N N . ILE B 1 32 ? -3.703 -3.969 -11.633 1 97.31 32 ILE B N 1
ATOM 2673 C CA . ILE B 1 32 ? -3.789 -5.316 -12.18 1 97.31 32 ILE B CA 1
ATOM 2674 C C . ILE B 1 32 ? -3.533 -6.344 -11.078 1 97.31 32 ILE B C 1
ATOM 2676 O O . ILE B 1 32 ? -3.158 -5.984 -9.961 1 97.31 32 ILE B O 1
ATOM 2680 N N . LEU B 1 33 ? -3.807 -7.59 -11.375 1 97.75 33 LEU B N 1
ATOM 2681 C CA . LEU B 1 33 ? -3.625 -8.68 -10.422 1 97.75 33 LEU B CA 1
ATOM 2682 C C . LEU B 1 33 ? -2.596 -9.68 -10.93 1 97.75 33 LEU B C 1
ATOM 2684 O O . LEU B 1 33 ? -2.627 -10.07 -12.102 1 97.75 33 LEU B O 1
ATOM 2688 N N . GLY B 1 34 ? -1.649 -10 -10.086 1 95.25 34 GLY B N 1
ATOM 2689 C CA . GLY B 1 34 ? -0.66 -11.008 -10.406 1 95.25 34 GLY B CA 1
ATOM 2690 C C . GLY B 1 34 ? -0.477 -12.039 -9.312 1 95.25 34 GLY B C 1
ATOM 2691 O O . GLY B 1 34 ? -1.152 -11.984 -8.281 1 95.25 34 GLY B O 1
ATOM 2692 N N . GLY B 1 35 ? 0.469 -12.961 -9.586 1 96.5 35 GLY B N 1
ATOM 2693 C CA . GLY B 1 35 ? 0.802 -14.102 -8.742 1 96.5 35 GLY B CA 1
ATOM 2694 C C . GLY B 1 35 ? 1.208 -15.328 -9.531 1 96.5 35 GLY B C 1
ATOM 2695 O O . GLY B 1 35 ? 0.497 -15.75 -10.445 1 96.5 35 GLY B O 1
ATOM 2696 N N . ALA B 1 36 ? 2.328 -15.844 -9.086 1 97.12 36 ALA B N 1
ATOM 2697 C CA . ALA B 1 36 ? 2.893 -16.938 -9.867 1 97.12 36 ALA B CA 1
ATOM 2698 C C . ALA B 1 36 ? 1.938 -18.141 -9.914 1 97.12 36 ALA B C 1
ATOM 2700 O O . ALA B 1 36 ? 1.498 -18.547 -10.992 1 97.12 36 ALA B O 1
ATOM 2701 N N . GLU B 1 37 ? 1.551 -18.625 -8.781 1 98.38 37 GLU B N 1
ATOM 2702 C CA . GLU B 1 37 ? 0.68 -19.797 -8.727 1 98.38 37 GLU B CA 1
ATOM 2703 C C . GLU B 1 37 ? -0.726 -19.453 -9.219 1 98.38 37 GLU B C 1
ATOM 2705 O O . GLU B 1 37 ? -1.448 -20.328 -9.695 1 98.38 37 GLU B O 1
ATOM 2710 N N . LEU B 1 38 ? -1.08 -18.219 -9.07 1 98.5 38 LEU B N 1
ATOM 2711 C CA . LEU B 1 38 ? -2.35 -17.766 -9.633 1 98.5 38 LEU B CA 1
ATOM 2712 C C . LEU B 1 38 ? -2.32 -17.812 -11.156 1 98.5 38 LEU B C 1
ATOM 2714 O O . LEU B 1 38 ? -3.314 -18.172 -11.789 1 98.5 38 LEU B O 1
ATOM 2718 N N . ASN B 1 39 ? -1.219 -17.422 -11.75 1 98.12 39 ASN B N 1
ATOM 2719 C CA . ASN B 1 39 ? -1.067 -17.531 -13.195 1 98.12 39 ASN B CA 1
ATOM 2720 C C . ASN B 1 39 ? -1.291 -18.953 -13.672 1 98.12 39 ASN B C 1
ATOM 2722 O O . ASN B 1 39 ? -1.96 -19.188 -14.688 1 98.12 39 ASN B O 1
ATOM 2726 N N . VAL B 1 40 ? -0.71 -19.891 -12.922 1 98.75 40 VAL B N 1
ATOM 2727 C CA . VAL B 1 40 ? -0.887 -21.297 -13.25 1 98.75 40 VAL B CA 1
ATOM 2728 C C . VAL B 1 40 ? -2.367 -21.656 -13.164 1 98.75 40 VAL B C 1
ATOM 2730 O O . VAL B 1 40 ? -2.896 -22.328 -14.055 1 98.75 40 VAL B O 1
ATOM 2733 N N . ALA B 1 41 ? -3.012 -21.188 -12.125 1 98.75 41 ALA B N 1
ATOM 2734 C CA . ALA B 1 41 ? -4.43 -21.484 -11.922 1 98.75 41 ALA B CA 1
ATOM 2735 C C . ALA B 1 41 ? -5.266 -20.938 -13.078 1 98.75 41 ALA B C 1
ATOM 2737 O O . ALA B 1 41 ? -6.113 -21.641 -13.633 1 98.75 41 ALA B O 1
ATOM 2738 N N . ILE B 1 42 ? -5.027 -19.719 -13.453 1 98.38 42 ILE B N 1
ATOM 2739 C CA . ILE B 1 42 ? -5.777 -19.062 -14.516 1 98.38 42 ILE B CA 1
ATOM 2740 C C . ILE B 1 42 ? -5.547 -19.781 -15.836 1 98.38 42 ILE B C 1
ATOM 2742 O O . ILE B 1 42 ? -6.5 -20.062 -16.578 1 98.38 42 ILE B O 1
ATOM 2746 N N . GLY B 1 43 ? -4.312 -20.062 -16.125 1 98.38 43 GLY B N 1
ATOM 2747 C CA . GLY B 1 43 ? -4.004 -20.781 -17.344 1 98.38 43 GLY B CA 1
ATOM 2748 C C . GLY B 1 43 ? -4.652 -22.156 -17.422 1 98.38 43 GLY B C 1
ATOM 2749 O O . GLY B 1 43 ? -5.164 -22.547 -18.469 1 98.38 43 GLY B O 1
ATOM 2750 N N . ALA B 1 44 ? -4.57 -22.906 -16.344 1 98.62 44 ALA B N 1
ATOM 2751 C CA . ALA B 1 44 ? -5.18 -24.234 -16.297 1 98.62 44 ALA B CA 1
ATOM 2752 C C . ALA B 1 44 ? -6.688 -24.141 -16.547 1 98.62 44 ALA B C 1
ATOM 2754 O O . ALA B 1 44 ? -7.25 -24.969 -17.266 1 98.62 44 ALA B O 1
ATOM 2755 N N . GLN B 1 45 ? -7.305 -23.172 -15.867 1 98.38 45 GLN B N 1
ATOM 2756 C CA . GLN B 1 45 ? -8.727 -22.953 -16.094 1 98.38 45 GLN B CA 1
ATOM 2757 C C . GLN B 1 45 ? -9.016 -22.656 -17.562 1 98.38 45 GLN B C 1
ATOM 2759 O O . GLN B 1 45 ? -9.977 -23.188 -18.125 1 98.38 45 GLN B O 1
ATOM 2764 N N . ARG B 1 46 ? -8.234 -21.844 -18.188 1 97.81 46 ARG B N 1
ATOM 2765 C CA . ARG B 1 46 ? -8.406 -21.484 -19.594 1 97.81 46 ARG B CA 1
ATOM 2766 C C . ARG B 1 46 ? -8.312 -22.719 -20.484 1 97.81 46 ARG B C 1
ATOM 2768 O O . ARG B 1 46 ? -8.953 -22.766 -21.531 1 97.81 46 ARG B O 1
ATOM 2775 N N . LEU B 1 47 ? -7.531 -23.672 -20.062 1 98.06 47 LEU B N 1
ATOM 2776 C CA . LEU B 1 47 ? -7.34 -24.875 -20.859 1 98.06 47 LEU B CA 1
ATOM 2777 C C . LEU B 1 47 ? -8.383 -25.938 -20.484 1 98.06 47 LEU B C 1
ATOM 2779 O O . LEU B 1 47 ? -8.289 -27.078 -20.938 1 98.06 47 LEU B O 1
ATOM 2783 N N . GLY B 1 48 ? -9.328 -25.625 -19.609 1 97.44 48 GLY B N 1
ATOM 2784 C CA . GLY B 1 48 ? -10.508 -26.453 -19.422 1 97.44 48 GLY B CA 1
ATOM 2785 C C . GLY B 1 48 ? -10.484 -27.25 -18.141 1 97.44 48 GLY B C 1
ATOM 2786 O O . GLY B 1 48 ? -11.305 -28.141 -17.938 1 97.44 48 GLY B O 1
ATOM 2787 N N . HIS B 1 49 ? -9.602 -26.953 -17.25 1 98.31 49 HIS B N 1
ATOM 2788 C CA . HIS B 1 49 ? -9.508 -27.688 -16 1 98.31 49 HIS B CA 1
ATOM 2789 C C . HIS B 1 49 ? -10.109 -26.891 -14.844 1 98.31 49 HIS B C 1
ATOM 2791 O O . HIS B 1 49 ? -10.141 -25.656 -14.883 1 98.31 49 HIS B O 1
ATOM 2797 N N . SER B 1 50 ? -10.633 -27.562 -13.852 1 98.38 50 SER B N 1
ATOM 2798 C CA . SER B 1 50 ? -11.086 -26.906 -12.633 1 98.38 50 SER B CA 1
ATOM 2799 C C . SER B 1 50 ? -9.945 -26.719 -11.641 1 98.38 50 SER B C 1
ATOM 2801 O O . SER B 1 50 ? -9.109 -27.609 -11.477 1 98.38 50 SER B O 1
ATOM 2803 N N . VAL B 1 51 ? -9.867 -25.562 -11.109 1 98.62 51 VAL B N 1
ATOM 2804 C CA . VAL B 1 51 ? -8.758 -25.234 -10.219 1 98.62 51 VAL B CA 1
ATOM 2805 C C . VAL B 1 51 ? -9.273 -24.469 -9.008 1 98.62 51 VAL B C 1
ATOM 2807 O O . VAL B 1 51 ? -10.148 -23.609 -9.133 1 98.62 51 VAL B O 1
ATOM 2810 N N . ASP B 1 52 ? -8.789 -24.781 -7.844 1 98.62 52 ASP B N 1
ATOM 2811 C CA . ASP B 1 52 ? -8.961 -23.969 -6.645 1 98.62 52 ASP B CA 1
ATOM 2812 C C . ASP B 1 52 ? -7.645 -23.312 -6.23 1 98.62 52 ASP B C 1
ATOM 2814 O O . ASP B 1 52 ? -6.582 -23.938 -6.332 1 98.62 52 ASP B O 1
ATOM 2818 N N . TYR B 1 53 ? -7.742 -22.125 -5.797 1 98.62 53 TYR B N 1
ATOM 2819 C CA . TYR B 1 53 ? -6.594 -21.344 -5.363 1 98.62 53 TYR B CA 1
ATOM 2820 C C . TYR B 1 53 ? -6.625 -21.109 -3.857 1 98.62 53 TYR B C 1
ATOM 2822 O O . TYR B 1 53 ? -7.617 -20.625 -3.316 1 98.62 53 TYR B O 1
ATOM 2830 N N . ILE B 1 54 ? -5.566 -21.531 -3.189 1 98.81 54 ILE B N 1
ATOM 2831 C CA . ILE B 1 54 ? -5.449 -21.375 -1.745 1 98.81 54 ILE B CA 1
ATOM 2832 C C . ILE B 1 54 ? -4.668 -20.094 -1.434 1 98.81 54 ILE B C 1
ATOM 2834 O O . ILE B 1 54 ? -3.549 -19.906 -1.919 1 98.81 54 ILE B O 1
ATOM 2838 N N . SER B 1 55 ? -5.27 -19.266 -0.693 1 98.88 55 SER B N 1
ATOM 2839 C CA . SER B 1 55 ? -4.598 -18.031 -0.294 1 98.88 55 SER B CA 1
ATOM 2840 C C . SER B 1 55 ? -5.328 -17.344 0.859 1 98.88 55 SER B C 1
ATOM 2842 O O . SER B 1 55 ? -6.211 -17.938 1.482 1 98.88 55 SER B O 1
ATOM 2844 N N . GLN B 1 56 ? -4.848 -16.219 1.281 1 98.88 56 GLN B N 1
ATOM 2845 C CA . GLN B 1 56 ? -5.48 -15.336 2.252 1 98.88 56 GLN B CA 1
ATOM 2846 C C . GLN B 1 56 ? -5.312 -13.867 1.857 1 98.88 56 GLN B C 1
ATOM 2848 O O . GLN B 1 56 ? -4.227 -13.453 1.44 1 98.88 56 GLN B O 1
ATOM 2853 N N . VAL B 1 57 ? -6.402 -13.109 1.892 1 98.88 57 VAL B N 1
ATOM 2854 C CA . VAL B 1 57 ? -6.371 -11.688 1.555 1 98.88 57 VAL B CA 1
ATOM 2855 C C . VAL B 1 57 ? -6.949 -10.875 2.707 1 98.88 57 VAL B C 1
ATOM 2857 O O . VAL B 1 57 ? -7.539 -11.43 3.635 1 98.88 57 VAL B O 1
ATOM 2860 N N . GLY B 1 58 ? -6.711 -9.586 2.66 1 98.69 58 GLY B N 1
ATOM 2861 C CA . GLY B 1 58 ? -7.25 -8.695 3.68 1 98.69 58 GLY B CA 1
ATOM 2862 C C . GLY B 1 58 ? -8.734 -8.438 3.52 1 98.69 58 GLY B C 1
ATOM 2863 O O . GLY B 1 58 ? -9.305 -8.688 2.455 1 98.69 58 GLY B O 1
ATOM 2864 N N . GLU B 1 59 ? -9.375 -8.008 4.625 1 98.25 59 GLU B N 1
ATOM 2865 C CA . GLU B 1 59 ? -10.742 -7.5 4.57 1 98.25 59 GLU B CA 1
ATOM 2866 C C . GLU B 1 59 ? -10.766 -6.023 4.195 1 98.25 59 GLU B C 1
ATOM 2868 O O . GLU B 1 59 ? -11.188 -5.184 4.992 1 98.25 59 GLU B O 1
ATOM 2873 N N . GLU B 1 60 ? -10.453 -5.672 3.057 1 97.88 60 GLU B N 1
ATOM 2874 C CA . GLU B 1 60 ? -10.383 -4.332 2.486 1 97.88 60 GLU B CA 1
ATOM 2875 C C . GLU B 1 60 ? -10.516 -4.371 0.966 1 97.88 60 GLU B C 1
ATOM 2877 O O . GLU B 1 60 ? -10.656 -5.445 0.378 1 97.88 60 GLU B O 1
ATOM 2882 N N . PRO B 1 61 ? -10.539 -3.234 0.26 1 98.38 61 PRO B N 1
ATOM 2883 C CA . PRO B 1 61 ? -10.898 -3.189 -1.157 1 98.38 61 PRO B CA 1
ATOM 2884 C C . PRO B 1 61 ? -9.945 -3.988 -2.039 1 98.38 61 PRO B C 1
ATOM 2886 O O . PRO B 1 61 ? -10.367 -4.574 -3.039 1 98.38 61 PRO B O 1
ATOM 2889 N N . LEU B 1 62 ? -8.703 -4.027 -1.73 1 98.75 62 LEU B N 1
ATOM 2890 C CA . LEU B 1 62 ? -7.766 -4.797 -2.547 1 98.75 62 LEU B CA 1
ATOM 2891 C C . LEU B 1 62 ? -8.047 -6.293 -2.426 1 98.75 62 LEU B C 1
ATOM 2893 O O . LEU B 1 62 ? -7.941 -7.027 -3.41 1 98.75 62 LEU B O 1
ATOM 2897 N N . GLY B 1 63 ? -8.312 -6.703 -1.19 1 98.81 63 GLY B N 1
ATOM 2898 C CA . GLY B 1 63 ? -8.734 -8.086 -1.028 1 98.81 63 GLY B CA 1
ATOM 2899 C C . GLY B 1 63 ? -9.992 -8.422 -1.815 1 98.81 63 GLY B C 1
ATOM 2900 O O . GLY B 1 63 ? -10.07 -9.469 -2.451 1 98.81 63 GLY B O 1
ATOM 2901 N N . ASP B 1 64 ? -10.961 -7.5 -1.793 1 98.81 64 ASP B N 1
ATOM 2902 C CA . ASP B 1 64 ? -12.18 -7.664 -2.576 1 98.81 64 ASP B CA 1
ATOM 2903 C C . ASP B 1 64 ? -11.867 -7.758 -4.066 1 98.81 64 ASP B C 1
ATOM 2905 O O . ASP B 1 64 ? -12.453 -8.578 -4.777 1 98.81 64 ASP B O 1
ATOM 2909 N N . TYR B 1 65 ? -11.023 -6.938 -4.465 1 98.88 65 TYR B N 1
ATOM 2910 C CA . TYR B 1 65 ? -10.602 -6.91 -5.863 1 98.88 65 TYR B CA 1
ATOM 2911 C C . TYR B 1 65 ? -9.984 -8.242 -6.273 1 98.88 65 TYR B C 1
ATOM 2913 O O . TYR B 1 65 ? -10.289 -8.773 -7.344 1 98.88 65 TYR B O 1
ATOM 2921 N N . VAL B 1 66 ? -9.148 -8.805 -5.453 1 98.88 66 VAL B N 1
ATOM 2922 C CA . VAL B 1 66 ? -8.469 -10.062 -5.719 1 98.88 66 VAL B CA 1
ATOM 2923 C C . VAL B 1 66 ? -9.492 -11.18 -5.91 1 98.88 66 VAL B C 1
ATOM 2925 O O . VAL B 1 66 ? -9.477 -11.883 -6.922 1 98.88 66 VAL B O 1
ATOM 2928 N N . ILE B 1 67 ? -10.359 -11.297 -4.973 1 98.88 67 ILE B N 1
ATOM 2929 C CA . ILE B 1 67 ? -11.352 -12.367 -5.02 1 98.88 67 ILE B CA 1
ATOM 2930 C C . ILE B 1 67 ? -12.234 -12.203 -6.254 1 98.88 67 ILE B C 1
ATOM 2932 O O . ILE B 1 67 ? -12.469 -13.172 -6.988 1 98.88 67 ILE B O 1
ATOM 2936 N N . LYS B 1 68 ? -12.672 -10.984 -6.48 1 98.75 68 LYS B N 1
ATOM 2937 C CA . LYS B 1 68 ? -13.523 -10.719 -7.641 1 98.75 68 LYS B CA 1
ATOM 2938 C C . LYS B 1 68 ? -12.812 -11.086 -8.938 1 98.75 68 LYS B C 1
ATOM 2940 O O . LYS B 1 68 ? -13.391 -11.742 -9.805 1 98.75 68 LYS B O 1
ATOM 2945 N N . THR B 1 69 ? -11.609 -10.625 -9.109 1 98.44 69 THR B N 1
ATOM 2946 C CA . THR B 1 69 ? -10.844 -10.844 -10.328 1 98.44 69 THR B CA 1
ATOM 2947 C C . THR B 1 69 ? -10.586 -12.336 -10.547 1 98.44 69 THR B C 1
ATOM 2949 O O . THR B 1 69 ? -10.68 -12.828 -11.672 1 98.44 69 THR B O 1
ATOM 2952 N N . ILE B 1 70 ? -10.242 -13.055 -9.461 1 98.69 70 ILE B N 1
ATOM 2953 C CA . ILE B 1 70 ? -10 -14.484 -9.555 1 98.69 70 ILE B CA 1
ATOM 2954 C C . ILE B 1 70 ? -11.281 -15.195 -10 1 98.69 70 ILE B C 1
ATOM 2956 O O . ILE B 1 70 ? -11.234 -16.078 -10.867 1 98.69 70 ILE B O 1
ATOM 2960 N N . LYS B 1 71 ? -12.43 -14.766 -9.453 1 98.56 71 LYS B N 1
ATOM 2961 C CA . LYS B 1 71 ? -13.711 -15.328 -9.859 1 98.56 71 LYS B CA 1
ATOM 2962 C C . LYS B 1 71 ? -13.992 -15.055 -11.336 1 98.56 71 LYS B C 1
ATOM 2964 O O . LYS B 1 71 ? -14.562 -15.891 -12.031 1 98.56 71 LYS B O 1
ATOM 2969 N N . GLU B 1 72 ? -13.617 -13.914 -11.781 1 98 72 GLU B N 1
ATOM 2970 C CA . GLU B 1 72 ? -13.82 -13.539 -13.18 1 98 72 GLU B CA 1
ATOM 2971 C C . GLU B 1 72 ? -13.047 -14.461 -14.109 1 98 72 GLU B C 1
ATOM 2973 O O . GLU B 1 72 ? -13.438 -14.672 -15.258 1 98 72 GLU B O 1
ATOM 2978 N N . HIS B 1 73 ? -11.977 -15.055 -13.633 1 97.62 73 HIS B N 1
ATOM 2979 C CA . HIS B 1 73 ? -11.195 -16.016 -14.398 1 97.62 73 HIS B CA 1
ATOM 2980 C C . HIS B 1 73 ? -11.703 -17.438 -14.18 1 97.62 73 HIS B C 1
ATOM 2982 O O . HIS B 1 73 ? -11.078 -18.406 -14.633 1 97.62 73 HIS B O 1
ATOM 2988 N N . HIS B 1 74 ? -12.758 -17.594 -13.367 1 97.94 74 HIS B N 1
ATOM 2989 C CA . HIS B 1 74 ? -13.438 -18.859 -13.094 1 97.94 74 HIS B CA 1
ATOM 2990 C C . HIS B 1 74 ? -12.539 -19.812 -12.297 1 97.94 74 HIS B C 1
ATOM 2992 O O . HIS B 1 74 ? -12.641 -21.031 -12.438 1 97.94 74 HIS B O 1
ATOM 2998 N N . VAL B 1 75 ? -11.594 -19.25 -11.609 1 98.5 75 VAL B N 1
ATOM 2999 C CA . VAL B 1 75 ? -10.805 -20 -10.641 1 98.5 75 VAL B CA 1
ATOM 3000 C C . VAL B 1 75 ? -11.531 -20.047 -9.305 1 98.5 75 VAL B C 1
ATOM 3002 O O . VAL B 1 75 ? -12.164 -19.078 -8.891 1 98.5 75 VAL B O 1
ATOM 3005 N N . GLY B 1 76 ? -11.539 -21.203 -8.672 1 98.38 76 GLY B N 1
ATOM 3006 C CA . GLY B 1 76 ? -12.211 -21.375 -7.391 1 98.38 76 GLY B CA 1
ATOM 3007 C C . GLY B 1 76 ? -11.594 -20.531 -6.285 1 98.38 76 GLY B C 1
ATOM 3008 O O . GLY B 1 76 ? -10.367 -20.484 -6.148 1 98.38 76 GLY B O 1
ATOM 3009 N N . THR B 1 77 ? -12.461 -19.922 -5.469 1 98.44 77 THR B N 1
ATOM 3010 C CA . THR B 1 77 ? -11.992 -19.047 -4.41 1 98.44 77 THR B CA 1
ATOM 3011 C C . THR B 1 77 ? -12.438 -19.547 -3.043 1 98.44 77 THR B C 1
ATOM 3013 O O . THR B 1 77 ? -12.352 -18.828 -2.049 1 98.44 77 THR B O 1
ATOM 3016 N N . ARG B 1 78 ? -12.953 -20.734 -2.979 1 97.75 78 ARG B N 1
ATOM 3017 C CA . ARG B 1 78 ? -13.516 -21.234 -1.729 1 97.75 78 ARG B CA 1
ATOM 3018 C C . ARG B 1 78 ? -12.438 -21.375 -0.661 1 97.75 78 ARG B C 1
ATOM 3020 O O . ARG B 1 78 ? -12.742 -21.391 0.534 1 97.75 78 ARG B O 1
ATOM 3027 N N . TYR B 1 79 ? -11.172 -21.453 -1.082 1 98.44 79 TYR B N 1
ATOM 3028 C CA . TYR B 1 79 ? -10.086 -21.625 -0.125 1 98.44 79 TYR B CA 1
ATOM 3029 C C . TYR B 1 79 ? -9.281 -20.344 0.029 1 98.44 79 TYR B C 1
ATOM 3031 O O . TYR B 1 79 ? -8.133 -20.375 0.477 1 98.44 79 TYR B O 1
ATOM 3039 N N . ILE B 1 80 ? -9.852 -19.25 -0.406 1 98.69 80 ILE B N 1
ATOM 3040 C CA . ILE B 1 80 ? -9.273 -17.953 -0.086 1 98.69 80 ILE B CA 1
ATOM 3041 C C . ILE B 1 80 ? -9.914 -17.391 1.184 1 98.69 80 ILE B C 1
ATOM 3043 O O . ILE B 1 80 ? -11.102 -17.062 1.188 1 98.69 80 ILE B O 1
ATOM 3047 N N . THR B 1 81 ? -9.141 -17.312 2.232 1 98.69 81 THR B N 1
ATOM 3048 C CA . THR B 1 81 ? -9.641 -16.781 3.494 1 98.69 81 THR B CA 1
ATOM 3049 C C . THR B 1 81 ? -9.391 -15.281 3.578 1 98.69 81 THR B C 1
ATOM 3051 O O . THR B 1 81 ? -8.641 -14.719 2.773 1 98.69 81 THR B O 1
ATOM 3054 N N . ARG B 1 82 ? -10.078 -14.648 4.473 1 98.19 82 ARG B N 1
ATOM 3055 C CA . ARG B 1 82 ? -9.969 -13.211 4.695 1 98.19 82 ARG B CA 1
ATOM 3056 C C . ARG B 1 82 ? -9.391 -12.906 6.074 1 98.19 82 ARG B C 1
ATOM 3058 O O . ARG B 1 82 ? -9.711 -13.594 7.047 1 98.19 82 ARG B O 1
ATOM 3065 N N . ASP B 1 83 ? -8.57 -11.977 6.137 1 98.25 83 ASP B N 1
ATOM 3066 C CA . ASP B 1 83 ? -7.953 -11.547 7.391 1 98.25 83 ASP B CA 1
ATOM 3067 C C . ASP B 1 83 ? -8.258 -10.078 7.672 1 98.25 83 ASP B C 1
ATOM 3069 O O . ASP B 1 83 ? -8.039 -9.219 6.812 1 98.25 83 ASP B O 1
ATOM 3073 N N . ALA B 1 84 ? -8.758 -9.719 8.852 1 96.56 84 ALA B N 1
ATOM 3074 C CA . ALA B 1 84 ? -9.141 -8.352 9.18 1 96.56 84 ALA B CA 1
ATOM 3075 C C . ALA B 1 84 ? -7.934 -7.547 9.672 1 96.56 84 ALA B C 1
ATOM 3077 O O . ALA B 1 84 ? -7.969 -6.312 9.688 1 96.56 84 ALA B O 1
ATOM 3078 N N . ASP B 1 85 ? -6.863 -8.266 10.039 1 96 85 ASP B N 1
ATOM 3079 C CA . ASP B 1 85 ? -5.75 -7.598 10.703 1 96 85 ASP B CA 1
ATOM 3080 C C . ASP B 1 85 ? -4.645 -7.258 9.711 1 96 85 ASP B C 1
ATOM 3082 O O . ASP B 1 85 ? -3.844 -6.352 9.945 1 96 85 ASP B O 1
ATOM 3086 N N . TYR B 1 86 ? -4.531 -8.008 8.633 1 97.69 86 TYR B N 1
ATOM 3087 C CA . TYR B 1 86 ? -3.441 -7.832 7.68 1 97.69 86 TYR B CA 1
ATOM 3088 C C . TYR B 1 86 ? -3.979 -7.52 6.289 1 97.69 86 TYR B C 1
ATOM 3090 O O . TYR B 1 86 ? -5.008 -8.062 5.879 1 97.69 86 TYR B O 1
ATOM 3098 N N . TRP B 1 87 ? -3.266 -6.656 5.59 1 98 87 TRP B N 1
ATOM 3099 C CA . TRP B 1 87 ? -3.721 -6.184 4.285 1 98 87 TRP B CA 1
ATOM 3100 C C . TRP B 1 87 ? -3.277 -7.133 3.18 1 98 87 TRP B C 1
ATOM 3102 O O . TRP B 1 87 ? -2.34 -7.914 3.359 1 98 87 TRP B O 1
ATOM 3112 N N . THR B 1 88 ? -3.98 -7.07 2.09 1 98.75 88 THR B N 1
ATOM 3113 C CA . THR B 1 88 ? -3.588 -7.754 0.862 1 98.75 88 THR B CA 1
ATOM 3114 C C . THR B 1 88 ? -2.266 -7.199 0.336 1 98.75 88 THR B C 1
ATOM 3116 O O . THR B 1 88 ? -2.029 -5.992 0.382 1 98.75 88 THR B O 1
ATOM 3119 N N . ALA B 1 89 ? -1.417 -8.102 -0.167 1 98.12 89 ALA B N 1
ATOM 3120 C CA . ALA B 1 89 ? -0.142 -7.672 -0.738 1 98.12 89 ALA B CA 1
ATOM 3121 C C . ALA B 1 89 ? -0.356 -6.793 -1.966 1 98.12 89 ALA B C 1
ATOM 3123 O O . ALA B 1 89 ? -1.242 -7.062 -2.781 1 98.12 89 ALA B O 1
ATOM 3124 N N . PHE B 1 90 ? 0.451 -5.777 -2.107 1 97.5 90 PHE B N 1
ATOM 3125 C CA . PHE B 1 90 ? 0.436 -4.996 -3.34 1 97.5 90 PHE B CA 1
ATOM 3126 C C . PHE B 1 90 ? 1.843 -4.535 -3.705 1 97.5 90 PHE B C 1
ATOM 3128 O O . PHE B 1 90 ? 2.791 -4.758 -2.949 1 97.5 90 PHE B O 1
ATOM 3135 N N . GLN B 1 91 ? 1.979 -4.043 -4.902 1 97.88 91 GLN B N 1
ATOM 3136 C CA . GLN B 1 91 ? 3.275 -3.592 -5.391 1 97.88 91 GLN B CA 1
ATOM 3137 C C . GLN B 1 91 ? 3.119 -2.451 -6.395 1 97.88 91 GLN B C 1
ATOM 3139 O O . GLN B 1 91 ? 2.025 -2.225 -6.918 1 97.88 91 GLN B O 1
ATOM 3144 N N . LEU B 1 92 ? 4.133 -1.674 -6.5 1 98.38 92 LEU B N 1
ATOM 3145 C CA . LEU B 1 92 ? 4.266 -0.699 -7.574 1 98.38 92 LEU B CA 1
ATOM 3146 C C . LEU B 1 92 ? 5.219 -1.207 -8.648 1 98.38 92 LEU B C 1
ATOM 3148 O O . LEU B 1 92 ? 6.246 -1.817 -8.344 1 98.38 92 LEU B O 1
ATOM 3152 N N . LYS B 1 93 ? 4.859 -1.027 -9.883 1 96.94 93 LYS B N 1
ATOM 3153 C CA . LYS B 1 93 ? 5.68 -1.432 -11.023 1 96.94 93 LYS B CA 1
ATOM 3154 C C . LYS B 1 93 ? 5.832 -0.289 -12.023 1 96.94 93 LYS B C 1
ATOM 3156 O O . LYS B 1 93 ? 4.852 0.355 -12.391 1 96.94 93 LYS B O 1
ATOM 3161 N N . ASP B 1 94 ? 7.047 0.025 -12.414 1 96.62 94 ASP B N 1
ATOM 3162 C CA . ASP B 1 94 ? 7.227 1.062 -13.422 1 96.62 94 ASP B CA 1
ATOM 3163 C C . ASP B 1 94 ? 7.039 0.496 -14.828 1 96.62 94 ASP B C 1
ATOM 3165 O O . ASP B 1 94 ? 6.836 -0.708 -15 1 96.62 94 ASP B O 1
ATOM 3169 N N . ARG B 1 95 ? 6.941 1.371 -15.766 1 95.06 95 ARG B N 1
ATOM 3170 C CA . ARG B 1 95 ? 6.828 1.011 -17.172 1 95.06 95 ARG B CA 1
ATOM 3171 C C . ARG B 1 95 ? 8.094 1.375 -17.938 1 95.06 95 ARG B C 1
ATOM 3173 O O . ARG B 1 95 ? 8.555 2.518 -17.875 1 95.06 95 ARG B O 1
ATOM 3180 N N . VAL B 1 96 ? 8.617 0.383 -18.562 1 93 96 VAL B N 1
ATOM 3181 C CA . VAL B 1 96 ? 9.844 0.657 -19.312 1 93 96 VAL B CA 1
ATOM 3182 C C . VAL B 1 96 ? 9.672 0.211 -20.766 1 93 96 VAL B C 1
ATOM 3184 O O . VAL B 1 96 ? 8.984 -0.774 -21.047 1 93 96 VAL B O 1
ATOM 3187 N N . THR B 1 97 ? 10.266 0.976 -21.672 1 90.88 97 THR B N 1
ATOM 3188 C CA . THR B 1 97 ? 10.258 0.614 -23.094 1 90.88 97 THR B CA 1
ATOM 3189 C C . THR B 1 97 ? 11.438 -0.296 -23.422 1 90.88 97 THR B C 1
ATOM 3191 O O . THR B 1 97 ? 11.438 -0.962 -24.453 1 90.88 97 THR B O 1
ATOM 3194 N N . GLN B 1 98 ? 12.453 -0.268 -22.625 1 87.31 98 GLN B N 1
ATOM 3195 C CA . GLN B 1 98 ? 13.625 -1.123 -22.766 1 87.31 98 GLN B CA 1
ATOM 3196 C C . GLN B 1 98 ? 14.031 -1.718 -21.406 1 87.31 98 GLN B C 1
ATOM 3198 O O . GLN B 1 98 ? 13.906 -1.062 -20.375 1 87.31 98 GLN B O 1
ATOM 3203 N N . GLY B 1 99 ? 14.367 -2.973 -21.484 1 83.38 99 GLY B N 1
ATOM 3204 C CA . GLY B 1 99 ? 14.805 -3.613 -20.25 1 83.38 99 GLY B CA 1
ATOM 3205 C C . GLY B 1 99 ? 13.656 -4.129 -19.406 1 83.38 99 GLY B C 1
ATOM 3206 O O . GLY B 1 99 ? 12.539 -4.301 -19.906 1 83.38 99 GLY B O 1
ATOM 3207 N N . ASN B 1 100 ? 14.008 -4.473 -18.078 1 84.62 100 ASN B N 1
ATOM 3208 C CA . ASN B 1 100 ? 13.008 -5.02 -17.172 1 84.62 100 ASN B CA 1
ATOM 3209 C C . ASN B 1 100 ? 12.461 -3.949 -16.234 1 84.62 100 ASN B C 1
ATOM 3211 O O . ASN B 1 100 ? 13.219 -3.137 -15.703 1 84.62 100 ASN B O 1
ATOM 3215 N N . PRO B 1 101 ? 11.227 -3.914 -16.078 1 91.12 101 PRO B N 1
ATOM 3216 C CA . PRO B 1 101 ? 10.648 -2.963 -15.133 1 91.12 101 PRO B CA 1
ATOM 3217 C C . PRO B 1 101 ? 11.133 -3.188 -13.703 1 91.12 101 PRO B C 1
ATOM 3219 O O . PRO B 1 101 ? 11.57 -4.289 -13.359 1 91.12 101 PRO B O 1
ATOM 3222 N N . THR B 1 102 ? 11.141 -2.141 -12.938 1 93.75 102 THR B N 1
ATOM 3223 C CA . THR B 1 102 ? 11.406 -2.242 -11.508 1 93.75 102 THR B CA 1
ATOM 3224 C C . THR B 1 102 ? 10.102 -2.375 -10.719 1 93.75 102 THR B C 1
ATOM 3226 O O . THR B 1 102 ? 9.07 -1.836 -11.125 1 93.75 102 THR B O 1
ATOM 3229 N N . THR B 1 103 ? 10.211 -3.078 -9.625 1 95.12 103 THR B N 1
ATOM 3230 C CA . THR B 1 103 ? 9.055 -3.248 -8.758 1 95.12 103 THR B CA 1
ATOM 3231 C C . THR B 1 103 ? 9.398 -2.896 -7.316 1 95.12 103 THR B C 1
ATOM 3233 O O . THR B 1 103 ? 10.547 -3.012 -6.902 1 95.12 103 THR B O 1
ATOM 3236 N N . GLN B 1 104 ? 8.477 -2.312 -6.633 1 96.94 104 GLN B N 1
ATOM 3237 C CA . GLN B 1 104 ? 8.531 -2.131 -5.188 1 96.94 104 GLN B CA 1
ATOM 3238 C C . GLN B 1 104 ? 7.418 -2.91 -4.492 1 96.94 104 GLN B C 1
ATOM 3240 O O . GLN B 1 104 ? 6.234 -2.637 -4.707 1 96.94 104 GLN B O 1
ATOM 3245 N N . ASN B 1 105 ? 7.84 -3.801 -3.686 1 96.19 105 ASN B N 1
ATOM 3246 C CA . ASN B 1 105 ? 6.867 -4.656 -3.012 1 96.19 105 ASN B CA 1
ATOM 3247 C C . ASN B 1 105 ? 6.449 -4.074 -1.663 1 96.19 105 ASN B C 1
ATOM 3249 O O . ASN B 1 105 ? 7.289 -3.58 -0.909 1 96.19 105 ASN B O 1
ATOM 3253 N N . TYR B 1 106 ? 5.215 -4.051 -1.45 1 96.44 106 TYR B N 1
ATOM 3254 C CA . TYR B 1 106 ? 4.613 -3.785 -0.148 1 96.44 106 TYR B CA 1
ATOM 3255 C C . TYR B 1 106 ? 3.836 -5 0.349 1 96.44 106 TYR B C 1
ATOM 3257 O O . TYR B 1 106 ? 2.609 -4.957 0.46 1 96.44 106 TYR B O 1
ATOM 3265 N N . ARG B 1 107 ? 4.629 -6 0.736 1 95.62 107 ARG B N 1
ATOM 3266 C CA . ARG B 1 107 ? 3.945 -7.266 0.977 1 95.62 107 ARG B CA 1
ATOM 3267 C C . ARG B 1 107 ? 4.438 -7.918 2.266 1 95.62 107 ARG B C 1
ATOM 3269 O O . ARG B 1 107 ? 3.932 -8.969 2.668 1 95.62 107 ARG B O 1
ATOM 3276 N N . ARG B 1 108 ? 5.473 -7.355 2.906 1 94.25 108 ARG B N 1
ATOM 3277 C CA . ARG B 1 108 ? 5.906 -7.918 4.18 1 94.25 108 ARG B CA 1
ATOM 3278 C C . ARG B 1 108 ? 4.758 -7.957 5.184 1 94.25 108 ARG B C 1
ATOM 3280 O O . ARG B 1 108 ? 4.137 -6.926 5.461 1 94.25 108 ARG B O 1
ATOM 3287 N N . GLY B 1 109 ? 4.453 -9.117 5.598 1 96.12 109 GLY B N 1
ATOM 3288 C CA . GLY B 1 109 ? 3.396 -9.258 6.586 1 96.12 109 GLY B CA 1
ATOM 3289 C C . GLY B 1 109 ? 2.006 -9.227 5.98 1 96.12 109 GLY B C 1
ATOM 3290 O O . GLY B 1 109 ? 1.019 -9.016 6.688 1 96.12 109 GLY B O 1
ATOM 3291 N N . SER B 1 110 ? 1.896 -9.422 4.734 1 97.94 110 SER B N 1
ATOM 3292 C CA . SER B 1 110 ? 0.599 -9.438 4.066 1 97.94 110 SER B CA 1
ATOM 3293 C C . SER B 1 110 ? -0.322 -10.492 4.676 1 97.94 110 SER B C 1
ATOM 3295 O O . SER B 1 110 ? 0.12 -11.328 5.461 1 97.94 110 SER B O 1
ATOM 3297 N N . ALA B 1 111 ? -1.585 -10.383 4.285 1 98.75 111 ALA B N 1
ATOM 3298 C CA . ALA B 1 111 ? -2.568 -11.359 4.754 1 98.75 111 ALA B CA 1
ATOM 3299 C C . ALA B 1 111 ? -2.139 -12.781 4.406 1 98.75 111 ALA B C 1
ATOM 3301 O O . ALA B 1 111 ? -2.227 -13.688 5.242 1 98.75 111 ALA B O 1
ATOM 3302 N N . ALA B 1 112 ? -1.618 -13.008 3.236 1 98.81 112 ALA B N 1
ATOM 3303 C CA . ALA B 1 112 ? -1.193 -14.328 2.791 1 98.81 112 ALA B CA 1
ATOM 3304 C C . ALA B 1 112 ? -0.06 -14.867 3.662 1 98.81 112 ALA B C 1
ATOM 3306 O O . ALA B 1 112 ? 0.029 -16.062 3.904 1 98.81 112 ALA B O 1
ATOM 3307 N N . ALA B 1 113 ? 0.792 -13.969 4.125 1 98.69 113 ALA B N 1
ATOM 3308 C CA . ALA B 1 113 ? 1.948 -14.336 4.938 1 98.69 113 ALA B CA 1
ATOM 3309 C C . ALA B 1 113 ? 1.513 -14.906 6.285 1 98.69 113 ALA B C 1
ATOM 3311 O O . ALA B 1 113 ? 2.324 -15.484 7.012 1 98.69 113 ALA B O 1
ATOM 3312 N N . HIS B 1 114 ? 0.225 -14.836 6.582 1 98.75 114 HIS B N 1
ATOM 3313 C CA . HIS B 1 114 ? -0.291 -15.289 7.871 1 98.75 114 HIS B CA 1
ATOM 3314 C C . HIS B 1 114 ? -1.237 -16.469 7.703 1 98.75 114 HIS B C 1
ATOM 3316 O O . HIS B 1 114 ? -1.955 -16.828 8.641 1 98.75 114 HIS B O 1
ATOM 3322 N N . LEU B 1 115 ? -1.304 -17 6.477 1 98.75 115 LEU B N 1
ATOM 3323 C CA . LEU B 1 115 ? -2.055 -18.234 6.27 1 98.75 115 LEU B CA 1
ATOM 3324 C C . LEU B 1 115 ? -1.477 -19.375 7.102 1 98.75 115 LEU B C 1
ATOM 3326 O O . LEU B 1 115 ? -0.296 -19.703 6.977 1 98.75 115 LEU B O 1
ATOM 3330 N N . THR B 1 116 ? -2.271 -20.062 7.895 1 98.69 116 THR B N 1
ATOM 3331 C CA . THR B 1 116 ? -1.758 -21.016 8.883 1 98.69 116 THR B CA 1
ATOM 3332 C C . THR B 1 116 ? -1.955 -22.453 8.406 1 98.69 116 THR B C 1
ATOM 3334 O O . THR B 1 116 ? -2.82 -22.719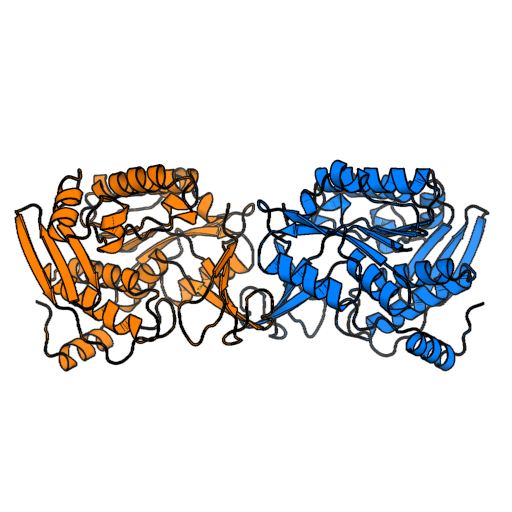 7.57 1 98.69 116 THR B O 1
ATOM 3337 N N . PRO B 1 117 ? -1.182 -23.375 8.977 1 98.75 117 PRO B N 1
ATOM 3338 C CA . PRO B 1 117 ? -1.381 -24.797 8.703 1 98.75 117 PRO B CA 1
ATOM 3339 C C . PRO B 1 117 ? -2.795 -25.266 9.031 1 98.75 117 PRO B C 1
ATOM 3341 O O . PRO B 1 117 ? -3.332 -26.141 8.352 1 98.75 117 PRO B O 1
ATOM 3344 N N . ALA B 1 118 ? -3.373 -24.656 10.047 1 98.5 118 ALA B N 1
ATOM 3345 C CA . ALA B 1 118 ? -4.711 -25.062 10.469 1 98.5 118 ALA B CA 1
ATOM 3346 C C . ALA B 1 118 ? -5.727 -24.844 9.344 1 98.5 118 ALA B C 1
ATOM 3348 O O . ALA B 1 118 ? -6.656 -25.641 9.18 1 98.5 118 ALA B O 1
ATOM 3349 N N . VAL B 1 119 ? -5.574 -23.766 8.609 1 98.06 119 VAL B N 1
ATOM 3350 C CA . VAL B 1 119 ? -6.453 -23.484 7.48 1 98.06 119 VAL B CA 1
ATOM 3351 C C . VAL B 1 119 ? -6.234 -24.516 6.379 1 98.06 119 VAL B C 1
ATOM 3353 O O . VAL B 1 119 ? -7.199 -25.031 5.797 1 98.06 119 VAL B O 1
ATOM 3356 N N . VAL B 1 120 ? -5.016 -24.859 6.125 1 98.12 120 VAL B N 1
ATOM 3357 C CA . VAL B 1 120 ? -4.633 -25.781 5.062 1 98.12 120 VAL B CA 1
ATOM 3358 C C . VAL B 1 120 ? -5.125 -27.188 5.398 1 98.12 120 VAL B C 1
ATOM 3360 O O . VAL B 1 120 ? -5.512 -27.953 4.508 1 98.12 120 VAL B O 1
ATOM 3363 N N . ASP B 1 121 ? -5.152 -27.516 6.691 1 97.69 121 ASP B N 1
ATOM 3364 C CA . ASP B 1 121 ? -5.602 -28.828 7.156 1 97.69 121 ASP B CA 1
ATOM 3365 C C . ASP B 1 121 ? -7.062 -29.078 6.797 1 97.69 121 ASP B C 1
ATOM 3367 O O . ASP B 1 121 ? -7.512 -30.219 6.734 1 97.69 121 ASP B O 1
ATOM 3371 N N . GLN B 1 122 ? -7.727 -28 6.543 1 96.81 122 GLN B N 1
ATOM 3372 C CA . GLN B 1 122 ? -9.164 -28.125 6.309 1 96.81 122 GLN B CA 1
ATOM 3373 C C . GLN B 1 122 ? -9.469 -28.281 4.82 1 96.81 122 GLN B C 1
ATOM 3375 O O . GLN B 1 122 ? -10.617 -28.5 4.441 1 96.81 122 GLN B O 1
ATOM 3380 N N . ILE B 1 123 ? -8.523 -28.219 3.977 1 97.38 123 ILE B N 1
ATOM 3381 C CA . ILE B 1 123 ? -8.727 -28.297 2.533 1 97.38 123 ILE B CA 1
ATOM 3382 C C . ILE B 1 123 ? -9.102 -29.719 2.143 1 97.38 123 ILE B C 1
ATOM 3384 O O . ILE B 1 123 ? -8.469 -30.672 2.582 1 97.38 123 ILE B O 1
ATOM 3388 N N . ASP B 1 124 ? -10.109 -29.875 1.364 1 97.44 124 ASP B N 1
ATOM 3389 C CA . ASP B 1 124 ? -10.562 -31.172 0.878 1 97.44 124 ASP B CA 1
ATOM 3390 C C . ASP B 1 124 ? -9.773 -31.609 -0.358 1 97.44 124 ASP B C 1
ATOM 3392 O O . ASP B 1 124 ? -9.867 -30.969 -1.411 1 97.44 124 ASP B O 1
ATOM 3396 N N . LEU B 1 125 ? -9.055 -32.75 -0.271 1 97.56 125 LEU B N 1
ATOM 3397 C CA . LEU B 1 125 ? -8.195 -33.219 -1.356 1 97.56 125 LEU B CA 1
ATOM 3398 C C . LEU B 1 125 ? -8.867 -34.312 -2.16 1 97.56 125 LEU B C 1
ATOM 3400 O O . LEU B 1 125 ? -8.273 -34.875 -3.086 1 97.56 125 LEU B O 1
ATOM 3404 N N . THR B 1 126 ? -10.078 -34.625 -1.872 1 95.69 126 THR B N 1
ATOM 3405 C CA . THR B 1 126 ? -10.758 -35.812 -2.383 1 95.69 126 THR B CA 1
ATOM 3406 C C . THR B 1 126 ? -10.727 -35.844 -3.908 1 95.69 126 THR B C 1
ATOM 3408 O O . THR B 1 126 ? -10.453 -36.875 -4.508 1 95.69 126 THR B O 1
ATOM 3411 N N . ASP B 1 127 ? -10.969 -34.75 -4.598 1 95.12 127 ASP B N 1
ATOM 3412 C CA . ASP B 1 127 ? -11.07 -34.719 -6.055 1 95.12 127 ASP B CA 1
ATOM 3413 C C . ASP B 1 127 ? -9.82 -34.125 -6.684 1 95.12 127 ASP B C 1
ATOM 3415 O O . ASP B 1 127 ? -9.773 -33.906 -7.895 1 95.12 127 ASP B O 1
ATOM 3419 N N . VAL B 1 128 ? -8.859 -33.875 -5.855 1 98.38 128 VAL B N 1
ATOM 3420 C CA . VAL B 1 128 ? -7.645 -33.25 -6.355 1 98.38 128 VAL B CA 1
ATOM 3421 C C . VAL B 1 128 ? -6.77 -34.281 -7.059 1 98.38 128 VAL B C 1
ATOM 3423 O O . VAL B 1 128 ? -6.477 -35.344 -6.496 1 98.38 128 VAL B O 1
ATOM 3426 N N . ARG B 1 129 ? -6.355 -33.906 -8.242 1 98.38 129 ARG B N 1
ATOM 3427 C CA . ARG B 1 129 ? -5.551 -34.844 -9.047 1 98.38 129 ARG B CA 1
ATOM 3428 C C . ARG B 1 129 ? -4.113 -34.344 -9.172 1 98.38 129 ARG B C 1
ATOM 3430 O O . ARG B 1 129 ? -3.197 -35.125 -9.422 1 98.38 129 ARG B O 1
ATOM 3437 N N . ALA B 1 130 ? -3.967 -33.062 -9.055 1 98.75 130 ALA B N 1
ATOM 3438 C CA . ALA B 1 130 ? -2.635 -32.469 -9.18 1 98.75 130 ALA B CA 1
ATOM 3439 C C . ALA B 1 130 ? -2.537 -31.156 -8.406 1 98.75 130 ALA B C 1
ATOM 3441 O O . ALA B 1 130 ? -3.553 -30.5 -8.141 1 98.75 130 ALA B O 1
ATOM 3442 N N . ALA B 1 131 ? -1.34 -30.781 -8.031 1 98.75 131 ALA B N 1
ATOM 3443 C CA . ALA B 1 131 ? -1.059 -29.5 -7.395 1 98.75 131 ALA B CA 1
ATOM 3444 C C . ALA B 1 131 ? 0.229 -28.891 -7.941 1 98.75 131 ALA B C 1
ATOM 3446 O O . ALA B 1 131 ? 1.188 -29.609 -8.234 1 98.75 131 ALA B O 1
ATOM 3447 N N . HIS B 1 132 ? 0.228 -27.609 -8.133 1 98.88 132 HIS B N 1
ATOM 3448 C CA . HIS B 1 132 ? 1.439 -26.875 -8.477 1 98.88 132 HIS B CA 1
ATOM 3449 C C . HIS B 1 132 ? 1.871 -25.969 -7.332 1 98.88 132 HIS B C 1
ATOM 3451 O O . HIS B 1 132 ? 1.065 -25.188 -6.812 1 98.88 132 HIS B O 1
ATOM 3457 N N . MET B 1 133 ? 3.105 -26.062 -7.047 1 98.19 133 MET B N 1
ATOM 3458 C CA . MET B 1 133 ? 3.678 -25.297 -5.945 1 98.19 133 MET B CA 1
ATOM 3459 C C . MET B 1 133 ? 4.988 -24.641 -6.363 1 98.19 133 MET B C 1
ATOM 3461 O O . MET B 1 133 ? 5.719 -25.172 -7.199 1 98.19 133 MET B O 1
ATOM 3465 N N . SER B 1 134 ? 5.277 -23.469 -5.816 1 98.31 134 SER B N 1
ATOM 3466 C CA . SER B 1 134 ? 6.527 -22.781 -6.148 1 98.31 134 SER B CA 1
ATOM 3467 C C . SER B 1 134 ? 7.246 -22.312 -4.895 1 98.31 134 SER B C 1
ATOM 3469 O O . SER B 1 134 ? 6.715 -22.422 -3.785 1 98.31 134 SER B O 1
ATOM 3471 N N . GLY B 1 135 ? 8.422 -21.781 -5.09 1 98.31 135 GLY B N 1
ATOM 3472 C CA . GLY B 1 135 ? 9.25 -21.344 -3.975 1 98.31 135 GLY B CA 1
ATOM 3473 C C . GLY B 1 135 ? 8.883 -19.969 -3.459 1 98.31 135 GLY B C 1
ATOM 3474 O O . GLY B 1 135 ? 9.477 -19.484 -2.502 1 98.31 135 GLY B O 1
ATOM 3475 N N . ILE B 1 136 ? 7.848 -19.406 -3.986 1 98.19 136 ILE B N 1
ATOM 3476 C CA . ILE B 1 136 ? 7.52 -18.031 -3.609 1 98.19 136 ILE B CA 1
ATOM 3477 C C . ILE B 1 136 ? 6.73 -18.031 -2.303 1 98.19 136 ILE B C 1
ATOM 3479 O O . ILE B 1 136 ? 7.102 -17.344 -1.347 1 98.19 136 ILE B O 1
ATOM 3483 N N . PHE B 1 137 ? 5.715 -18.844 -2.178 1 98.62 137 PHE B N 1
ATOM 3484 C CA . PHE B 1 137 ? 4.793 -18.797 -1.048 1 98.62 137 PHE B CA 1
ATOM 3485 C C . PHE B 1 137 ? 5.516 -19.125 0.252 1 98.62 137 PHE B C 1
ATOM 3487 O O . PHE B 1 137 ? 5.359 -18.422 1.253 1 98.62 137 PHE B O 1
ATOM 3494 N N . PRO B 1 138 ? 6.344 -20.156 0.26 1 98.69 138 PRO B N 1
ATOM 3495 C CA . PRO B 1 138 ? 7.023 -20.453 1.52 1 98.69 138 PRO B CA 1
ATOM 3496 C C . PRO B 1 138 ? 8.039 -19.391 1.919 1 98.69 138 PRO B C 1
ATOM 3498 O O . PRO B 1 138 ? 8.516 -19.375 3.055 1 98.69 138 PRO B O 1
ATOM 3501 N N . ALA B 1 139 ? 8.367 -18.516 1.012 1 98.56 139 ALA B N 1
ATOM 3502 C CA . ALA B 1 139 ? 9.375 -17.5 1.265 1 98.56 139 ALA B CA 1
ATOM 3503 C C . ALA B 1 139 ? 8.773 -16.297 1.983 1 98.56 139 ALA B C 1
ATOM 3505 O O . ALA B 1 139 ? 9.5 -15.477 2.549 1 98.56 139 ALA B O 1
ATOM 3506 N N . ILE B 1 140 ? 7.434 -16.125 2 1 98.31 140 ILE B N 1
ATOM 3507 C CA . ILE B 1 140 ? 6.855 -14.828 2.359 1 98.31 140 ILE B CA 1
ATOM 3508 C C . ILE B 1 140 ? 6.762 -14.703 3.879 1 98.31 140 ILE B C 1
ATOM 3510 O O . ILE B 1 140 ? 6.582 -13.609 4.41 1 98.31 140 ILE B O 1
ATOM 3514 N N . SER B 1 141 ? 6.824 -15.844 4.621 1 98.38 141 SER B N 1
ATOM 3515 C CA . SER B 1 141 ? 6.922 -15.828 6.078 1 98.38 141 SER B CA 1
ATOM 3516 C C . SER B 1 141 ? 7.133 -17.234 6.633 1 98.38 141 SER B C 1
ATOM 3518 O O . SER B 1 141 ? 6.887 -18.219 5.941 1 98.38 141 SER B O 1
ATOM 3520 N N . ALA B 1 142 ? 7.535 -17.328 7.859 1 98.25 142 ALA B N 1
ATOM 3521 C CA . ALA B 1 142 ? 7.672 -18.625 8.523 1 98.25 142 ALA B CA 1
ATOM 3522 C C . ALA B 1 142 ? 6.324 -19.328 8.625 1 98.25 142 ALA B C 1
ATOM 3524 O O . ALA B 1 142 ? 6.246 -20.547 8.477 1 98.25 142 ALA B O 1
ATOM 3525 N N . THR B 1 143 ? 5.277 -18.562 8.891 1 98.69 143 THR B N 1
ATOM 3526 C CA . THR B 1 143 ? 3.934 -19.125 8.969 1 98.69 143 THR B CA 1
ATOM 3527 C C . THR B 1 143 ? 3.496 -19.688 7.621 1 98.69 143 THR B C 1
ATOM 3529 O O . THR B 1 143 ? 2.953 -20.781 7.551 1 98.69 143 THR B O 1
ATOM 3532 N N . ALA B 1 144 ? 3.75 -18.922 6.574 1 98.69 144 ALA B N 1
ATOM 3533 C CA . ALA B 1 144 ? 3.416 -19.391 5.23 1 98.69 144 ALA B CA 1
ATOM 3534 C C . ALA B 1 144 ? 4.207 -20.641 4.867 1 98.69 144 ALA B C 1
ATOM 3536 O O . ALA B 1 144 ? 3.682 -21.547 4.227 1 98.69 144 ALA B O 1
ATOM 3537 N 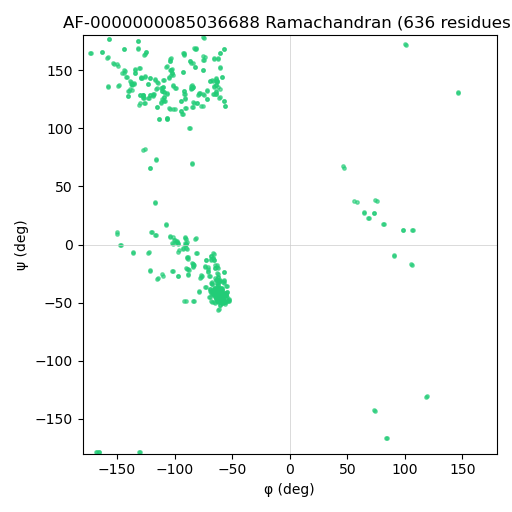N . GLU B 1 145 ? 5.465 -20.625 5.262 1 98.81 145 GLU B N 1
ATOM 3538 C CA . GLU B 1 145 ? 6.273 -21.812 5.008 1 98.81 145 GLU B CA 1
ATOM 3539 C C . GLU B 1 145 ? 5.684 -23.047 5.699 1 98.81 145 GLU B C 1
ATOM 3541 O O . GLU B 1 145 ? 5.621 -24.125 5.113 1 98.81 145 GLU B O 1
ATOM 3546 N N . ALA B 1 146 ? 5.289 -22.891 6.918 1 98.88 146 ALA B N 1
ATOM 3547 C CA . ALA B 1 146 ? 4.688 -24 7.664 1 98.88 146 ALA B CA 1
ATOM 3548 C C . ALA B 1 146 ? 3.408 -24.484 6.988 1 98.88 146 ALA B C 1
ATOM 3550 O O . ALA B 1 146 ? 3.166 -25.688 6.902 1 98.88 146 ALA B O 1
ATOM 3551 N N . ALA B 1 147 ? 2.592 -23.547 6.566 1 98.88 147 ALA B N 1
ATOM 3552 C CA . ALA B 1 147 ? 1.37 -23.906 5.848 1 98.88 147 ALA B CA 1
ATOM 3553 C C . ALA B 1 147 ? 1.691 -24.641 4.555 1 98.88 147 ALA B C 1
ATOM 3555 O O . ALA B 1 147 ? 1.034 -25.641 4.215 1 98.88 147 ALA B O 1
ATOM 3556 N N . PHE B 1 148 ? 2.662 -24.141 3.887 1 98.81 148 PHE B N 1
ATOM 3557 C CA . PHE B 1 148 ? 3.135 -24.766 2.652 1 98.81 148 PHE B CA 1
ATOM 3558 C C . PHE B 1 148 ? 3.555 -26.203 2.893 1 98.81 148 PHE B C 1
ATOM 3560 O O . PHE B 1 148 ? 3.137 -27.109 2.164 1 98.81 148 PHE B O 1
ATOM 3567 N N . ARG B 1 149 ? 4.328 -26.438 3.893 1 98.75 149 ARG B N 1
ATOM 3568 C CA . ARG B 1 149 ? 4.82 -27.766 4.246 1 98.75 149 ARG B CA 1
ATOM 3569 C C . ARG B 1 149 ? 3.672 -28.703 4.609 1 98.75 149 ARG B C 1
ATOM 3571 O O . ARG B 1 149 ? 3.693 -29.891 4.266 1 98.75 149 ARG B O 1
ATOM 3578 N N . THR B 1 150 ? 2.756 -28.172 5.293 1 98.75 150 THR B N 1
ATOM 3579 C CA . THR B 1 150 ? 1.576 -28.953 5.648 1 98.75 150 THR B CA 1
ATOM 3580 C C . THR B 1 150 ? 0.849 -29.422 4.395 1 98.75 150 THR B C 1
ATOM 3582 O O . THR B 1 150 ? 0.487 -30.594 4.289 1 98.75 150 THR B O 1
ATOM 3585 N N . LEU B 1 151 ? 0.644 -28.531 3.451 1 98.69 151 LEU B N 1
ATOM 3586 C CA . LEU B 1 151 ? -0.024 -28.891 2.209 1 98.69 151 LEU B CA 1
ATOM 3587 C C . LEU B 1 151 ? 0.781 -29.953 1.451 1 98.69 151 LEU B C 1
ATOM 3589 O O . LEU B 1 151 ? 0.222 -30.938 0.967 1 98.69 151 LEU B O 1
ATOM 3593 N N . LEU B 1 152 ? 2.031 -29.672 1.368 1 98.25 152 LEU B N 1
ATOM 3594 C CA . LEU B 1 152 ? 2.916 -30.578 0.638 1 98.25 152 LEU B CA 1
ATOM 3595 C C . LEU B 1 152 ? 2.859 -31.984 1.221 1 98.25 152 LEU B C 1
ATOM 3597 O O . LEU B 1 152 ? 2.775 -32.969 0.478 1 98.25 152 LEU B O 1
ATOM 3601 N N . LYS B 1 153 ? 2.928 -32.094 2.488 1 97.88 153 LYS B N 1
ATOM 3602 C CA . LYS B 1 153 ? 2.855 -33.406 3.17 1 97.88 153 LYS B CA 1
ATOM 3603 C C . LYS B 1 153 ? 1.53 -34.094 2.883 1 97.88 153 LYS B C 1
ATOM 3605 O O . LYS B 1 153 ? 1.498 -35.312 2.666 1 97.88 153 LYS B O 1
ATOM 3610 N N . ARG B 1 154 ? 0.499 -33.375 2.963 1 98.5 154 ARG B N 1
ATOM 3611 C CA . ARG B 1 154 ? -0.82 -33.938 2.701 1 98.5 154 ARG B CA 1
ATOM 3612 C C . ARG B 1 154 ? -0.934 -34.438 1.259 1 98.5 154 ARG B C 1
ATOM 3614 O O . ARG B 1 154 ? -1.514 -35.5 0.995 1 98.5 154 ARG B O 1
ATOM 3621 N N . LEU B 1 155 ? -0.452 -33.625 0.336 1 98.38 155 LEU B N 1
ATOM 3622 C CA . LEU B 1 155 ? -0.458 -34.031 -1.069 1 98.38 155 LEU B CA 1
ATOM 3623 C C . LEU B 1 155 ? 0.346 -35.281 -1.283 1 98.38 155 LEU B C 1
ATOM 3625 O O . LEU B 1 155 ? -0.078 -36.188 -2.025 1 98.38 155 LEU B O 1
ATOM 3629 N N . GLU B 1 156 ? 1.501 -35.375 -0.648 1 97.56 156 GLU B N 1
ATOM 3630 C CA . GLU B 1 156 ? 2.35 -36.562 -0.711 1 97.56 156 GLU B CA 1
ATOM 3631 C C . GLU B 1 156 ? 1.624 -37.781 -0.165 1 97.56 156 GLU B C 1
ATOM 3633 O O . GLU B 1 156 ? 1.635 -38.844 -0.789 1 97.56 156 GLU B O 1
ATOM 3638 N N . ALA B 1 157 ? 1.028 -37.625 0.958 1 97.31 157 ALA B N 1
ATOM 3639 C CA . ALA B 1 157 ? 0.315 -38.719 1.609 1 97.31 157 ALA B CA 1
ATOM 3640 C C . ALA B 1 157 ? -0.833 -39.219 0.739 1 97.31 157 ALA B C 1
ATOM 3642 O O . ALA B 1 157 ? -1.147 -40.438 0.741 1 97.31 157 ALA B O 1
ATOM 3643 N N . ALA B 1 158 ? -1.415 -38.375 0.008 1 97.56 158 ALA B N 1
ATOM 3644 C CA . ALA B 1 158 ? -2.551 -38.719 -0.842 1 97.56 158 ALA B CA 1
ATOM 3645 C C . ALA B 1 158 ? -2.086 -39.156 -2.229 1 97.56 158 ALA B C 1
ATOM 3647 O O . ALA B 1 158 ? -2.906 -39.5 -3.092 1 97.56 158 ALA B O 1
ATOM 3648 N N . ASN B 1 159 ? -0.788 -39.188 -2.48 1 97.44 159 ASN B N 1
ATOM 3649 C CA . ASN B 1 159 ? -0.171 -39.562 -3.744 1 97.44 159 ASN B CA 1
ATOM 3650 C C . ASN B 1 159 ? -0.688 -38.719 -4.906 1 97.44 159 ASN B C 1
ATOM 3652 O O . ASN B 1 159 ? -0.99 -39.25 -5.977 1 97.44 159 ASN B O 1
ATOM 3656 N N . ILE B 1 160 ? -0.903 -37.5 -4.617 1 98.12 160 ILE B N 1
ATOM 3657 C CA . ILE B 1 160 ? -1.354 -36.562 -5.629 1 98.12 160 ILE B CA 1
ATOM 3658 C C . ILE B 1 160 ? -0.154 -36 -6.398 1 98.12 160 ILE B C 1
ATOM 3660 O O . ILE B 1 160 ? 0.868 -35.656 -5.801 1 98.12 160 ILE B O 1
ATOM 3664 N N . LEU B 1 161 ? -0.229 -35.938 -7.73 1 98.5 161 LEU B N 1
ATOM 3665 C CA . LEU B 1 161 ? 0.82 -35.406 -8.586 1 98.5 161 LEU B CA 1
ATOM 3666 C C . LEU B 1 161 ? 1.154 -33.969 -8.195 1 98.5 161 LEU B C 1
ATOM 3668 O O . LEU B 1 161 ? 0.267 -33.094 -8.141 1 98.5 161 LEU B O 1
ATOM 3672 N N . THR B 1 162 ? 2.395 -33.719 -7.887 1 98.62 162 THR B N 1
ATOM 3673 C CA . THR B 1 162 ? 2.814 -32.375 -7.473 1 98.62 162 THR B CA 1
ATOM 3674 C C . THR B 1 162 ? 3.996 -31.906 -8.312 1 98.62 162 THR B C 1
ATOM 3676 O O . THR B 1 162 ? 4.977 -32.625 -8.484 1 98.62 162 THR B O 1
ATOM 3679 N N . THR B 1 163 ? 3.846 -30.734 -8.883 1 98.81 163 THR B N 1
ATOM 3680 C CA . THR B 1 163 ? 4.969 -30.047 -9.508 1 98.81 163 THR B CA 1
ATOM 3681 C C . THR B 1 163 ? 5.508 -28.953 -8.594 1 98.81 163 THR B C 1
ATOM 3683 O O . THR B 1 163 ? 4.746 -28.297 -7.879 1 98.81 163 THR B O 1
ATOM 3686 N N . PHE B 1 164 ? 6.828 -28.719 -8.617 1 98.81 164 PHE B N 1
ATOM 3687 C CA . PHE B 1 164 ? 7.473 -27.672 -7.836 1 98.81 164 PHE B CA 1
ATOM 3688 C C . PHE B 1 164 ? 8.398 -26.828 -8.711 1 98.81 164 PHE B C 1
ATOM 3690 O O . PHE B 1 164 ? 9.297 -27.375 -9.359 1 98.81 164 PHE B O 1
ATOM 3697 N N . ASP B 1 165 ? 8.156 -25.594 -8.766 1 98.75 165 ASP B N 1
ATOM 3698 C CA . ASP B 1 165 ? 9.008 -24.594 -9.406 1 98.75 165 ASP B CA 1
ATOM 3699 C C . ASP B 1 165 ? 9.758 -23.766 -8.367 1 98.75 165 ASP B C 1
ATOM 3701 O O . ASP B 1 165 ? 9.148 -23.031 -7.586 1 98.75 165 ASP B O 1
ATOM 3705 N N . PRO B 1 166 ? 11.086 -23.828 -8.367 1 98.38 166 PRO B N 1
ATOM 3706 C CA . PRO B 1 166 ? 11.82 -23.047 -7.367 1 98.38 166 PRO B CA 1
ATOM 3707 C C . PRO B 1 166 ? 11.43 -21.562 -7.367 1 98.38 166 PRO B C 1
ATOM 3709 O O . PRO B 1 166 ? 11.203 -20.984 -6.309 1 98.38 166 PRO B O 1
ATOM 3712 N N . ASN B 1 167 ? 11.414 -20.969 -8.609 1 97.12 167 ASN B N 1
ATOM 3713 C CA . ASN B 1 167 ? 10.922 -19.609 -8.75 1 97.12 167 ASN B CA 1
ATOM 3714 C C . ASN B 1 167 ? 11.508 -18.688 -7.684 1 97.12 167 ASN B C 1
ATOM 3716 O O . ASN B 1 167 ? 10.766 -18.078 -6.91 1 97.12 167 ASN B O 1
ATOM 3720 N N . LEU B 1 168 ? 12.828 -18.453 -7.781 1 96 168 LEU B N 1
ATOM 3721 C CA . LEU B 1 168 ? 13.617 -17.797 -6.738 1 96 168 LEU B CA 1
ATOM 3722 C C . LEU B 1 168 ? 13.195 -16.344 -6.57 1 96 168 LEU B C 1
ATOM 3724 O O . LEU B 1 168 ? 13.016 -15.625 -7.559 1 96 168 LEU B O 1
ATOM 3728 N N . ARG B 1 169 ? 12.945 -15.984 -5.355 1 95.44 169 ARG B N 1
ATOM 3729 C CA . ARG B 1 169 ? 12.812 -14.602 -4.898 1 95.44 169 ARG B CA 1
ATOM 3730 C C . ARG B 1 169 ? 13.727 -14.328 -3.709 1 95.44 169 ARG B C 1
ATOM 3732 O O . ARG B 1 169 ? 13.266 -14.25 -2.568 1 95.44 169 ARG B O 1
ATOM 3739 N N . PRO B 1 170 ? 14.969 -14.07 -4.016 1 95.69 170 PRO B N 1
ATOM 3740 C CA . PRO B 1 170 ? 15.969 -14.016 -2.949 1 95.69 170 PRO B CA 1
ATOM 3741 C C . PRO B 1 170 ? 15.625 -12.984 -1.872 1 95.69 170 PRO B C 1
ATOM 3743 O O . PRO B 1 170 ? 15.891 -13.219 -0.688 1 95.69 170 PRO B O 1
ATOM 3746 N N . THR B 1 171 ? 14.961 -11.93 -2.205 1 92.75 171 THR B N 1
ATOM 3747 C CA . THR B 1 171 ? 14.711 -10.828 -1.284 1 92.75 171 THR B CA 1
ATOM 3748 C C . THR B 1 171 ? 13.68 -11.227 -0.234 1 92.75 171 THR B C 1
ATOM 3750 O O . THR B 1 171 ? 13.508 -10.539 0.775 1 92.75 171 THR B O 1
ATOM 3753 N N . LEU B 1 172 ? 12.992 -12.32 -0.447 1 96.25 172 LEU B N 1
ATOM 3754 C CA . LEU B 1 172 ? 11.969 -12.766 0.49 1 96.25 172 LEU B CA 1
ATOM 3755 C C . LEU B 1 172 ? 12.57 -13.656 1.573 1 96.25 172 LEU B C 1
ATOM 3757 O O . LEU B 1 172 ? 11.922 -13.938 2.58 1 96.25 172 LEU B O 1
ATOM 3761 N N . TRP B 1 173 ? 13.797 -14.031 1.348 1 96.94 173 TRP B N 1
ATOM 3762 C CA . TRP B 1 173 ? 14.43 -14.977 2.266 1 96.94 173 TRP B CA 1
ATOM 3763 C C . TRP B 1 173 ? 15.383 -14.266 3.211 1 96.94 173 TRP B C 1
ATOM 3765 O O . TRP B 1 173 ? 16.031 -13.289 2.826 1 96.94 173 TRP B O 1
ATOM 3775 N N . PRO B 1 174 ? 15.531 -14.742 4.418 1 95.5 174 PRO B N 1
ATOM 3776 C CA . PRO B 1 174 ? 16.453 -14.102 5.359 1 95.5 174 PRO B CA 1
ATOM 3777 C C . PRO B 1 174 ? 17.906 -14.195 4.91 1 95.5 174 PRO B C 1
ATOM 3779 O O . PRO B 1 174 ? 18.734 -13.359 5.293 1 95.5 174 PRO B O 1
ATOM 3782 N N . SER B 1 175 ? 18.234 -15.266 4.148 1 97.06 175 SER B N 1
ATOM 3783 C CA . SER B 1 175 ? 19.578 -15.445 3.625 1 97.06 175 SER B CA 1
ATOM 3784 C C . SER B 1 175 ? 19.594 -16.375 2.416 1 97.06 175 SER B C 1
ATOM 3786 O O . SER B 1 175 ? 18.641 -17.141 2.209 1 97.06 175 SER B O 1
ATOM 3788 N N . ARG B 1 176 ? 20.641 -16.266 1.677 1 96.69 176 ARG B N 1
ATOM 3789 C CA . ARG B 1 176 ? 20.828 -17.172 0.542 1 96.69 176 ARG B CA 1
ATOM 3790 C C . ARG B 1 176 ? 20.906 -18.625 1.003 1 96.69 176 ARG B C 1
ATOM 3792 O O . ARG B 1 176 ? 20.344 -19.516 0.358 1 96.69 176 ARG B O 1
ATOM 3799 N N . GLY B 1 177 ? 21.609 -18.828 2.053 1 98.12 177 GLY B N 1
ATOM 3800 C CA . GLY B 1 177 ? 21.75 -20.172 2.59 1 98.12 177 GLY B CA 1
ATOM 3801 C C . GLY B 1 177 ? 20.406 -20.797 2.957 1 98.12 177 GLY B C 1
ATOM 3802 O O . GLY B 1 177 ? 20.156 -21.953 2.633 1 98.12 177 GLY B O 1
ATOM 3803 N N . LYS B 1 178 ? 19.609 -19.984 3.635 1 98.12 178 LYS B N 1
ATOM 3804 C CA . LYS B 1 178 ? 18.297 -20.484 4.008 1 98.12 178 LYS B CA 1
ATOM 3805 C C . LYS B 1 178 ? 17.438 -20.734 2.771 1 98.12 178 LYS B C 1
ATOM 3807 O O . LYS B 1 178 ? 16.703 -21.734 2.717 1 98.12 178 LYS B O 1
ATOM 3812 N N . MET B 1 179 ? 17.516 -19.828 1.859 1 98.38 179 MET B N 1
ATOM 3813 C CA . MET B 1 179 ? 16.797 -20 0.601 1 98.38 179 MET B CA 1
ATOM 3814 C C . MET B 1 179 ? 17.172 -21.312 -0.071 1 98.38 179 MET B C 1
ATOM 3816 O O . MET B 1 179 ? 16.312 -22.141 -0.374 1 98.38 179 MET B O 1
ATOM 3820 N N . VAL B 1 180 ? 18.453 -21.578 -0.205 1 98.56 180 VAL B N 1
ATOM 3821 C CA . VAL B 1 180 ? 19 -22.734 -0.915 1 98.56 180 VAL B CA 1
ATOM 3822 C C . VAL B 1 180 ? 18.594 -24.016 -0.188 1 98.56 180 VAL B C 1
ATOM 3824 O O . VAL B 1 180 ? 18.047 -24.938 -0.799 1 98.56 180 VAL B O 1
ATOM 3827 N N . THR B 1 181 ? 18.812 -24.062 1.057 1 98.44 181 THR B N 1
ATOM 3828 C CA . THR B 1 181 ? 18.531 -25.266 1.833 1 98.44 181 THR B CA 1
ATOM 3829 C C . THR B 1 181 ? 17.031 -25.578 1.827 1 98.44 181 THR B C 1
ATOM 3831 O O . THR B 1 181 ? 16.641 -26.719 1.607 1 98.44 181 THR B O 1
ATOM 3834 N N . THR B 1 182 ? 16.234 -24.562 2.049 1 98.62 182 THR B N 1
ATOM 3835 C CA . THR B 1 182 ? 14.789 -24.766 2.16 1 98.62 182 THR B CA 1
ATOM 3836 C C . THR B 1 182 ? 14.195 -25.172 0.815 1 98.62 182 THR B C 1
ATOM 3838 O O . THR B 1 182 ? 13.438 -26.141 0.735 1 98.62 182 THR B O 1
ATOM 3841 N N . LEU B 1 183 ? 14.531 -24.453 -0.218 1 98.75 183 LEU B N 1
ATOM 3842 C CA . LEU B 1 183 ? 13.93 -24.719 -1.521 1 98.75 183 LEU B CA 1
ATOM 3843 C C . LEU B 1 183 ? 14.352 -26.094 -2.039 1 98.75 183 LEU B C 1
ATOM 3845 O O . LEU B 1 183 ? 13.555 -26.797 -2.645 1 98.75 183 LEU B O 1
ATOM 3849 N N . ASN B 1 184 ? 15.594 -26.453 -1.82 1 98.62 184 ASN B N 1
ATOM 3850 C CA . ASN B 1 184 ? 16.047 -27.781 -2.236 1 98.62 184 ASN B CA 1
ATOM 3851 C C . ASN B 1 184 ? 15.344 -28.875 -1.457 1 98.62 184 ASN B C 1
ATOM 3853 O O . ASN B 1 184 ? 15 -29.922 -2.02 1 98.62 184 ASN B O 1
ATOM 3857 N N . GLU B 1 185 ? 15.164 -28.656 -0.214 1 98.62 185 GLU B N 1
ATOM 3858 C CA . GLU B 1 185 ? 14.43 -29.625 0.591 1 98.62 185 GLU B CA 1
ATOM 3859 C C . GLU B 1 185 ? 12.992 -29.766 0.103 1 98.62 185 GLU B C 1
ATOM 3861 O O . GLU B 1 185 ? 12.508 -30.891 -0.092 1 98.62 185 GLU B O 1
ATOM 3866 N N . LEU B 1 186 ? 12.305 -28.656 -0.102 1 98.69 186 LEU B N 1
ATOM 3867 C CA . LEU B 1 186 ? 10.906 -28.672 -0.531 1 98.69 186 LEU B CA 1
ATOM 3868 C C . LEU B 1 186 ? 10.766 -29.328 -1.904 1 98.69 186 LEU B C 1
ATOM 3870 O O . LEU B 1 186 ? 9.828 -30.078 -2.145 1 98.69 186 LEU B O 1
ATOM 3874 N N . ALA B 1 187 ? 11.664 -28.984 -2.779 1 98.56 187 ALA B N 1
ATOM 3875 C CA . ALA B 1 187 ? 11.641 -29.547 -4.125 1 98.56 187 ALA B CA 1
ATOM 3876 C C . ALA B 1 187 ? 11.664 -31.078 -4.082 1 98.56 187 ALA B C 1
ATOM 3878 O O . ALA B 1 187 ? 11.008 -31.734 -4.895 1 98.56 187 ALA B O 1
A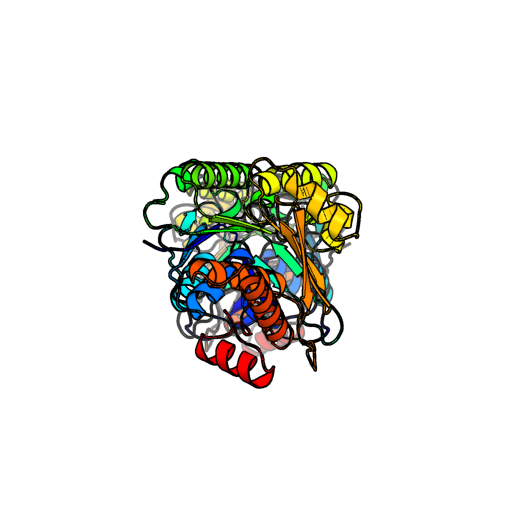TOM 3879 N N . GLY B 1 188 ? 12.367 -31.656 -3.145 1 97.75 188 GLY B N 1
ATOM 3880 C CA . GLY B 1 188 ? 12.523 -33.094 -3.025 1 97.75 188 GLY B CA 1
ATOM 3881 C C . GLY B 1 188 ? 11.227 -33.812 -2.689 1 97.75 188 GLY B C 1
ATOM 3882 O O . GLY B 1 188 ? 11.125 -35.031 -2.83 1 97.75 188 GLY B O 1
ATOM 3883 N N . HIS B 1 189 ? 10.273 -33.062 -2.297 1 97.75 189 HIS B N 1
ATOM 3884 C CA . HIS B 1 189 ? 9 -33.625 -1.895 1 97.75 189 HIS B CA 1
ATOM 3885 C C . HIS B 1 189 ? 7.973 -33.562 -3.021 1 97.75 189 HIS B C 1
ATOM 3887 O O . HIS B 1 189 ? 6.824 -33.969 -2.854 1 97.75 189 HIS B O 1
ATOM 3893 N N . ALA B 1 190 ? 8.32 -33.094 -4.188 1 98.12 190 ALA B N 1
ATOM 3894 C CA . ALA B 1 190 ? 7.449 -33.031 -5.359 1 98.12 190 ALA B CA 1
ATOM 3895 C C . ALA B 1 190 ? 7.801 -34.156 -6.34 1 98.12 190 ALA B C 1
ATOM 3897 O O . ALA B 1 190 ? 8.961 -34.562 -6.441 1 98.12 190 ALA B O 1
ATOM 3898 N N . GLU B 1 191 ? 6.832 -34.562 -7.031 1 98.38 191 GLU B N 1
ATOM 3899 C CA . GLU B 1 191 ? 7.043 -35.625 -8.023 1 98.38 191 GLU B CA 1
ATOM 3900 C C . GLU B 1 191 ? 7.801 -35.094 -9.234 1 98.38 191 GLU B C 1
ATOM 3902 O O . GLU B 1 191 ? 8.602 -35.812 -9.836 1 98.38 191 GLU B O 1
ATOM 3907 N N . ILE B 1 192 ? 7.547 -33.906 -9.617 1 98.88 192 ILE B N 1
ATOM 3908 C CA . ILE B 1 192 ? 8.195 -33.25 -10.758 1 98.88 192 ILE B CA 1
ATOM 3909 C C . ILE B 1 192 ? 8.781 -31.906 -10.328 1 98.88 192 ILE B C 1
ATOM 3911 O O . ILE B 1 192 ? 8.078 -31.078 -9.766 1 98.88 192 ILE B O 1
ATOM 3915 N N . VAL B 1 193 ? 10.055 -31.672 -10.562 1 98.88 193 VAL B N 1
ATOM 3916 C CA . VAL B 1 193 ? 10.727 -30.422 -10.258 1 98.88 193 VAL B CA 1
ATOM 3917 C C . VAL B 1 193 ? 11.07 -29.688 -11.555 1 98.88 193 VAL B C 1
ATOM 3919 O O . VAL B 1 193 ? 11.523 -30.312 -12.523 1 98.88 193 VAL B O 1
ATOM 3922 N N . LEU B 1 194 ? 10.805 -28.344 -11.555 1 98.81 194 LEU B N 1
ATOM 3923 C CA . LEU B 1 194 ? 10.906 -27.547 -12.781 1 98.81 194 LEU B CA 1
ATOM 3924 C C . LEU B 1 194 ? 11.914 -26.422 -12.617 1 98.81 194 LEU B C 1
ATOM 3926 O O . LEU B 1 194 ? 11.562 -25.25 -12.75 1 98.81 194 LEU B O 1
ATOM 3930 N N . PRO B 1 195 ? 13.203 -26.688 -12.445 1 98.69 195 PRO B N 1
ATOM 3931 C CA . PRO B 1 195 ? 14.195 -25.625 -12.281 1 98.69 195 PRO B CA 1
ATOM 3932 C C . PRO B 1 195 ? 14.648 -25.031 -13.617 1 98.69 195 PRO B C 1
ATOM 3934 O O . PRO B 1 195 ? 14.539 -25.688 -14.656 1 98.69 195 PRO B O 1
ATOM 3937 N N . GLY B 1 196 ? 15.062 -23.781 -13.555 1 97.81 196 GLY B N 1
ATOM 3938 C CA . GLY B 1 196 ? 15.852 -23.219 -14.648 1 97.81 196 GLY B CA 1
ATOM 3939 C C . GLY B 1 196 ? 17.344 -23.375 -14.438 1 97.81 196 GLY B C 1
ATOM 3940 O O . GLY B 1 196 ? 17.797 -23.609 -13.312 1 97.81 196 GLY B O 1
ATOM 3941 N N . VAL B 1 197 ? 18.078 -23.188 -15.492 1 97.62 197 VAL B N 1
ATOM 3942 C CA . VAL B 1 197 ? 19.531 -23.359 -15.414 1 97.62 197 VAL B CA 1
ATOM 3943 C C . VAL B 1 197 ? 20.125 -22.328 -14.461 1 97.62 197 VAL B C 1
ATOM 3945 O O . VAL B 1 197 ? 21.078 -22.625 -13.734 1 97.62 197 VAL B O 1
ATOM 3948 N N . GLU B 1 198 ? 19.656 -21.141 -14.531 1 96.56 198 GLU B N 1
ATOM 3949 C CA . GLU B 1 198 ? 20.156 -20.094 -13.641 1 96.56 198 GLU B CA 1
ATOM 3950 C C . GLU B 1 198 ? 19.844 -20.406 -12.18 1 96.56 198 GLU B C 1
ATOM 3952 O O . GLU B 1 198 ? 20.641 -20.125 -11.289 1 96.56 198 GLU B O 1
ATOM 3957 N N . GLU B 1 199 ? 18.688 -20.922 -11.969 1 97.75 199 GLU B N 1
ATOM 3958 C CA . GLU B 1 199 ? 18.312 -21.328 -10.617 1 97.75 199 GLU B CA 1
ATOM 3959 C C . GLU B 1 199 ? 19.188 -22.484 -10.133 1 97.75 199 GLU B C 1
ATOM 3961 O O . GLU B 1 199 ? 19.547 -22.531 -8.953 1 97.75 199 GLU B O 1
ATOM 3966 N N . GLY B 1 200 ? 19.516 -23.391 -11.062 1 98.12 200 GLY B N 1
ATOM 3967 C CA . GLY B 1 200 ? 20.422 -24.469 -10.719 1 98.12 200 GLY B CA 1
ATOM 3968 C C . GLY B 1 200 ? 21.781 -23.984 -10.234 1 98.12 200 GLY B C 1
ATOM 3969 O O . GLY B 1 200 ? 22.344 -24.531 -9.281 1 98.12 200 GLY B O 1
ATOM 3970 N N . GLU B 1 201 ? 22.219 -22.938 -10.852 1 98.06 201 GLU B N 1
ATOM 3971 C CA . GLU B 1 201 ? 23.5 -22.359 -10.445 1 98.06 201 GLU B CA 1
ATOM 3972 C C . GLU B 1 201 ? 23.453 -21.891 -8.992 1 98.06 201 GLU B C 1
ATOM 3974 O O . GLU B 1 201 ? 24.391 -22.094 -8.234 1 98.06 201 GLU B O 1
ATOM 3979 N N . ILE B 1 202 ? 22.359 -21.297 -8.633 1 97.94 202 ILE B N 1
ATOM 3980 C CA . ILE B 1 202 ? 22.219 -20.719 -7.297 1 97.94 202 ILE B CA 1
ATOM 3981 C C . ILE B 1 202 ? 21.922 -21.828 -6.289 1 97.94 202 ILE B C 1
ATOM 3983 O O . ILE B 1 202 ? 22.5 -21.859 -5.203 1 97.94 202 ILE B O 1
ATOM 3987 N N . LEU B 1 203 ? 21.094 -22.766 -6.66 1 98.25 203 LEU B N 1
ATOM 3988 C CA . LEU B 1 203 ? 20.516 -23.688 -5.699 1 98.25 203 LEU B CA 1
ATOM 3989 C C . LEU B 1 203 ? 21.422 -24.906 -5.508 1 98.25 203 LEU B C 1
ATOM 3991 O O . LEU B 1 203 ? 21.391 -25.547 -4.449 1 98.25 203 LEU B O 1
ATOM 3995 N N . MET B 1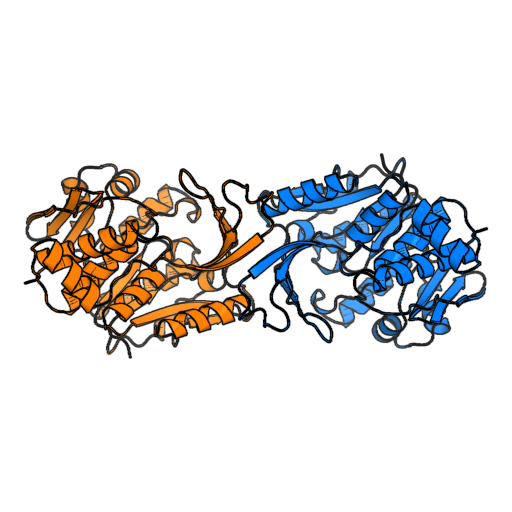 204 ? 22.203 -25.188 -6.543 1 97.75 204 MET B N 1
ATOM 3996 C CA . MET B 1 204 ? 22.969 -26.406 -6.383 1 97.75 204 MET B CA 1
ATOM 3997 C C . MET B 1 204 ? 24.328 -26.297 -7.07 1 97.75 204 MET B C 1
ATOM 3999 O O . MET B 1 204 ? 25.125 -27.234 -7.035 1 97.75 204 MET B O 1
ATOM 4003 N N . GLY B 1 205 ? 24.688 -25.156 -7.734 1 97.5 205 GLY B N 1
ATOM 4004 C CA . GLY B 1 205 ? 26.078 -24.828 -8.07 1 97.5 205 GLY B CA 1
ATOM 4005 C C . GLY B 1 205 ? 26.438 -25.188 -9.5 1 97.5 205 GLY B C 1
ATOM 4006 O O . GLY B 1 205 ? 27.625 -25.203 -9.859 1 97.5 205 GLY B O 1
ATOM 4007 N N . SER B 1 206 ? 25.453 -25.5 -10.328 1 98.12 206 SER B N 1
ATOM 4008 C CA . SER B 1 206 ? 25.766 -25.844 -11.711 1 98.12 206 SER B CA 1
ATOM 4009 C C . SER B 1 206 ? 24.719 -25.328 -12.68 1 98.12 206 SER B C 1
ATOM 4011 O O . SER B 1 206 ? 23.531 -25.234 -12.328 1 98.12 206 SER B O 1
ATOM 4013 N N . THR B 1 207 ? 25.156 -25.031 -13.859 1 97.94 207 THR B N 1
ATOM 4014 C CA . THR B 1 207 ? 24.234 -24.672 -14.945 1 97.94 207 THR B CA 1
ATOM 4015 C C . THR B 1 207 ? 24.016 -25.844 -15.891 1 97.94 207 THR B C 1
ATOM 4017 O O . THR B 1 207 ? 23.312 -25.719 -16.891 1 97.94 207 THR B O 1
ATOM 4020 N N . ASP B 1 208 ? 24.656 -26.953 -15.578 1 98.44 208 ASP B N 1
ATOM 4021 C CA . ASP B 1 208 ? 24.5 -28.156 -16.391 1 98.44 208 ASP B CA 1
ATOM 4022 C C . ASP B 1 208 ? 23.156 -28.828 -16.141 1 98.44 208 ASP B C 1
ATOM 4024 O O . ASP B 1 208 ? 22.938 -29.359 -15.047 1 98.44 208 ASP B O 1
ATOM 4028 N N . PRO B 1 209 ? 22.375 -28.906 -17.203 1 98.62 209 PRO B N 1
ATOM 4029 C CA . PRO B 1 209 ? 21.031 -29.453 -16.984 1 98.62 209 PRO B CA 1
ATOM 4030 C C . PRO B 1 209 ? 21.062 -30.875 -16.422 1 98.62 209 PRO B C 1
ATOM 4032 O O . PRO B 1 209 ? 20.219 -31.234 -15.602 1 98.62 209 PRO B O 1
ATOM 4035 N N . GLU B 1 210 ? 21.938 -31.688 -16.875 1 98.56 210 GLU B N 1
ATOM 4036 C CA . GLU B 1 210 ? 22.016 -33.062 -16.391 1 98.56 210 GLU B CA 1
ATOM 4037 C C . GLU B 1 210 ? 22.375 -33.094 -14.914 1 98.56 210 GLU B C 1
ATOM 4039 O O . GLU B 1 210 ? 21.797 -33.875 -14.148 1 98.56 210 GLU B O 1
ATOM 4044 N N . LYS B 1 211 ? 23.344 -32.281 -14.5 1 98.62 211 LYS B N 1
ATOM 4045 C CA . LYS B 1 211 ? 23.734 -32.219 -13.094 1 98.62 211 LYS B CA 1
ATOM 4046 C C . LYS B 1 211 ? 22.594 -31.703 -12.227 1 98.62 211 LYS B C 1
ATOM 4048 O O . LYS B 1 211 ? 22.391 -32.188 -11.109 1 98.62 211 LYS B O 1
ATOM 4053 N N . ILE B 1 212 ? 21.953 -30.703 -12.727 1 98.81 212 ILE B N 1
ATOM 4054 C CA . ILE B 1 212 ? 20.797 -30.141 -12.016 1 98.81 212 ILE B CA 1
ATOM 4055 C C . ILE B 1 212 ? 19.734 -31.219 -11.82 1 98.81 212 ILE B C 1
ATOM 4057 O O . ILE B 1 212 ? 19.234 -31.406 -10.711 1 98.81 212 ILE B O 1
ATOM 4061 N N . ALA B 1 213 ? 19.438 -31.922 -12.922 1 98.81 213 ALA B N 1
ATOM 4062 C CA . ALA B 1 213 ? 18.438 -32.969 -12.859 1 98.81 213 ALA B CA 1
ATOM 4063 C C . ALA B 1 213 ? 18.844 -34.062 -11.875 1 98.81 213 ALA B C 1
ATOM 4065 O O . ALA B 1 213 ? 18.031 -34.531 -11.07 1 98.81 213 ALA B O 1
ATOM 4066 N N . ASP B 1 214 ? 20.109 -34.5 -11.984 1 98.56 214 ASP B N 1
ATOM 4067 C CA . ASP B 1 214 ? 20.609 -35.531 -11.094 1 98.56 214 ASP B CA 1
ATOM 4068 C C . ASP B 1 214 ? 20.453 -35.125 -9.633 1 98.56 214 ASP B C 1
ATOM 4070 O O . ASP B 1 214 ? 20.141 -35.969 -8.781 1 98.56 214 ASP B O 1
ATOM 4074 N N . PHE B 1 215 ? 20.766 -33.938 -9.352 1 98.62 215 PHE B N 1
ATOM 4075 C CA . PHE B 1 215 ? 20.672 -33.406 -7.992 1 98.62 215 PHE B CA 1
ATOM 4076 C C . PHE B 1 215 ? 19.266 -33.562 -7.449 1 98.62 215 PHE B C 1
ATOM 4078 O O . PHE B 1 215 ? 19.062 -34.125 -6.367 1 98.62 215 PHE B O 1
ATOM 4085 N N . TYR B 1 216 ? 18.281 -33.125 -8.188 1 98.69 216 TYR B N 1
ATOM 4086 C CA . TYR B 1 216 ? 16.906 -33.094 -7.691 1 98.69 216 TYR B CA 1
ATOM 4087 C C . TYR B 1 216 ? 16.297 -34.5 -7.699 1 98.69 216 TYR B C 1
ATOM 4089 O O . TYR B 1 216 ? 15.406 -34.781 -6.902 1 98.69 216 TYR B O 1
ATOM 4097 N N . LEU B 1 217 ? 16.766 -35.406 -8.594 1 98.5 217 LEU B N 1
ATOM 4098 C CA . LEU B 1 217 ? 16.25 -36.75 -8.656 1 98.5 217 LEU B CA 1
ATOM 4099 C C . LEU B 1 217 ? 16.609 -37.531 -7.391 1 98.5 217 LEU B C 1
ATOM 4101 O O . LEU B 1 217 ? 16.078 -38.594 -7.141 1 98.5 217 LEU B O 1
ATOM 4105 N N . ARG B 1 218 ? 17.484 -36.969 -6.598 1 97.44 218 ARG B N 1
ATOM 4106 C CA . ARG B 1 218 ? 17.859 -37.594 -5.328 1 97.44 218 ARG B CA 1
ATOM 4107 C C . ARG B 1 218 ? 16.812 -37.281 -4.258 1 97.44 218 ARG B C 1
ATOM 4109 O O . ARG B 1 218 ? 16.875 -37.844 -3.152 1 97.44 218 ARG B O 1
ATOM 4116 N N . GLY B 1 219 ? 15.914 -36.469 -4.543 1 95.31 219 GLY B N 1
ATOM 4117 C CA . GLY B 1 219 ? 14.867 -36.125 -3.598 1 95.31 219 GLY B CA 1
ATOM 4118 C C . GLY B 1 219 ? 14.023 -37.312 -3.178 1 95.31 219 GLY B C 1
ATOM 4119 O O . GLY B 1 219 ? 14.016 -38.344 -3.852 1 95.31 219 GLY B O 1
ATOM 4120 N N . ALA B 1 220 ? 13.312 -37.125 -2.141 1 93.75 220 ALA B N 1
ATOM 4121 C CA . ALA B 1 220 ? 12.562 -38.219 -1.522 1 93.75 220 ALA B CA 1
ATOM 4122 C C . ALA B 1 220 ? 11.43 -38.688 -2.434 1 93.75 220 ALA B C 1
ATOM 4124 O O . ALA B 1 220 ? 11.109 -39.875 -2.469 1 93.75 220 ALA B O 1
ATOM 4125 N N . ARG B 1 221 ? 10.859 -37.75 -3.174 1 96.38 221 ARG B N 1
ATOM 4126 C CA . ARG B 1 221 ? 9.656 -38.094 -3.92 1 96.38 221 ARG B CA 1
ATOM 4127 C C . ARG B 1 221 ? 9.852 -37.844 -5.414 1 96.38 221 ARG B C 1
ATOM 4129 O O . ARG B 1 221 ? 9.062 -38.344 -6.234 1 96.38 221 ARG B O 1
ATOM 4136 N N . THR B 1 222 ? 10.922 -37.281 -5.828 1 98.31 222 THR B N 1
ATOM 4137 C CA . THR B 1 222 ? 11.094 -36.75 -7.18 1 98.31 222 THR B CA 1
ATOM 4138 C C . THR B 1 222 ? 11.297 -37.906 -8.172 1 98.31 222 THR B C 1
ATOM 4140 O O . THR B 1 222 ? 12.164 -38.75 -7.984 1 98.31 222 THR B O 1
ATOM 4143 N N . LYS B 1 223 ? 10.516 -37.875 -9.25 1 98.56 223 LYS B N 1
ATOM 4144 C CA . LYS B 1 223 ? 10.578 -38.906 -10.281 1 98.56 223 LYS B CA 1
ATOM 4145 C C . LYS B 1 223 ? 11.062 -38.312 -11.609 1 98.56 223 LYS B C 1
ATOM 4147 O O . LYS B 1 223 ? 11.641 -39.031 -12.43 1 98.56 223 LYS B O 1
ATOM 4152 N N . VAL B 1 224 ? 10.766 -37.094 -11.805 1 98.81 224 VAL B N 1
ATOM 4153 C CA . VAL B 1 224 ? 11.109 -36.406 -13.055 1 98.81 224 VAL B CA 1
ATOM 4154 C C . VAL B 1 224 ? 11.648 -35.031 -12.75 1 98.81 224 VAL B C 1
ATOM 4156 O O . VAL B 1 224 ? 11.156 -34.344 -11.852 1 98.81 224 VAL B O 1
ATOM 4159 N N . VAL B 1 225 ? 12.656 -34.656 -13.414 1 98.88 225 VAL B N 1
ATOM 4160 C CA . VAL B 1 225 ? 13.156 -33.281 -13.391 1 98.88 225 VAL B CA 1
ATOM 4161 C C . VAL B 1 225 ? 13.172 -32.719 -14.812 1 98.88 225 VAL B C 1
ATOM 4163 O O . VAL B 1 225 ? 13.672 -33.344 -15.734 1 98.88 225 VAL B O 1
ATOM 4166 N N . ILE B 1 226 ? 12.547 -31.594 -14.992 1 98.94 226 ILE B N 1
ATOM 4167 C CA . ILE B 1 226 ? 12.531 -30.859 -16.25 1 98.94 226 ILE B CA 1
ATOM 4168 C C . ILE B 1 226 ? 13.266 -29.531 -16.094 1 98.94 226 ILE B C 1
ATOM 4170 O O . ILE B 1 226 ? 12.75 -28.594 -15.477 1 98.94 226 ILE B O 1
ATOM 4174 N N . VAL B 1 227 ? 14.438 -29.422 -16.672 1 98.88 227 VAL B N 1
ATOM 4175 C CA . VAL B 1 227 ? 15.273 -28.219 -16.562 1 98.88 227 VAL B CA 1
ATOM 4176 C C . VAL B 1 227 ? 15.023 -27.297 -17.75 1 98.88 227 VAL B C 1
ATOM 4178 O O . VAL B 1 227 ? 15.312 -27.656 -18.891 1 98.88 227 VAL B O 1
ATOM 4181 N N . LYS B 1 228 ? 14.477 -26.109 -17.469 1 98.19 228 LYS B N 1
ATOM 4182 C CA . LYS B 1 228 ? 14.273 -25.109 -18.516 1 98.19 228 LYS B CA 1
ATOM 4183 C C . LYS B 1 228 ? 15.602 -24.5 -18.953 1 98.19 228 LYS B C 1
ATOM 4185 O O . LYS B 1 228 ? 16.344 -23.969 -18.141 1 98.19 228 LYS B O 1
ATOM 4190 N N . VAL B 1 229 ? 15.867 -24.562 -20.203 1 97.19 229 VAL B N 1
ATOM 4191 C CA . VAL B 1 229 ? 17.141 -24.094 -20.734 1 97.19 229 VAL B CA 1
ATOM 4192 C C . VAL B 1 229 ? 16.922 -22.922 -21.688 1 97.19 229 VAL B C 1
ATOM 4194 O O . VAL B 1 229 ? 17.531 -22.859 -22.75 1 97.19 229 VAL B O 1
ATOM 4197 N N . GLY B 1 230 ? 15.984 -22.078 -21.422 1 91.75 230 GLY B N 1
ATOM 4198 C CA . GLY B 1 230 ? 15.68 -20.891 -22.219 1 91.75 230 GLY B CA 1
ATOM 4199 C C . GLY B 1 230 ? 14.984 -21.219 -23.516 1 91.75 230 GLY B C 1
ATOM 4200 O O . GLY B 1 230 ? 14.078 -22.047 -23.562 1 91.75 230 GLY B O 1
ATOM 4201 N N . PRO B 1 231 ? 15.352 -20.438 -24.562 1 90.62 231 PRO B N 1
ATOM 4202 C CA . PRO B 1 231 ? 14.719 -20.625 -25.875 1 90.62 231 PRO B CA 1
ATOM 4203 C C . PRO B 1 231 ? 14.992 -22 -26.484 1 90.62 231 PRO B C 1
ATOM 4205 O O . PRO B 1 231 ? 14.258 -22.438 -27.375 1 90.62 231 PRO B O 1
ATOM 4208 N N . ALA B 1 232 ? 16 -22.656 -25.969 1 94.5 232 ALA B N 1
ATOM 4209 C CA . ALA B 1 232 ? 16.375 -23.969 -26.5 1 94.5 232 ALA B CA 1
ATOM 4210 C C . ALA B 1 232 ? 15.367 -25.031 -26.078 1 94.5 232 ALA B C 1
ATOM 4212 O O . ALA B 1 232 ? 15.328 -26.125 -26.672 1 94.5 232 ALA B O 1
ATOM 4213 N N . GLY B 1 233 ? 14.594 -24.75 -25.047 1 97.75 233 GLY B N 1
ATOM 4214 C CA . GLY B 1 233 ? 13.57 -25.688 -24.609 1 97.75 233 GLY B CA 1
ATOM 4215 C C . GLY B 1 233 ? 13.773 -26.172 -23.188 1 97.75 233 GLY B C 1
ATOM 4216 O O . GLY B 1 233 ? 13.945 -25.375 -22.266 1 97.75 233 GLY B O 1
ATOM 4217 N N . ALA B 1 234 ? 13.703 -27.547 -23.062 1 98.75 234 ALA B N 1
ATOM 4218 C CA . ALA B 1 234 ? 13.805 -28.109 -21.719 1 98.75 234 ALA B CA 1
ATOM 4219 C C . ALA B 1 234 ? 14.461 -29.5 -21.766 1 98.75 234 ALA B C 1
ATOM 4221 O O . ALA B 1 234 ? 14.203 -30.281 -22.672 1 98.75 234 ALA B O 1
ATOM 4222 N N . TYR B 1 235 ? 15.344 -29.719 -20.859 1 98.81 235 TYR B N 1
ATOM 4223 C CA . TYR B 1 235 ? 15.984 -31.016 -20.641 1 98.81 235 TYR B CA 1
ATOM 4224 C C . TYR B 1 235 ? 15.211 -31.828 -19.625 1 98.81 235 TYR B C 1
ATOM 4226 O O . TYR B 1 235 ? 14.906 -31.344 -18.531 1 98.81 235 TYR B O 1
ATOM 4234 N N . VAL B 1 236 ? 14.906 -33.125 -20 1 98.88 236 VAL B N 1
ATOM 4235 C CA . VAL B 1 236 ? 14.102 -34 -19.156 1 98.88 236 VAL B CA 1
ATOM 4236 C C . VAL B 1 236 ? 14.938 -35.188 -18.703 1 98.88 236 VAL B C 1
ATOM 4238 O O . VAL B 1 236 ? 15.672 -35.781 -19.484 1 98.88 236 VAL B O 1
ATOM 4241 N N . LYS B 1 237 ? 14.852 -35.469 -17.422 1 98.81 237 LYS B N 1
ATOM 4242 C CA . LYS B 1 237 ? 15.453 -36.688 -16.891 1 98.81 237 LYS B CA 1
ATOM 4243 C C . LYS B 1 237 ? 14.523 -37.375 -15.883 1 98.81 237 LYS B C 1
ATOM 4245 O O . LYS B 1 237 ? 13.945 -36.719 -15.023 1 98.81 237 LYS B O 1
ATOM 4250 N N . GLN B 1 238 ? 14.398 -38.625 -16.062 1 98.5 238 GLN B N 1
ATOM 4251 C CA . GLN B 1 238 ? 13.547 -39.438 -15.188 1 98.5 238 GLN B CA 1
ATOM 4252 C C . GLN B 1 238 ? 14.391 -40.25 -14.211 1 98.5 238 GLN B C 1
ATOM 4254 O O . GLN B 1 238 ? 15.578 -40.469 -14.438 1 98.5 238 GLN B O 1
ATOM 4259 N N . GLN B 1 239 ? 13.75 -40.625 -13.164 1 96.5 239 GLN B N 1
ATOM 4260 C CA . GLN B 1 239 ? 14.414 -41.438 -12.156 1 96.5 239 GLN B CA 1
ATOM 4261 C C . GLN B 1 239 ? 14.969 -42.719 -12.773 1 96.5 239 GLN B C 1
ATOM 4263 O O . GLN B 1 239 ? 15.984 -43.25 -12.312 1 96.5 239 GLN B O 1
ATOM 4268 N N . SER B 1 240 ? 14.43 -43.156 -13.867 1 95.12 240 SER B N 1
ATOM 4269 C CA . SER B 1 240 ? 14.875 -44.344 -14.555 1 95.12 240 SER B CA 1
ATOM 4270 C C . SER B 1 240 ? 16.234 -44.156 -15.219 1 95.12 240 SER B C 1
ATOM 4272 O O . SER B 1 240 ? 16.891 -45.125 -15.609 1 95.12 240 SER B O 1
ATOM 4274 N N . GLY B 1 241 ? 16.578 -42.906 -15.398 1 95.62 241 GLY B N 1
ATOM 4275 C CA . GLY B 1 241 ? 17.812 -42.594 -16.094 1 95.62 241 GLY B CA 1
ATOM 4276 C C . GLY B 1 241 ? 17.594 -42.094 -17.516 1 95.62 241 GLY B C 1
ATOM 4277 O O . GLY B 1 241 ? 18.484 -41.469 -18.109 1 95.62 241 GLY B O 1
ATOM 4278 N N . GLU B 1 242 ? 16.422 -42.344 -18 1 97.75 242 GLU B N 1
ATOM 4279 C CA . GLU B 1 242 ? 16.109 -41.844 -19.328 1 97.75 242 GLU B CA 1
ATOM 4280 C C . GLU B 1 242 ? 16.156 -40.312 -19.344 1 97.75 242 GLU B C 1
ATOM 4282 O O . GLU B 1 242 ? 15.672 -39.656 -18.422 1 97.75 242 GLU B O 1
ATOM 4287 N N . SER B 1 243 ? 16.75 -39.812 -20.344 1 98.44 243 SER B N 1
ATOM 4288 C CA . SER B 1 243 ? 16.859 -38.344 -20.469 1 98.44 243 SER B CA 1
ATOM 4289 C C . SER B 1 243 ? 16.797 -37.906 -21.922 1 98.44 243 SER B C 1
ATOM 4291 O O . SER B 1 243 ? 17.141 -38.688 -22.828 1 98.44 243 SER B O 1
ATOM 4293 N N . TYR B 1 244 ? 16.266 -36.781 -22.203 1 98.38 244 TYR B N 1
ATOM 4294 C CA . TYR B 1 244 ? 16.156 -36.188 -23.531 1 98.38 244 TYR B CA 1
ATOM 4295 C C . TYR B 1 244 ? 15.859 -34.719 -23.453 1 98.38 244 TYR B C 1
ATOM 4297 O O . TYR B 1 244 ? 15.539 -34.188 -22.391 1 98.38 244 TYR B O 1
ATOM 4305 N N . THR B 1 245 ? 16.047 -34.094 -24.578 1 98.38 245 THR B N 1
ATOM 4306 C CA . THR B 1 245 ? 15.703 -32.688 -24.703 1 98.38 245 THR B CA 1
ATOM 4307 C C . THR B 1 245 ? 14.484 -32.5 -25.594 1 98.38 245 THR B C 1
ATOM 4309 O O . THR B 1 245 ? 14.352 -33.156 -26.625 1 98.38 245 THR B O 1
ATOM 4312 N N . VAL B 1 246 ? 13.547 -31.734 -25.141 1 98.44 246 VAL B N 1
ATOM 4313 C CA . VAL B 1 246 ? 12.438 -31.281 -25.969 1 98.44 246 VAL B CA 1
ATOM 4314 C C . VAL B 1 246 ? 12.695 -29.859 -26.453 1 98.44 246 VAL B C 1
ATOM 4316 O O . VAL B 1 246 ? 12.766 -28.922 -25.656 1 98.44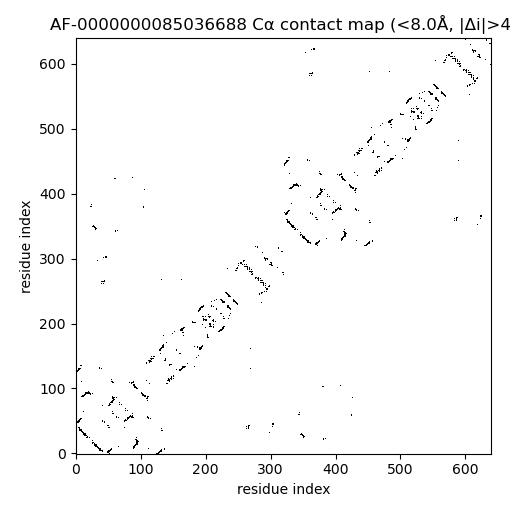 246 VAL B O 1
ATOM 4319 N N . THR B 1 247 ? 12.828 -29.656 -27.734 1 97.38 247 THR B N 1
ATOM 4320 C CA . THR B 1 247 ? 13.211 -28.391 -28.328 1 97.38 247 THR B CA 1
ATOM 4321 C C . THR B 1 247 ? 12.117 -27.344 -28.125 1 97.38 247 THR B C 1
ATOM 4323 O O . THR B 1 247 ? 10.93 -27.656 -28.219 1 97.38 247 THR B O 1
ATOM 4326 N N . GLY B 1 248 ? 12.594 -26.109 -27.859 1 97.06 248 GLY B N 1
ATOM 4327 C CA . GLY B 1 248 ? 11.648 -25 -27.734 1 97.06 248 GLY B CA 1
ATOM 4328 C C . GLY B 1 248 ? 11.117 -24.531 -29.078 1 97.06 248 GLY B C 1
ATOM 4329 O O . GLY B 1 248 ? 11.445 -25.094 -30.109 1 97.06 248 GLY B O 1
ATOM 4330 N N . PHE B 1 249 ? 10.234 -23.547 -29.031 1 96.69 249 PHE B N 1
ATOM 4331 C CA . PHE B 1 249 ? 9.672 -22.938 -30.234 1 96.69 249 PHE B CA 1
ATOM 4332 C C . PHE B 1 249 ? 10.281 -21.562 -30.484 1 96.69 249 PHE B C 1
ATOM 4334 O O . PHE B 1 249 ? 10.516 -20.797 -29.531 1 96.69 249 PHE B O 1
ATOM 4341 N N . LYS B 1 250 ? 10.469 -21.25 -31.656 1 92.12 250 LYS B N 1
ATOM 4342 C CA . LYS B 1 250 ? 11.023 -19.938 -32 1 92.12 250 LYS B CA 1
ATOM 4343 C C . LYS B 1 250 ? 9.945 -18.859 -31.938 1 92.12 250 LYS B C 1
ATOM 4345 O O . LYS B 1 250 ? 8.82 -19.062 -32.406 1 92.12 250 LYS B O 1
ATOM 4350 N N . VAL B 1 251 ? 10.336 -17.891 -31.234 1 90.5 251 VAL B N 1
ATOM 4351 C CA . VAL B 1 251 ? 9.414 -16.766 -31.125 1 90.5 251 VAL B CA 1
ATOM 4352 C C . VAL B 1 251 ? 9.984 -15.555 -31.859 1 90.5 251 VAL B C 1
ATOM 4354 O O . VAL B 1 251 ? 11.188 -15.289 -31.781 1 90.5 251 VAL B O 1
ATOM 4357 N N . ALA B 1 252 ? 9.219 -14.805 -32.688 1 85.06 252 ALA B N 1
ATOM 4358 C CA . ALA B 1 252 ? 9.641 -13.68 -33.5 1 85.06 252 ALA B CA 1
ATOM 4359 C C . ALA B 1 252 ? 10.008 -12.469 -32.656 1 85.06 252 ALA B C 1
ATOM 4361 O O . ALA B 1 252 ? 11.023 -11.812 -32.875 1 85.06 252 ALA B O 1
ATOM 4362 N N . GLN B 1 253 ? 9.164 -12.148 -31.656 1 86.75 253 GLN B N 1
ATOM 4363 C CA . GLN B 1 253 ? 9.406 -10.992 -30.812 1 86.75 253 GLN B CA 1
ATOM 4364 C C . GLN B 1 253 ? 9.055 -11.289 -29.359 1 86.75 253 GLN B C 1
ATOM 4366 O O . GLN B 1 253 ? 7.98 -11.82 -29.062 1 86.75 253 GLN B O 1
ATOM 4371 N N . VAL B 1 254 ? 10 -11.008 -28.562 1 85.31 254 VAL B N 1
ATOM 4372 C CA . VAL B 1 254 ? 9.766 -11.141 -27.141 1 85.31 254 VAL B CA 1
ATOM 4373 C C . VAL B 1 254 ? 9.234 -9.82 -26.578 1 85.31 254 VAL B C 1
ATOM 4375 O O . VAL B 1 254 ? 9.914 -8.797 -26.656 1 85.31 254 VAL B O 1
ATOM 4378 N N . ALA B 1 255 ? 8.062 -9.859 -26.078 1 80.81 255 ALA B N 1
ATOM 4379 C CA . ALA B 1 255 ? 7.434 -8.688 -25.484 1 80.81 255 ALA B CA 1
ATOM 4380 C C . ALA B 1 255 ? 7.715 -8.609 -23.984 1 80.81 255 ALA B C 1
ATOM 4382 O O . ALA B 1 255 ? 8.125 -7.562 -23.484 1 80.81 255 ALA B O 1
ATOM 4383 N N . ASP B 1 256 ? 7.516 -9.711 -23.297 1 82.88 256 ASP B N 1
ATOM 4384 C CA . ASP B 1 256 ? 7.637 -9.812 -21.844 1 82.88 256 ASP B CA 1
ATOM 4385 C C . ASP B 1 256 ? 7.895 -11.258 -21.406 1 82.88 256 ASP B C 1
ATOM 4387 O O . ASP B 1 256 ? 7.223 -12.18 -21.875 1 82.88 256 ASP B O 1
ATOM 4391 N N . THR B 1 257 ? 8.789 -11.367 -20.531 1 80.5 257 THR B N 1
ATOM 4392 C CA . THR B 1 257 ? 9.117 -12.734 -20.141 1 80.5 257 THR B CA 1
ATOM 4393 C C . THR B 1 257 ? 8.359 -13.125 -18.875 1 80.5 257 THR B C 1
ATOM 4395 O O . THR B 1 257 ? 8.43 -14.281 -18.438 1 80.5 257 THR B O 1
ATOM 4398 N N . VAL B 1 258 ? 7.672 -12.227 -18.312 1 85.5 258 VAL B N 1
ATOM 4399 C CA . VAL B 1 258 ? 6.938 -12.477 -17.078 1 85.5 258 VAL B CA 1
ATOM 4400 C C . VAL B 1 258 ? 5.844 -13.516 -17.328 1 85.5 258 VAL B C 1
ATOM 4402 O O . VAL B 1 258 ? 5.148 -13.461 -18.344 1 85.5 258 VAL B O 1
ATOM 4405 N N . GLY B 1 259 ? 5.754 -14.5 -16.484 1 90.31 259 GLY B N 1
ATOM 4406 C CA . GLY B 1 259 ? 4.703 -15.5 -16.547 1 90.31 259 GLY B CA 1
ATOM 4407 C C . GLY B 1 259 ? 5.078 -16.703 -17.406 1 90.31 259 GLY B C 1
ATOM 4408 O O . GLY B 1 259 ? 4.363 -17.703 -17.438 1 90.31 259 GLY B O 1
ATOM 4409 N N . ALA B 1 260 ? 6.191 -16.594 -18.125 1 92.56 260 ALA B N 1
ATOM 4410 C CA . ALA B 1 260 ? 6.594 -17.688 -19.016 1 92.56 260 ALA B CA 1
ATOM 4411 C C . ALA B 1 260 ? 6.863 -18.969 -18.234 1 92.56 260 ALA B C 1
ATOM 4413 O O . ALA B 1 260 ? 6.453 -20.047 -18.641 1 92.56 260 ALA B O 1
ATOM 4414 N N . GLY B 1 261 ? 7.562 -18.828 -17.109 1 95.75 261 GLY B N 1
ATOM 4415 C CA . GLY B 1 261 ? 7.812 -19.984 -16.266 1 95.75 261 GLY B CA 1
ATOM 4416 C C . GLY B 1 261 ? 6.547 -20.594 -15.695 1 95.75 261 GLY B C 1
ATOM 4417 O O . GLY B 1 261 ? 6.406 -21.828 -15.656 1 95.75 261 GLY B O 1
ATOM 4418 N N . ASP B 1 262 ? 5.648 -19.75 -15.266 1 97.81 262 ASP B N 1
ATOM 4419 C CA . ASP B 1 262 ? 4.352 -20.219 -14.789 1 97.81 262 ASP B CA 1
ATOM 4420 C C . ASP B 1 262 ? 3.584 -20.938 -15.898 1 97.81 262 ASP B C 1
ATOM 4422 O O . ASP B 1 262 ? 2.945 -21.969 -15.664 1 97.81 262 ASP B O 1
ATOM 4426 N N . GLY B 1 263 ? 3.645 -20.297 -17.062 1 97.88 263 GLY B N 1
ATOM 4427 C CA . GLY B 1 263 ? 3.002 -20.922 -18.203 1 97.88 263 GLY B CA 1
ATOM 4428 C C . GLY B 1 263 ? 3.566 -22.297 -18.531 1 97.88 263 GLY B C 1
ATOM 4429 O O . GLY B 1 263 ? 2.822 -23.203 -18.875 1 97.88 263 GLY B O 1
ATOM 4430 N N . PHE B 1 264 ? 4.867 -22.422 -18.484 1 98.44 264 PHE B N 1
ATOM 4431 C CA . PHE B 1 264 ? 5.52 -23.703 -18.719 1 98.44 264 PHE B CA 1
ATOM 4432 C C . PHE B 1 264 ? 5 -24.75 -17.734 1 98.44 264 PHE B C 1
ATOM 4434 O O . PHE B 1 264 ? 4.609 -25.859 -18.156 1 98.44 264 PHE B O 1
ATOM 4441 N N . ALA B 1 265 ? 4.988 -24.406 -16.453 1 98.62 265 ALA B N 1
ATOM 4442 C CA . ALA B 1 265 ? 4.504 -25.328 -15.422 1 98.62 265 ALA B CA 1
ATOM 4443 C C . ALA B 1 265 ? 3.057 -25.719 -15.68 1 98.62 265 ALA B C 1
ATOM 4445 O O . ALA B 1 265 ? 2.709 -26.906 -15.578 1 98.62 265 ALA B O 1
ATOM 4446 N N . MET B 1 266 ? 2.275 -24.75 -15.992 1 98.31 266 MET B N 1
ATOM 4447 C CA . MET B 1 266 ? 0.862 -24.984 -16.281 1 98.31 266 MET B CA 1
ATOM 4448 C C . MET B 1 266 ? 0.695 -25.906 -17.484 1 98.31 266 MET B C 1
ATOM 4450 O O . MET B 1 266 ? -0.124 -26.828 -17.453 1 98.31 266 MET B O 1
ATOM 4454 N N . GLY B 1 267 ? 1.444 -25.688 -18.547 1 98.56 267 GLY B N 1
ATOM 4455 C CA . GLY B 1 267 ? 1.402 -26.562 -19.719 1 98.56 267 GLY B CA 1
ATOM 4456 C C . GLY B 1 267 ? 1.743 -28 -19.391 1 98.56 267 GLY B C 1
ATOM 4457 O O . GLY B 1 267 ? 1.019 -28.922 -19.781 1 98.56 267 GLY B O 1
ATOM 4458 N N . VAL B 1 268 ? 2.799 -28.203 -18.672 1 98.81 268 VAL B N 1
ATOM 4459 C CA . VAL B 1 268 ? 3.23 -29.531 -18.281 1 98.81 268 VAL B CA 1
ATOM 4460 C C . VAL B 1 268 ? 2.137 -30.219 -17.453 1 98.81 268 VAL B C 1
ATOM 4462 O O . VAL B 1 268 ? 1.74 -31.344 -17.75 1 98.81 268 VAL B O 1
ATOM 4465 N N . LEU B 1 269 ? 1.656 -29.516 -16.484 1 98.69 269 LEU B N 1
ATOM 4466 C CA . LEU B 1 269 ? 0.686 -30.062 -15.539 1 98.69 269 LEU B CA 1
ATOM 4467 C C . LEU B 1 269 ? -0.595 -30.484 -16.25 1 98.69 269 LEU B C 1
ATOM 4469 O O . LEU B 1 269 ? -1.104 -31.578 -16.031 1 98.69 269 LEU B O 1
ATOM 4473 N N . THR B 1 270 ? -1.134 -29.625 -17.109 1 98.56 270 THR B N 1
ATOM 4474 C CA . THR B 1 270 ? -2.41 -29.891 -17.766 1 98.56 270 THR B CA 1
ATOM 4475 C C . THR B 1 270 ? -2.277 -31.031 -18.766 1 98.56 270 THR B C 1
ATOM 4477 O O . THR B 1 270 ? -3.176 -31.875 -18.875 1 98.56 270 THR B O 1
ATOM 4480 N N . ALA B 1 271 ? -1.158 -31.125 -19.5 1 98.62 271 ALA B N 1
ATOM 4481 C CA . ALA B 1 271 ? -0.938 -32.219 -20.422 1 98.62 271 ALA B CA 1
ATOM 4482 C C . ALA B 1 271 ? -0.897 -33.562 -19.688 1 98.62 271 ALA B C 1
ATOM 4484 O O . ALA B 1 271 ? -1.496 -34.562 -20.141 1 98.62 271 ALA B O 1
ATOM 4485 N N . LEU B 1 272 ? -0.232 -33.594 -18.594 1 98.56 272 LEU B N 1
ATOM 4486 C CA . LEU B 1 272 ? -0.146 -34.812 -17.812 1 98.56 272 LEU B CA 1
ATOM 4487 C C . LEU B 1 272 ? -1.518 -35.219 -17.281 1 98.56 272 LEU B C 1
ATOM 4489 O O . LEU B 1 272 ? -1.853 -36.406 -17.266 1 98.56 272 LEU B O 1
ATOM 4493 N N . LEU B 1 273 ? -2.283 -34.281 -16.828 1 97.81 273 LEU B N 1
ATOM 4494 C CA . LEU B 1 273 ? -3.631 -34.562 -16.344 1 97.81 273 LEU B CA 1
ATOM 4495 C C . LEU B 1 273 ? -4.512 -35.125 -17.453 1 97.81 273 LEU B C 1
ATOM 4497 O O . LEU B 1 273 ? -5.465 -35.844 -17.188 1 97.81 273 LEU B O 1
ATOM 4501 N N . GLU B 1 274 ? -4.18 -34.75 -18.688 1 97.69 274 GLU B N 1
ATOM 4502 C CA . GLU B 1 274 ? -4.914 -35.219 -19.859 1 97.69 274 GLU B CA 1
ATOM 4503 C C . GLU B 1 274 ? -4.293 -36.5 -20.406 1 97.69 274 GLU B C 1
ATOM 4505 O O . GLU B 1 274 ? -4.59 -36.906 -21.531 1 97.69 274 GLU B O 1
ATOM 4510 N N . HIS B 1 275 ? -3.326 -37.062 -19.75 1 97.69 275 HIS B N 1
ATOM 4511 C CA . HIS B 1 275 ? -2.719 -38.375 -20.016 1 97.69 275 HIS B CA 1
ATOM 4512 C C . HIS B 1 275 ? -1.849 -38.344 -21.266 1 97.69 275 HIS B C 1
ATOM 4514 O O . HIS B 1 275 ? -1.74 -39.344 -21.984 1 97.69 275 HIS B O 1
ATOM 4520 N N . LYS B 1 276 ? -1.366 -37.188 -21.531 1 98.19 276 LYS B N 1
ATOM 4521 C CA . LYS B 1 276 ? -0.36 -37.125 -22.578 1 98.19 276 LYS B CA 1
ATOM 4522 C C . LYS B 1 276 ? 0.985 -37.656 -22.109 1 98.19 276 LYS B C 1
ATOM 4524 O O . LYS B 1 276 ? 1.206 -37.812 -20.906 1 98.19 276 LYS B O 1
ATOM 4529 N N . SER B 1 277 ? 1.888 -38 -23.078 1 98.31 277 SER B N 1
ATOM 4530 C CA . SER B 1 277 ? 3.232 -38.438 -22.719 1 98.31 277 SER B CA 1
ATOM 4531 C C . SER B 1 277 ? 4.027 -37.312 -22.062 1 98.31 277 SER B C 1
ATOM 4533 O O . SER B 1 277 ? 3.686 -36.125 -22.219 1 98.31 277 SER B O 1
ATOM 4535 N N . LEU B 1 278 ? 5.055 -37.688 -21.344 1 98.56 278 LEU B N 1
ATOM 4536 C CA . LEU B 1 278 ? 5.922 -36.719 -20.719 1 98.56 278 LEU B CA 1
ATOM 4537 C C . LEU B 1 278 ? 6.543 -35.781 -21.781 1 98.56 278 LEU B C 1
ATOM 4539 O O . LEU B 1 278 ? 6.66 -34.594 -21.562 1 98.56 278 LEU B O 1
ATOM 4543 N N . ARG B 1 279 ? 6.934 -36.344 -22.875 1 98.25 279 ARG B N 1
ATOM 4544 C CA . ARG B 1 279 ? 7.492 -35.531 -23.969 1 98.25 279 ARG B CA 1
ATOM 4545 C C . ARG B 1 279 ? 6.488 -34.5 -24.469 1 98.25 279 ARG B C 1
ATOM 4547 O O . ARG B 1 279 ? 6.836 -33.344 -24.672 1 98.25 279 ARG B O 1
ATOM 4554 N N . SER B 1 280 ? 5.266 -34.938 -24.672 1 98.38 280 SER B N 1
ATOM 4555 C CA . SER B 1 280 ? 4.211 -34.031 -25.094 1 98.38 280 SER B CA 1
ATOM 4556 C C . SER B 1 280 ? 3.92 -32.969 -24.047 1 98.38 280 SER B C 1
ATOM 4558 O O . SER B 1 280 ? 3.607 -31.828 -24.375 1 98.38 280 SER B O 1
ATOM 4560 N N . ALA B 1 281 ? 3.965 -33.406 -22.797 1 98.75 281 ALA B N 1
ATOM 4561 C CA . ALA B 1 281 ? 3.74 -32.438 -21.703 1 98.75 281 ALA B CA 1
ATOM 4562 C C . ALA B 1 281 ? 4.785 -31.344 -21.703 1 98.75 281 ALA B C 1
ATOM 4564 O O . ALA B 1 281 ? 4.453 -30.156 -21.578 1 98.75 281 ALA B O 1
ATOM 4565 N N . VAL B 1 282 ? 6.016 -31.719 -21.875 1 98.81 282 VAL B N 1
ATOM 4566 C CA . VAL B 1 282 ? 7.105 -30.75 -21.922 1 98.81 282 VAL B CA 1
ATOM 4567 C C . VAL B 1 282 ? 6.969 -29.875 -23.156 1 98.81 282 VAL B C 1
ATOM 4569 O O . VAL B 1 282 ? 7.211 -28.656 -23.109 1 98.81 282 VAL B O 1
ATOM 4572 N N . MET B 1 283 ? 6.574 -30.469 -24.25 1 98.62 283 MET B N 1
ATOM 4573 C CA . MET B 1 283 ? 6.316 -29.688 -25.469 1 98.62 283 MET B CA 1
ATOM 4574 C C . MET B 1 283 ? 5.242 -28.641 -25.219 1 98.62 283 MET B C 1
ATOM 4576 O O . MET B 1 283 ? 5.371 -27.5 -25.656 1 98.62 283 MET B O 1
ATOM 4580 N N . ARG B 1 284 ? 4.129 -28.969 -24.531 1 98.56 284 ARG B N 1
ATOM 4581 C CA . ARG B 1 284 ? 3.088 -28 -24.203 1 98.56 284 ARG B CA 1
ATOM 4582 C C . ARG B 1 284 ? 3.633 -26.891 -23.312 1 98.56 284 ARG B C 1
ATOM 4584 O O . ARG B 1 284 ? 3.285 -25.719 -23.5 1 98.56 284 ARG B O 1
ATOM 4591 N N . GLY B 1 285 ? 4.434 -27.297 -22.312 1 98.56 285 GLY B N 1
ATOM 4592 C CA . GLY B 1 285 ? 5.09 -26.281 -21.516 1 98.56 285 GLY B CA 1
ATOM 4593 C C . GLY B 1 285 ? 5.855 -25.266 -22.359 1 98.56 285 GLY B C 1
ATOM 4594 O O . GLY B 1 285 ? 5.699 -24.062 -22.188 1 98.56 285 GLY B O 1
ATOM 4595 N N . ASN B 1 286 ? 6.633 -25.781 -23.297 1 98.25 286 ASN B N 1
ATOM 4596 C CA . ASN B 1 286 ? 7.383 -24.922 -24.203 1 98.25 286 ASN B CA 1
ATOM 4597 C C . ASN B 1 286 ? 6.457 -24.062 -25.047 1 98.25 286 ASN B C 1
ATOM 4599 O O . ASN B 1 286 ? 6.75 -22.891 -25.297 1 98.25 286 ASN B O 1
ATOM 4603 N N . ALA B 1 287 ? 5.41 -24.641 -25.5 1 97.62 287 ALA B N 1
ATOM 4604 C CA . ALA B 1 287 ? 4.465 -23.906 -26.344 1 97.62 287 ALA B CA 1
ATOM 4605 C C . ALA B 1 287 ? 3.83 -22.75 -25.594 1 97.62 287 ALA B C 1
ATOM 4607 O O . ALA B 1 287 ? 3.764 -21.625 -26.109 1 97.62 287 ALA B O 1
ATOM 4608 N N . VAL B 1 288 ? 3.354 -23.016 -24.406 1 97.44 288 VAL B N 1
ATOM 4609 C CA . VAL B 1 288 ? 2.707 -21.984 -23.594 1 97.44 288 VAL B CA 1
ATOM 4610 C C . VAL B 1 288 ? 3.713 -20.891 -23.266 1 97.44 288 VAL B C 1
ATOM 4612 O O . VAL B 1 288 ? 3.387 -19.703 -23.312 1 97.44 288 VAL B O 1
ATOM 4615 N N . GLY B 1 289 ? 4.926 -21.312 -22.859 1 95.75 289 GLY B N 1
ATOM 4616 C CA . GLY B 1 289 ? 5.965 -20.312 -22.641 1 95.75 289 GLY B CA 1
ATOM 4617 C C . GLY B 1 289 ? 6.207 -19.422 -23.844 1 95.75 289 GLY B C 1
ATOM 4618 O O . GLY B 1 289 ? 6.32 -18.203 -23.703 1 95.75 289 GLY B O 1
ATOM 4619 N N . ALA B 1 290 ? 6.285 -20.031 -24.969 1 95.12 290 ALA B N 1
ATOM 4620 C CA . ALA B 1 290 ? 6.527 -19.297 -26.203 1 95.12 290 ALA B CA 1
ATOM 4621 C C . ALA B 1 290 ? 5.395 -18.328 -26.5 1 95.12 290 ALA B C 1
ATOM 4623 O O . ALA B 1 290 ? 5.637 -17.203 -26.953 1 95.12 290 ALA B O 1
ATOM 4624 N N . LEU B 1 291 ? 4.195 -18.734 -26.328 1 95.31 291 LEU B N 1
ATOM 4625 C CA . LEU B 1 291 ? 3.035 -17.875 -26.547 1 95.31 291 LEU B CA 1
ATOM 4626 C C . LEU B 1 291 ? 3.035 -16.703 -25.578 1 95.31 291 LEU B C 1
ATOM 4628 O O . LEU B 1 291 ? 2.787 -15.562 -25.969 1 95.31 291 LEU B O 1
ATOM 4632 N N . GLN B 1 292 ? 3.361 -16.969 -24.328 1 93.81 292 GLN B N 1
ATOM 4633 C CA . GLN B 1 292 ? 3.281 -15.961 -23.266 1 93.81 292 GLN B CA 1
ATOM 4634 C C . GLN B 1 292 ? 4.332 -14.867 -23.469 1 93.81 292 GLN B C 1
ATOM 4636 O O . GLN B 1 292 ? 4.062 -13.688 -23.234 1 93.81 292 GLN B O 1
ATOM 4641 N N . VAL B 1 293 ? 5.551 -15.195 -23.875 1 92.25 293 VAL B N 1
ATOM 4642 C CA . VAL B 1 293 ? 6.629 -14.219 -23.969 1 92.25 293 VAL B CA 1
ATOM 4643 C C . VAL B 1 293 ? 6.332 -13.227 -25.094 1 92.25 293 VAL B C 1
ATOM 4645 O O . VAL B 1 293 ? 6.973 -12.18 -25.188 1 92.25 293 VAL B O 1
ATOM 4648 N N . GLN B 1 294 ? 5.305 -13.516 -25.891 1 90.69 294 GLN B N 1
ATOM 4649 C CA . GLN B 1 294 ? 4.949 -12.656 -27.016 1 90.69 294 GLN B CA 1
ATOM 4650 C C . GLN B 1 294 ? 3.824 -11.695 -26.625 1 90.69 294 GLN B C 1
ATOM 4652 O O . GLN B 1 294 ? 3.369 -10.906 -27.453 1 90.69 294 GLN B O 1
ATOM 4657 N N . THR B 1 295 ? 3.393 -11.758 -25.469 1 86.25 295 THR B N 1
ATOM 4658 C CA . THR B 1 295 ? 2.266 -10.961 -25 1 86.25 295 THR B CA 1
ATOM 4659 C C . THR B 1 295 ? 2.637 -10.219 -23.719 1 86.25 295 THR B C 1
ATOM 4661 O O . THR B 1 295 ? 3.355 -10.75 -22.859 1 86.25 295 THR B O 1
ATOM 4664 N N . TYR B 1 296 ? 2.127 -9 -23.594 1 81 296 TYR B N 1
ATOM 4665 C CA . TYR B 1 296 ? 2.311 -8.281 -22.328 1 81 296 TYR B CA 1
ATOM 4666 C C . TYR B 1 296 ? 1.382 -8.828 -21.25 1 81 296 TYR B C 1
ATOM 4668 O O . TYR B 1 296 ? 0.266 -9.266 -21.547 1 81 296 TYR B O 1
ATOM 4676 N N . GLY B 1 297 ? 1.852 -8.719 -20.031 1 82.69 297 GLY B N 1
ATOM 4677 C CA . GLY B 1 297 ? 1.046 -9.195 -18.922 1 82.69 297 GLY B CA 1
ATOM 4678 C C . GLY B 1 297 ? 1.483 -10.555 -18.406 1 82.69 297 GLY B C 1
ATOM 4679 O O . GLY B 1 297 ? 2.248 -11.258 -19.062 1 82.69 297 GLY B O 1
ATOM 4680 N N . ASP B 1 298 ? 0.937 -10.977 -17.328 1 87.38 298 ASP B N 1
ATOM 4681 C CA . ASP B 1 298 ? 1.43 -12.156 -16.625 1 87.38 298 ASP B CA 1
ATOM 4682 C C . ASP B 1 298 ? 0.75 -13.43 -17.125 1 87.38 298 ASP B C 1
ATOM 4684 O O . ASP B 1 298 ? 1.248 -14.531 -16.922 1 87.38 298 ASP B O 1
ATOM 4688 N N . ASN B 1 299 ? -0.422 -13.273 -17.766 1 90.38 299 ASN B N 1
ATOM 4689 C CA . ASN B 1 299 ? -1.133 -14.477 -18.188 1 90.38 299 ASN B CA 1
ATOM 4690 C C . ASN B 1 299 ? -1.96 -14.219 -19.438 1 90.38 299 ASN B C 1
ATOM 4692 O O . ASN B 1 299 ? -2.73 -15.086 -19.875 1 90.38 299 ASN B O 1
ATOM 4696 N N . ASP B 1 300 ? -1.797 -13.133 -20.062 1 90.06 300 ASP B N 1
ATOM 4697 C CA . ASP B 1 300 ? -2.619 -12.734 -21.203 1 90.06 300 ASP B CA 1
ATOM 4698 C C . ASP B 1 300 ? -2.303 -13.586 -22.422 1 90.06 300 ASP B C 1
ATOM 4700 O O . ASP B 1 300 ? -3.127 -13.703 -23.344 1 90.06 300 ASP B O 1
ATOM 4704 N N . GLY B 1 301 ? -1.121 -14.141 -22.453 1 92.5 301 GLY B N 1
ATOM 4705 C CA . GLY B 1 301 ? -0.706 -14.953 -23.594 1 92.5 301 GLY B CA 1
ATOM 4706 C C . GLY B 1 301 ? -1.078 -16.422 -23.453 1 92.5 301 GLY B C 1
ATOM 4707 O O . GLY B 1 301 ? -0.814 -17.219 -24.344 1 92.5 301 GLY B O 1
ATOM 4708 N N . TYR B 1 302 ? -1.654 -16.781 -22.297 1 96.88 302 TYR B N 1
ATOM 4709 C CA . TYR B 1 302 ? -2.023 -18.172 -22.094 1 96.88 302 TYR B CA 1
ATOM 4710 C C . TYR B 1 302 ? -3.125 -18.609 -23.062 1 96.88 302 TYR B C 1
ATOM 4712 O O . TYR B 1 302 ? -4.086 -17.859 -23.281 1 96.88 302 TYR B O 1
ATOM 4720 N N . PRO B 1 303 ? -3.051 -19.734 -23.656 1 97.25 303 PRO B N 1
ATOM 4721 C CA . PRO B 1 303 ? -3.977 -20.156 -24.703 1 97.25 303 PRO B CA 1
ATOM 4722 C C . PRO B 1 303 ? -5.25 -20.797 -24.156 1 97.25 303 PRO B C 1
ATOM 4724 O O . PRO B 1 303 ? -5.254 -21.297 -23.031 1 97.25 303 PRO B O 1
ATOM 4727 N N . THR B 1 304 ? -6.27 -20.719 -25 1 97.38 304 THR B N 1
ATOM 4728 C CA . THR B 1 304 ? -7.387 -21.656 -24.922 1 97.38 304 THR B CA 1
ATOM 4729 C C . THR B 1 304 ? -7.039 -22.969 -25.625 1 97.38 304 THR B C 1
ATOM 4731 O O . THR B 1 304 ? -6.031 -23.047 -26.328 1 97.38 304 THR B O 1
ATOM 4734 N N . PRO B 1 305 ? -7.898 -23.984 -25.406 1 97.25 305 PRO B N 1
ATOM 4735 C CA . PRO B 1 305 ? -7.645 -25.219 -26.141 1 97.25 305 PRO B CA 1
ATOM 4736 C C . PRO B 1 305 ? -7.562 -25 -27.656 1 97.25 305 PRO B C 1
ATOM 4738 O O . PRO B 1 305 ? -6.676 -25.547 -28.312 1 97.25 305 PRO B O 1
ATOM 4741 N N . ALA B 1 306 ? -8.422 -24.172 -28.156 1 97.5 306 ALA B N 1
ATOM 4742 C CA . ALA B 1 306 ? -8.406 -23.875 -29.578 1 97.5 306 ALA B CA 1
ATOM 4743 C C . ALA B 1 306 ? -7.137 -23.141 -29.984 1 97.5 306 ALA B C 1
ATOM 4745 O O . ALA B 1 306 ? -6.555 -23.406 -31.031 1 97.5 306 ALA B O 1
ATOM 4746 N N . GLY B 1 307 ? -6.73 -22.172 -29.172 1 97 307 GLY B N 1
ATOM 4747 C CA . GLY B 1 307 ? -5.5 -21.438 -29.438 1 97 307 GLY B CA 1
ATOM 4748 C C . GLY B 1 307 ? -4.266 -22.328 -29.406 1 97 307 GLY B C 1
ATOM 4749 O O . GLY B 1 307 ? -3.357 -22.156 -30.219 1 97 307 GLY B O 1
ATOM 4750 N N . LEU B 1 308 ? -4.254 -23.234 -28.469 1 97.56 308 LEU B N 1
ATOM 4751 C CA . LEU B 1 308 ? -3.145 -24.172 -28.359 1 97.56 308 LEU B CA 1
ATOM 4752 C C . LEU B 1 308 ? -3.084 -25.078 -29.578 1 97.56 308 LEU B C 1
ATOM 4754 O O . LEU B 1 308 ? -2.008 -25.312 -30.141 1 97.56 308 LEU B O 1
ATOM 4758 N N . GLN B 1 309 ? -4.191 -25.547 -30.016 1 97 309 GLN B N 1
ATOM 4759 C CA . GLN B 1 309 ? -4.266 -26.391 -31.203 1 97 309 GLN B CA 1
ATOM 4760 C C . GLN B 1 309 ? -3.803 -25.641 -32.438 1 97 309 GLN B C 1
ATOM 4762 O O . GLN B 1 309 ? -3.094 -26.188 -33.281 1 97 309 GLN B O 1
ATOM 4767 N N . ALA B 1 310 ? -4.262 -24.422 -32.562 1 97.25 310 ALA B N 1
ATOM 4768 C CA . ALA B 1 310 ? -3.848 -23.594 -33.688 1 97.25 310 ALA B CA 1
ATOM 4769 C C . ALA B 1 310 ? -2.334 -23.406 -33.719 1 97.25 310 ALA B C 1
ATOM 4771 O O . ALA B 1 310 ? -1.712 -23.422 -34.781 1 97.25 310 ALA B O 1
ATOM 4772 N N . PHE B 1 311 ? -1.795 -23.188 -32.594 1 96.62 311 PHE B N 1
ATOM 4773 C CA . PHE B 1 311 ? -0.35 -23.031 -32.469 1 96.62 311 PHE B CA 1
ATOM 4774 C C . PHE B 1 311 ? 0.372 -24.297 -32.906 1 96.62 311 PHE B C 1
ATOM 4776 O O . PHE B 1 311 ? 1.354 -24.234 -33.656 1 96.62 311 PHE B O 1
ATOM 4783 N N . TYR B 1 312 ? -0.108 -25.484 -32.5 1 97.06 312 TYR B N 1
ATOM 4784 C CA . TYR B 1 312 ? 0.488 -26.75 -32.875 1 97.06 312 TYR B CA 1
ATOM 4785 C C . TYR B 1 312 ? 0.433 -26.953 -34.375 1 97.06 312 TYR B C 1
ATOM 4787 O O . TYR B 1 312 ? 1.403 -27.422 -34.969 1 97.06 312 TYR B O 1
ATOM 4795 N N . GLN B 1 313 ? -0.669 -26.641 -34.938 1 97.06 313 GLN B N 1
ATOM 4796 C CA . GLN B 1 313 ? -0.827 -26.766 -36.375 1 97.06 313 GLN B CA 1
ATOM 4797 C C . GLN B 1 313 ? 0.165 -25.891 -37.125 1 97.06 313 GLN B C 1
ATOM 4799 O O . GLN B 1 313 ? 0.777 -26.312 -38.094 1 97.06 313 GLN B O 1
ATOM 4804 N N . GLN B 1 314 ? 0.246 -24.703 -36.688 1 96.06 314 GLN B N 1
ATOM 4805 C CA . GLN B 1 314 ? 1.176 -23.766 -37.312 1 96.06 314 GLN B CA 1
ATOM 4806 C C . GLN B 1 314 ? 2.613 -24.266 -37.219 1 96.06 314 GLN B C 1
ATOM 4808 O O . GLN B 1 314 ? 3.402 -24.094 -38.156 1 96.06 314 GLN B O 1
ATOM 4813 N N . GLU B 1 315 ? 2.971 -24.875 -36.125 1 95.88 315 GLU B N 1
ATOM 4814 C CA . GLU B 1 315 ? 4.336 -25.328 -35.844 1 95.88 315 GLU B CA 1
ATOM 4815 C C . GLU B 1 315 ? 4.574 -26.734 -36.375 1 95.88 315 GLU B C 1
ATOM 4817 O O . GLU B 1 315 ? 5.711 -27.203 -36.438 1 95.88 315 GLU B O 1
ATOM 4822 N N . GLY B 1 316 ? 3.557 -27.406 -36.75 1 95.75 316 GLY B N 1
ATOM 4823 C CA . GLY B 1 316 ? 3.654 -28.734 -37.344 1 95.75 316 GLY B CA 1
ATOM 4824 C C . GLY B 1 316 ? 3.961 -29.812 -36.312 1 95.75 316 GLY B C 1
ATOM 4825 O O . GLY B 1 316 ? 4.754 -30.719 -36.562 1 95.75 316 GLY B O 1
ATOM 4826 N N . VAL B 1 317 ? 3.352 -29.672 -35.062 1 95.88 317 VAL B N 1
ATOM 4827 C CA . VAL B 1 317 ? 3.582 -30.656 -34.031 1 95.88 317 VAL B CA 1
ATOM 4828 C C . VAL B 1 317 ? 2.246 -31.188 -33.5 1 95.88 317 VAL B C 1
ATOM 4830 O O . VAL B 1 317 ? 1.19 -30.625 -33.812 1 95.88 317 VAL B O 1
ATOM 4833 N N . VAL B 1 318 ? 2.344 -32.344 -32.812 1 93.44 318 VAL B N 1
ATOM 4834 C CA . VAL B 1 318 ? 1.14 -32.969 -32.281 1 93.44 318 VAL B CA 1
ATOM 4835 C C . VAL B 1 318 ? 1.436 -33.562 -30.906 1 93.44 318 VAL B C 1
ATOM 4837 O O . VAL B 1 318 ? 2.551 -34 -30.641 1 93.44 318 VAL B O 1
ATOM 4840 N N . GLU B 1 319 ? 0.451 -33.469 -30.062 1 91.88 319 GLU B N 1
ATOM 4841 C CA . GLU B 1 319 ? 0.536 -34.125 -28.766 1 91.88 319 GLU B CA 1
ATOM 4842 C C . GLU B 1 319 ? 0.12 -35.594 -28.875 1 91.88 319 GLU B C 1
ATOM 4844 O O . GLU B 1 319 ? -0.821 -35.938 -29.594 1 91.88 319 GLU B O 1
ATOM 4849 N N . ASP B 1 320 ? 0.857 -36.438 -28.266 1 89.94 320 ASP B N 1
ATOM 4850 C CA . ASP B 1 320 ? 0.493 -37.844 -28.328 1 89.94 320 ASP B CA 1
ATOM 4851 C C . ASP B 1 320 ? -0.286 -38.281 -27.078 1 89.94 320 ASP B C 1
ATOM 4853 O O . ASP B 1 320 ? -0.201 -37.625 -26.031 1 89.94 320 ASP B O 1
#